Protein AF-0000000083111547 (afdb_homodimer)

Nearest PDB structures (foldseek):
  6fkg-assembly1_B  TM=6.395E-01  e=9.023E-06  Mycobacterium tuberculosis H37Rv
  8oqr-assembly1_C  TM=3.407E-01  e=3.745E+00  Mycobacterium tuberculosis H37Rv
  8wil-assembly1_A  TM=2.448E-01  e=1.327E+00  Jingmen tick virus
  8rdj-assembly1_L  TM=2.165E-01  e=6.486E+00  Sinapis alba
  6fkg-assembly1_B  TM=6.401E-01  e=9.588E-06  Mycobacterium tuberculosis H37Rv

InterPro domains:
  IPR014914 RES domain [PF08808] (10-185)

Radius of gyration: 23.71 Å; Cα contacts (8 Å, |Δi|>4): 857; chains: 2; bounding box: 52×74×56 Å

Foldseek 3Di:
DLPDPLAPQKWKAKAFPVCGFDDDDLVPDPQQDQQGAPVNPWGKGKIFNDLLLNLCVVCVVQFDDPVVLVVQCVVPNVVCSVVPDTDFCELVNLQGIWMFIKGKDFQATAQECVDPVSQVVLCVVCVVVQVVVPHDGDDLVNSADSPRSVNNPSSNVCVVVQHQWYWHAHPPPGGIMIMGIPPGIGMDTPDDIGRCAPVGDPSNCVNCVVSVHDHDHHDDPPD/DLPDPLAPQKWKFKAFPVCGFDDDDLVPDPQQDQQGAPVNPWGKGKTFNDLLLNLCVVCVVQFDDPVVLVVQCVVPNVVCSVVPDTDFCELVNLQGIWMFIKGKDFQATAQECVDPVSQVVLCVVCVVVQVVVPHDGDDLVVSADSPRSVNNPSSNVCVVVQHQWYWHAHPPPGGIMIMGIPPGIGMDTPDDIGRCAPVGDPSNCVNCVVSVHDHDHHDDPPD

pLDDT: mean 90.22, std 12.69, range [27.72, 98.75]

Sequence (446 aa):
MIAAPEQGRTLWRVGYYADPLGFTPLELYQFSHRFDDVYRRFRTLYCADLAETCLREVLADFRPNLGALRRHVERYGPEAAQDFTEKPVTAQWRIQHALVPTVLKLDGPLIDLTDVPTRQEIEDRHVELLLEHDLQHLDLREITTSRRAITQTIAADLFDRGAGAVRFPSRLDGNACVALFEGRGTASLAGDPIALTDPPPEPLLNVTTPWGLVLEPAPVKLLMIAAPEQGRTLWRVGYYADPLGFTPLELYQFSHRFDDVYRRFRTLYCADLAETCLREVLADFRPNLGALRRHVERYGPEAAQDFTEKPVTAQWRIQHALVPTVLKLDGPLIDLTDVPTRQEIEDRHVELLLEHDLQHLDLREITTSRRAITQTIAADLFDRGAGAVRFPSRLDGNACVALFEGRGTASLAGDPIALTDPPPEPLLNVTTPWGLVLEPAPVKLL

Secondary structure (DSSP, 8-state):
------TT--EEEEEETTSTTSPPPGGG----STTS-TT-S--EEEEESSHHHHHHHHHGGGS--HHHHHHHHHHH-GGGGGG--PPPB-HHHHHHEEEEEEEEEESS-EEETT-HHHHHHHHHHTHHHHHHTT-S---HHHHTSS-HHHHHHHHHHHHHTT--EEEEE-TTT--EEEEEETTSEEEEESS--EE-SBSPPHHHHHHHHHHT--B---B----/------TT--EEEEEETTSTTSPPPGGG----STTS-TT-S--EEEEESSHHHHHHHHHGGGS--HHHHHHHHHHH-GGGGGG--PPPB-HHHHHHEEEEEEEEEESS-EEETT-HHHHHHHHHHTHHHHHHTT-S---HHHHTSS-HHHHHHHHHHHHHTT--EEEEE-TTT--EEEEEETTSEEEEESS--EE-SBSPPHHHHHHHHHHT--B---B----

Solvent-accessible surface area (backbone atoms only — not comparable to full-atom values): 24094 Å² total; per-residue (Å²): 128,80,58,72,66,67,64,72,50,65,27,16,28,73,17,43,56,94,49,48,77,56,68,76,55,70,94,76,53,78,67,79,51,56,64,15,26,70,81,66,82,42,56,57,46,69,35,10,64,37,61,43,57,30,51,41,68,73,47,52,84,52,46,61,54,45,65,60,45,46,53,46,19,73,72,66,32,74,75,34,50,78,68,59,74,60,72,51,51,42,31,65,57,30,65,47,29,24,42,29,38,25,29,51,50,63,58,44,52,55,45,47,56,50,38,54,56,57,30,43,53,51,36,69,76,38,49,67,62,34,50,77,68,75,39,64,67,71,36,48,45,61,71,50,46,88,56,42,72,58,42,7,47,49,33,41,53,42,47,74,72,42,36,8,28,40,33,42,57,36,41,66,51,58,49,52,31,35,38,36,35,58,90,16,48,48,70,41,76,68,53,73,69,38,65,48,25,52,77,62,40,67,51,58,49,67,47,29,55,63,61,67,52,47,70,44,83,29,73,63,74,79,123,127,81,59,72,65,66,66,72,49,67,28,16,29,74,18,43,58,93,46,47,78,55,70,74,55,70,94,76,52,79,68,79,52,57,63,15,25,72,80,66,82,42,56,58,46,68,35,10,62,38,60,43,58,31,51,40,68,73,47,53,84,52,49,62,53,47,63,60,44,47,54,45,19,71,73,64,33,75,74,34,49,79,68,58,74,62,71,52,51,42,30,65,56,29,65,45,28,24,43,30,38,24,28,51,48,62,57,45,51,58,46,47,57,51,38,53,57,56,31,42,55,51,35,70,76,36,49,68,64,34,49,75,67,75,38,64,67,70,37,48,44,61,71,52,46,88,56,40,70,59,41,6,47,50,33,41,52,43,46,75,73,41,36,8,28,41,32,41,55,37,43,66,51,56,49,52,29,35,38,35,36,58,88,16,49,46,69,42,76,67,53,73,69,38,66,48,25,51,78,62,40,66,50,58,48,68,47,29,56,62,61,66,52,46,71,44,83,28,73,64,75,81,122

Structure (mmCIF, N/CA/C/O backbone):
data_AF-0000000083111547-model_v1
#
loop_
_entity.id
_entity.type
_entity.pdbx_description
1 polymer 'Uncharacterized protein'
#
loop_
_atom_site.group_PDB
_atom_site.id
_atom_site.type_symbol
_atom_site.label_atom_id
_atom_site.label_alt_id
_atom_site.label_comp_id
_atom_site.label_asym_id
_atom_site.label_entity_id
_atom_site.label_seq_id
_atom_site.pdbx_PDB_ins_code
_atom_site.Cartn_x
_atom_site.Cartn_y
_atom_site.Cartn_z
_atom_site.occupancy
_atom_site.B_iso_or_equiv
_atom_site.auth_seq_id
_atom_site.auth_comp_id
_atom_site.auth_asym_id
_atom_site.auth_atom_id
_atom_site.pdbx_PDB_model_num
ATOM 1 N N . MET A 1 1 ? -13.93 -14.297 7.141 1 27.8 1 MET A N 1
ATOM 2 C CA . MET A 1 1 ? -13.602 -14.062 8.547 1 27.8 1 MET A CA 1
ATOM 3 C C . MET A 1 1 ? -13.695 -12.578 8.883 1 27.8 1 MET A C 1
ATOM 5 O O . MET A 1 1 ? -13.062 -11.742 8.227 1 27.8 1 MET A O 1
ATOM 9 N N . ILE A 1 2 ? -14.93 -12.203 9.398 1 34.12 2 ILE A N 1
ATOM 10 C CA . ILE A 1 2 ? -15.133 -10.883 9.984 1 34.12 2 ILE A CA 1
ATOM 11 C C . ILE A 1 2 ? -13.969 -10.547 10.906 1 34.12 2 ILE A C 1
ATOM 13 O O . ILE A 1 2 ? -13.672 -11.289 11.852 1 34.12 2 ILE A O 1
ATOM 17 N N . ALA A 1 3 ? -12.961 -9.93 10.391 1 41.31 3 ALA A N 1
ATOM 18 C CA . ALA A 1 3 ? -11.898 -9.531 11.312 1 41.31 3 ALA A CA 1
ATOM 19 C C . ALA A 1 3 ? -12.477 -9.047 12.641 1 41.31 3 ALA A C 1
ATOM 21 O O . ALA A 1 3 ? -13.578 -8.492 12.688 1 41.31 3 ALA A O 1
ATOM 22 N N . ALA A 1 4 ? -12.047 -9.688 13.695 1 44.31 4 ALA A N 1
ATOM 23 C CA . ALA A 1 4 ? -12.367 -9.328 15.078 1 44.31 4 ALA A CA 1
ATOM 24 C C . ALA A 1 4 ? -12.477 -7.812 15.242 1 44.31 4 ALA A C 1
ATOM 26 O O . ALA A 1 4 ? -11.781 -7.059 14.555 1 44.31 4 ALA A O 1
ATOM 27 N N . PRO A 1 5 ? -13.547 -7.34 15.719 1 45.06 5 PRO A N 1
ATOM 28 C CA . PRO A 1 5 ? -13.812 -5.93 16 1 45.06 5 PRO A CA 1
ATOM 29 C C . PRO A 1 5 ? -12.57 -5.18 16.484 1 45.06 5 PRO A C 1
ATOM 31 O O . PRO A 1 5 ? -11.766 -5.723 17.234 1 45.06 5 PRO A O 1
ATOM 34 N N . GLU A 1 6 ? -11.82 -4.473 15.602 1 52.94 6 GLU A N 1
ATOM 35 C CA . GLU A 1 6 ? -10.914 -3.484 16.172 1 52.94 6 GLU A CA 1
ATOM 36 C C . GLU A 1 6 ? -11.453 -2.934 17.484 1 52.94 6 GLU A C 1
ATOM 38 O O . GLU A 1 6 ? -11.016 -1.874 17.953 1 52.94 6 GLU A O 1
ATOM 43 N N . GLN A 1 7 ? -12.398 -3.721 18.031 1 57.72 7 GLN A N 1
ATOM 44 C CA . GLN A 1 7 ? -12.969 -3.301 19.312 1 57.72 7 GLN A CA 1
ATOM 45 C C . GLN A 1 7 ? -11.898 -3.213 20.391 1 57.72 7 GLN A C 1
ATOM 47 O O . GLN A 1 7 ? -11.172 -4.18 20.625 1 57.72 7 GLN A O 1
ATOM 52 N N . GLY A 1 8 ? -11.57 -2.043 20.609 1 67.38 8 GLY A N 1
ATOM 53 C CA . GLY A 1 8 ? -10.797 -1.752 21.797 1 67.38 8 GLY A CA 1
ATOM 54 C C . GLY A 1 8 ? -9.375 -1.302 21.5 1 67.38 8 GLY A C 1
ATOM 55 O O . GLY A 1 8 ? -8.656 -0.854 22.391 1 67.38 8 GLY A O 1
ATOM 56 N N . ARG A 1 9 ? -9.008 -1.396 20.125 1 87.25 9 ARG A N 1
ATOM 57 C CA . ARG A 1 9 ? -7.652 -0.95 19.844 1 87.25 9 ARG A CA 1
ATOM 58 C C . ARG A 1 9 ? -7.586 0.569 19.734 1 87.25 9 ARG A C 1
ATOM 60 O O . ARG A 1 9 ? -8.5 1.197 19.188 1 87.25 9 ARG A O 1
ATOM 67 N N . THR A 1 10 ? -6.586 1.133 20.297 1 95.06 10 THR A N 1
ATOM 68 C CA . THR A 1 10 ? -6.406 2.578 20.234 1 95.06 10 THR A CA 1
ATOM 69 C C . THR A 1 10 ? -5.938 3.016 18.859 1 95.06 10 THR A C 1
ATOM 71 O O . THR A 1 10 ? -5.023 2.416 18.281 1 95.06 10 THR A O 1
ATOM 74 N N . LEU A 1 11 ? -6.652 3.943 18.312 1 97.94 11 LEU A N 1
ATOM 75 C CA . LEU A 1 11 ? -6.312 4.613 17.062 1 97.94 11 LEU A CA 1
ATOM 76 C C . LEU A 1 11 ? -5.941 6.07 17.312 1 97.94 11 LEU A C 1
ATOM 78 O O . LEU A 1 11 ? -6 6.547 18.453 1 97.94 11 LEU A O 1
ATOM 82 N N . TRP A 1 12 ? -5.531 6.77 16.25 1 98.44 12 TRP A N 1
ATOM 83 C CA . TRP A 1 12 ? -5.125 8.164 16.359 1 98.44 12 TRP A CA 1
ATOM 84 C C . TRP A 1 12 ? -5.875 9.031 15.344 1 98.44 12 TRP A C 1
ATOM 86 O O . TRP A 1 12 ? -6.117 8.602 14.211 1 98.44 12 TRP A O 1
ATOM 96 N N . ARG A 1 13 ? -6.191 10.195 15.742 1 98 13 ARG A N 1
ATOM 97 C CA . ARG A 1 13 ? -6.852 11.172 14.883 1 98 13 ARG A CA 1
ATOM 98 C C . ARG A 1 13 ? -6.289 12.57 15.117 1 98 13 ARG A C 1
ATOM 100 O O . ARG A 1 13 ? -5.984 12.945 16.25 1 98 13 ARG A O 1
ATOM 107 N N . VAL A 1 14 ? -6.094 13.273 14.039 1 97.38 14 VAL A N 1
ATOM 108 C CA . VAL A 1 14 ? -5.898 14.719 14.125 1 97.38 14 VAL A CA 1
ATOM 109 C C . VAL A 1 14 ? -7.223 15.438 13.883 1 97.38 14 VAL A C 1
ATOM 111 O O . VAL A 1 14 ? -7.848 15.258 12.828 1 97.38 14 VAL A O 1
ATOM 114 N N . GLY A 1 15 ? -7.688 16.109 14.828 1 95.06 15 GLY A N 1
ATOM 115 C CA . GLY A 1 15 ? -8.922 16.859 14.719 1 95.06 15 GLY A CA 1
ATOM 116 C C . GLY A 1 15 ? -8.812 18.266 15.273 1 95.06 15 GLY A C 1
ATOM 117 O O . GLY A 1 15 ? -7.793 18.625 15.852 1 95.06 15 GLY A O 1
ATOM 118 N N . TYR A 1 16 ? -9.867 19.031 15 1 92.5 16 TYR A N 1
ATOM 119 C CA . TYR A 1 16 ? -9.914 20.359 15.594 1 92.5 16 TYR A CA 1
ATOM 120 C C . TYR A 1 16 ? -9.906 20.281 17.109 1 92.5 16 TYR A C 1
ATOM 122 O O . TYR A 1 16 ? -10.625 19.469 17.703 1 92.5 16 TYR A O 1
ATOM 130 N N . TYR A 1 17 ? -9.164 21.172 17.672 1 87 17 TYR A N 1
ATOM 131 C CA . TYR A 1 17 ? -8.953 21.141 19.125 1 87 17 TYR A CA 1
ATOM 132 C C . TYR A 1 17 ? -10.281 21.234 19.859 1 87 17 TYR A C 1
ATOM 134 O O . TYR A 1 17 ? -10.492 20.531 20.859 1 87 17 TYR A O 1
ATOM 142 N N . ALA A 1 18 ? -11.25 21.984 19.438 1 87.31 18 ALA A N 1
ATOM 143 C CA . ALA A 1 18 ? -12.516 22.234 20.109 1 87.31 18 ALA A CA 1
ATOM 144 C C . ALA A 1 18 ? -13.414 21 20.062 1 87.31 18 ALA A C 1
ATOM 146 O O . ALA A 1 18 ? -14.219 20.781 20.969 1 87.31 18 ALA A O 1
ATOM 147 N N . ASP A 1 19 ? -13.281 20.156 19.047 1 91.81 19 ASP A N 1
ATOM 148 C CA . ASP A 1 19 ? -14.055 18.938 18.859 1 91.81 19 ASP A CA 1
ATOM 149 C C . ASP A 1 19 ? -13.297 17.938 18 1 91.81 19 ASP A C 1
ATOM 151 O O . ASP A 1 19 ? -13.695 17.656 16.859 1 91.81 19 ASP A O 1
ATOM 155 N N . PRO A 1 20 ? -12.266 17.344 18.609 1 92.38 20 PRO A N 1
ATOM 156 C CA . PRO A 1 20 ? -11.336 16.578 17.781 1 92.38 20 PRO A CA 1
ATOM 157 C C . PRO A 1 20 ? -11.969 15.297 17.219 1 92.38 20 PRO A C 1
ATOM 159 O O . PRO A 1 20 ? -11.477 14.742 16.234 1 92.38 20 PRO A O 1
ATOM 162 N N . LEU A 1 21 ? -13.047 14.805 17.781 1 95.25 21 LEU A N 1
ATOM 163 C CA . LEU A 1 21 ? -13.656 13.555 17.328 1 95.25 21 LEU A CA 1
ATOM 164 C C . LEU A 1 21 ? -14.969 13.828 16.609 1 95.25 21 LEU A C 1
ATOM 166 O O . LEU A 1 21 ? -15.68 12.891 16.234 1 95.25 21 LEU A O 1
ATOM 170 N N . GLY A 1 22 ? -15.25 15.109 16.453 1 93.81 22 GLY A N 1
ATOM 171 C CA . GLY A 1 22 ? -16.438 15.469 15.695 1 93.81 22 GLY A CA 1
ATOM 172 C C . GLY A 1 22 ? -16.266 15.336 14.195 1 93.81 22 GLY A C 1
ATOM 173 O O . GLY A 1 22 ? -15.164 15.555 13.672 1 93.81 22 GLY A O 1
ATOM 174 N N . PHE A 1 23 ? -17.375 14.969 13.578 1 94.31 23 PHE A N 1
ATOM 175 C CA . PHE A 1 23 ? -17.359 15.039 12.117 1 94.31 23 PHE A CA 1
ATOM 176 C C . PHE A 1 23 ? -17.312 16.484 11.656 1 94.31 23 PHE A C 1
ATOM 178 O O . PHE A 1 23 ? -17.875 17.375 12.305 1 94.31 23 PHE A O 1
ATOM 185 N N . THR A 1 24 ? -16.609 16.703 10.547 1 90.81 24 THR A N 1
ATOM 186 C CA . THR A 1 24 ? -16.703 18.031 9.93 1 90.81 24 THR A CA 1
ATOM 187 C C . THR A 1 24 ? -18.172 18.391 9.672 1 90.81 24 THR A C 1
ATOM 189 O O . THR A 1 24 ? -18.953 17.562 9.188 1 90.81 24 THR A O 1
ATOM 192 N N . PRO A 1 25 ? -18.547 19.641 10.031 1 89.88 25 PRO A N 1
ATOM 193 C CA . PRO A 1 25 ? -19.938 20.047 9.766 1 89.88 25 PRO A CA 1
ATOM 194 C C . PRO A 1 25 ? -20.344 19.844 8.305 1 89.88 25 PRO A C 1
ATOM 196 O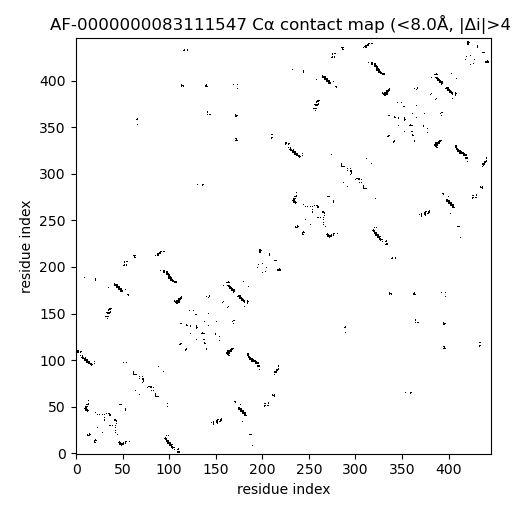 O . PRO A 1 25 ? -19.531 20.078 7.402 1 89.88 25 PRO A O 1
ATOM 199 N N . LEU A 1 26 ? -21.547 19.438 8.141 1 91.19 26 LEU A N 1
ATOM 200 C CA . LEU A 1 26 ? -22.047 19.062 6.824 1 91.19 26 LEU A CA 1
ATOM 201 C C . LEU A 1 26 ? -21.906 20.219 5.844 1 91.19 26 LEU A C 1
ATOM 203 O O . LEU A 1 26 ? -21.578 20.016 4.672 1 91.19 26 LEU A O 1
ATOM 207 N N . GLU A 1 27 ? -22.125 21.469 6.285 1 89.19 27 GLU A N 1
ATOM 208 C CA . GLU A 1 27 ? -22.094 22.656 5.434 1 89.19 27 GLU A CA 1
ATOM 209 C C . GLU A 1 27 ? -20.703 22.891 4.871 1 89.19 27 GLU A C 1
ATOM 211 O O . GLU A 1 27 ? -20.547 23.531 3.822 1 89.19 27 GLU A O 1
ATOM 216 N N . LEU A 1 28 ? -19.703 22.312 5.555 1 89.31 28 LEU A N 1
ATOM 217 C CA . LEU A 1 28 ? -18.328 22.516 5.164 1 89.31 28 LEU A CA 1
ATOM 218 C C . LEU A 1 28 ? -17.734 21.266 4.539 1 89.31 28 LEU A C 1
ATOM 220 O O . LEU A 1 28 ? -16.609 21.266 4.035 1 89.31 28 LEU A O 1
ATOM 224 N N . TYR A 1 29 ? -18.547 20.234 4.559 1 90 29 TYR A N 1
ATOM 225 C CA . TYR A 1 29 ? -18.047 18.938 4.117 1 90 29 TYR A CA 1
ATOM 226 C C . TYR A 1 29 ? -18.078 18.828 2.596 1 90 29 TYR A C 1
ATOM 228 O O . TYR A 1 29 ? -19.141 19 1.986 1 90 29 TYR A O 1
ATOM 236 N N . GLN A 1 30 ? -16.984 18.531 1.911 1 90.06 30 GLN A N 1
ATOM 237 C CA . GLN A 1 30 ? -16.859 18.578 0.458 1 90.06 30 GLN A CA 1
ATOM 238 C C . GLN A 1 30 ? -17.062 17.203 -0.168 1 90.06 30 GLN A C 1
ATOM 240 O O . GLN A 1 30 ? -17.219 17.094 -1.385 1 90.06 30 GLN A O 1
ATOM 245 N N . PHE A 1 31 ? -17.094 16.172 0.624 1 93.44 31 PHE A N 1
ATOM 246 C CA . PHE A 1 31 ? -17.234 14.797 0.161 1 93.44 31 PHE A CA 1
ATOM 247 C C . PHE A 1 31 ? -16.141 14.453 -0.849 1 93.44 31 PHE A C 1
ATOM 249 O O . PHE A 1 31 ? -16.438 13.906 -1.914 1 93.44 31 PHE A O 1
ATOM 256 N N . SER A 1 32 ? -14.922 14.758 -0.521 1 92 32 SER A N 1
ATOM 257 C CA . SER A 1 32 ? -13.805 14.578 -1.446 1 92 32 SER A CA 1
ATOM 258 C C . SER A 1 32 ? -12.836 13.516 -0.944 1 92 32 SER A C 1
ATOM 260 O O . SER A 1 32 ? -11.836 13.219 -1.601 1 92 32 SER A O 1
ATOM 262 N N . HIS A 1 33 ? -13.195 12.914 0.191 1 93.62 33 HIS A N 1
ATOM 263 C CA . HIS A 1 33 ? -12.281 11.938 0.761 1 93.62 33 HIS A CA 1
ATOM 264 C C . HIS A 1 33 ? -12.5 10.555 0.151 1 93.62 33 HIS A C 1
ATOM 266 O O . HIS A 1 33 ? -13.547 10.297 -0.449 1 93.62 33 HIS A O 1
ATOM 272 N N . ARG A 1 34 ? -11.562 9.742 0.246 1 95.44 34 ARG A N 1
ATOM 273 C CA . ARG A 1 34 ? -11.445 8.453 -0.428 1 95.44 34 ARG A CA 1
ATOM 274 C C . ARG A 1 34 ? -12.68 7.594 -0.199 1 95.44 34 ARG A C 1
ATOM 276 O O . ARG A 1 34 ? -13.203 6.984 -1.136 1 95.44 34 ARG A O 1
ATOM 283 N N . PHE A 1 35 ? -13.172 7.516 1.038 1 97.81 35 PHE A N 1
ATOM 284 C CA . PHE A 1 35 ? -14.273 6.613 1.339 1 97.81 35 PHE A CA 1
ATOM 285 C C . PHE A 1 35 ? -15.516 7.395 1.759 1 97.81 35 PHE A C 1
ATOM 287 O O . PHE A 1 35 ? -16.297 6.93 2.594 1 97.81 35 PHE A O 1
ATOM 294 N N . ASP A 1 36 ? -15.539 8.688 1.235 1 97 36 ASP A N 1
ATOM 295 C CA . ASP A 1 36 ? -16.797 9.406 1.34 1 97 36 ASP A CA 1
ATOM 296 C C . ASP A 1 36 ? -17.891 8.734 0.501 1 97 36 ASP A C 1
ATOM 298 O O . ASP A 1 36 ? -17.594 7.828 -0.281 1 97 36 ASP A O 1
ATOM 302 N N . ASP A 1 37 ? -19.047 9.211 0.705 1 97.69 37 ASP A N 1
ATOM 303 C CA . ASP A 1 37 ? -20.203 8.648 -0.002 1 97.69 37 ASP A CA 1
ATOM 304 C C . ASP A 1 37 ? -20.406 9.328 -1.351 1 97.69 37 ASP A C 1
ATOM 306 O O . ASP A 1 37 ? -20.562 10.555 -1.414 1 97.69 37 ASP A O 1
ATOM 310 N N . VAL A 1 38 ? -20.516 8.531 -2.395 1 96.5 38 VAL A N 1
ATOM 311 C CA . VAL A 1 38 ? -20.719 9.07 -3.736 1 96.5 38 VAL A CA 1
ATOM 312 C C . VAL A 1 38 ? -22.078 9.758 -3.812 1 96.5 38 VAL A C 1
ATOM 314 O O . VAL A 1 38 ? -22.266 10.688 -4.602 1 96.5 38 VAL A O 1
ATOM 317 N N . TYR A 1 39 ? -22.953 9.406 -2.93 1 97.31 39 TYR A N 1
ATOM 318 C CA . TYR A 1 39 ? -24.297 9.969 -2.932 1 97.31 39 TYR A CA 1
ATOM 319 C C . TYR A 1 39 ? -24.453 11.039 -1.856 1 97.31 39 TYR A C 1
ATOM 321 O O . TYR A 1 39 ? -25.531 11.594 -1.672 1 97.31 39 TYR A O 1
ATOM 329 N N . ARG A 1 40 ? -23.453 11.227 -1.062 1 96.12 40 ARG A N 1
ATOM 330 C CA . ARG A 1 40 ? -23.344 12.297 -0.076 1 96.12 40 ARG A CA 1
ATOM 331 C C . ARG A 1 40 ? -24.328 12.094 1.065 1 96.12 40 ARG A C 1
ATOM 333 O O . ARG A 1 40 ? -24.922 13.055 1.56 1 96.12 40 ARG A O 1
ATOM 340 N N . ARG A 1 41 ? -24.625 10.898 1.456 1 97.12 41 ARG A N 1
ATOM 341 C CA . ARG A 1 41 ? -25.578 10.555 2.504 1 97.12 41 ARG A CA 1
ATOM 342 C C . ARG A 1 41 ? -24.906 10.531 3.873 1 97.12 41 ARG A C 1
ATOM 344 O O . ARG A 1 41 ? -25.562 10.734 4.895 1 97.12 41 ARG A O 1
ATOM 351 N N . PHE A 1 42 ? -23.594 10.203 3.945 1 97.88 42 PHE A N 1
ATOM 352 C CA . PHE A 1 42 ? -22.875 10.109 5.211 1 97.88 42 PHE A CA 1
ATOM 353 C C . PHE A 1 42 ? -21.469 10.664 5.078 1 97.88 42 PHE A C 1
ATOM 355 O O . PHE A 1 42 ? -20.859 10.594 4 1 97.88 42 PHE A O 1
ATOM 362 N N . ARG A 1 43 ? -21 11.227 6.129 1 97.19 43 ARG A N 1
ATOM 363 C CA . ARG A 1 43 ? -19.609 11.672 6.211 1 97.19 43 ARG A CA 1
ATOM 364 C C . ARG A 1 43 ? -18.703 10.555 6.711 1 97.19 43 ARG A C 1
ATOM 366 O O . ARG A 1 43 ? -19.172 9.469 7.047 1 97.19 43 ARG A O 1
ATOM 373 N N . THR A 1 44 ? -17.438 10.812 6.637 1 97.88 44 THR A N 1
ATOM 374 C CA . THR A 1 44 ? -16.453 9.836 7.102 1 97.88 44 THR A CA 1
ATOM 375 C C . THR A 1 44 ? -15.484 10.469 8.094 1 97.88 44 THR A C 1
ATOM 377 O O . THR A 1 44 ? -15.102 11.633 7.945 1 97.88 44 THR A O 1
ATOM 380 N N . LEU A 1 45 ? -15.164 9.742 9.148 1 97.25 45 LEU A N 1
ATOM 381 C CA . LEU A 1 45 ? -14.156 10.133 10.117 1 97.25 45 LEU A CA 1
ATOM 382 C C . LEU A 1 45 ? -12.93 9.234 10.023 1 97.25 45 LEU A C 1
ATOM 384 O O . LEU A 1 45 ? -13.031 8.016 10.188 1 97.25 45 LEU A O 1
ATOM 388 N N . TYR A 1 46 ? -11.781 9.844 9.789 1 97.5 46 TYR A N 1
ATOM 389 C CA . TYR A 1 46 ? -10.57 9.078 9.523 1 97.5 46 TYR A CA 1
ATOM 390 C C . TYR A 1 46 ? -9.695 8.992 10.773 1 97.5 46 TYR A C 1
ATOM 392 O O . TYR A 1 46 ? -9.516 9.977 11.484 1 97.5 46 TYR A O 1
ATOM 400 N N . CYS A 1 47 ? -9.156 7.801 10.992 1 97.81 47 CYS A N 1
ATOM 401 C CA . CYS A 1 47 ? -8.156 7.488 12.016 1 97.81 47 CYS A CA 1
ATOM 402 C C . CYS A 1 47 ? -7.039 6.633 11.438 1 97.81 47 CYS A C 1
ATOM 404 O O . CYS A 1 47 ? -7.113 6.199 10.289 1 97.81 47 CYS A O 1
ATOM 406 N N . ALA A 1 48 ? -6.012 6.461 12.242 1 98.19 48 ALA A N 1
ATOM 407 C CA . ALA A 1 48 ? -4.918 5.574 11.852 1 98.19 48 ALA A CA 1
ATOM 408 C C . ALA A 1 48 ? -4.375 4.812 13.062 1 98.19 48 ALA A C 1
ATOM 410 O O . ALA A 1 48 ? -4.582 5.223 14.203 1 98.19 48 ALA A O 1
ATOM 411 N N . ASP A 1 49 ? -3.707 3.725 12.766 1 97.06 49 ASP A N 1
ATOM 412 C CA . ASP A 1 49 ? -3.135 2.889 13.82 1 97.06 49 ASP A CA 1
ATOM 413 C C . ASP A 1 49 ? -1.987 3.605 14.523 1 97.06 49 ASP A C 1
ATOM 415 O O . ASP A 1 49 ? -1.754 3.389 15.719 1 97.06 49 ASP A O 1
ATOM 419 N N . LEU A 1 50 ? -1.227 4.395 13.758 1 97.75 50 LEU A N 1
ATOM 420 C CA . LEU A 1 50 ? -0.061 5.078 14.305 1 97.75 50 LEU A CA 1
ATOM 421 C C . LEU A 1 50 ? -0.252 6.59 14.266 1 97.75 50 LEU A C 1
ATOM 423 O O . LEU A 1 50 ? -0.797 7.129 13.297 1 97.75 50 LEU A O 1
ATOM 427 N N . ALA A 1 51 ? 0.256 7.219 15.281 1 98.38 51 ALA A N 1
ATOM 428 C CA . ALA A 1 51 ? 0.213 8.68 15.336 1 98.38 51 ALA A CA 1
ATOM 429 C C . ALA A 1 51 ? 0.916 9.289 14.125 1 98.38 51 ALA A C 1
ATOM 431 O O . ALA A 1 51 ? 0.409 10.234 13.523 1 98.38 51 ALA A O 1
ATOM 432 N N . GLU A 1 52 ? 2.033 8.711 13.789 1 98.31 52 GLU A N 1
ATOM 433 C CA . GLU A 1 52 ? 2.805 9.227 12.656 1 98.31 52 GLU A CA 1
ATOM 434 C C . GLU A 1 52 ? 2.043 9.062 11.344 1 98.31 52 GLU A C 1
ATOM 436 O O . GLU A 1 52 ? 2.068 9.953 10.492 1 98.31 52 GLU A O 1
ATOM 441 N N . THR A 1 53 ? 1.396 7.898 11.188 1 98 53 THR A N 1
ATOM 442 C CA . THR A 1 53 ? 0.611 7.672 9.977 1 98 53 THR A CA 1
ATOM 443 C C . THR A 1 53 ? -0.51 8.703 9.859 1 98 53 THR A C 1
ATOM 445 O O . THR A 1 53 ? -0.733 9.266 8.789 1 98 53 THR A O 1
ATOM 448 N N . CYS A 1 54 ? -1.179 8.93 10.945 1 97.94 54 CYS A N 1
ATOM 449 C CA . CYS A 1 54 ? -2.252 9.922 10.992 1 97.94 54 CYS A CA 1
ATOM 450 C C . CYS A 1 54 ? -1.747 11.297 10.57 1 97.94 54 CYS A C 1
ATOM 452 O O . CYS A 1 54 ? -2.324 11.922 9.688 1 97.94 54 CYS A O 1
ATOM 454 N N . LEU A 1 55 ? -0.673 11.734 11.164 1 98.31 55 LEU A N 1
ATOM 455 C CA . LEU A 1 55 ? -0.096 13.047 10.875 1 98.31 55 LEU A CA 1
ATOM 456 C C . LEU A 1 55 ? 0.402 13.109 9.438 1 98.31 55 LEU A C 1
ATOM 458 O O . LEU A 1 55 ? 0.264 14.141 8.773 1 98.31 55 LEU A O 1
ATOM 462 N N . ARG A 1 56 ? 0.972 11.984 8.914 1 97 56 ARG A N 1
ATOM 463 C CA . ARG A 1 56 ? 1.415 11.953 7.527 1 97 56 ARG A CA 1
ATOM 464 C C . ARG A 1 56 ? 0.244 12.172 6.574 1 97 56 ARG A C 1
ATOM 466 O O . ARG A 1 56 ? 0.345 12.961 5.629 1 97 56 ARG A O 1
ATOM 473 N N . GLU A 1 57 ? -0.831 11.539 6.836 1 95.75 57 GLU A N 1
ATOM 474 C CA . GLU A 1 57 ? -2.002 11.664 5.973 1 95.75 57 GLU A CA 1
ATOM 475 C C . GLU A 1 57 ? -2.52 13.102 5.949 1 95.75 57 GLU A C 1
ATOM 477 O O . GLU A 1 57 ? -2.877 13.617 4.891 1 95.75 57 GLU A O 1
ATOM 482 N N . VAL A 1 58 ? -2.494 13.75 7.055 1 95.75 58 VAL A N 1
ATOM 483 C CA . VAL A 1 58 ? -3.076 15.078 7.168 1 95.75 58 VAL A CA 1
ATOM 484 C C . VAL A 1 58 ? -2.121 16.109 6.578 1 95.75 58 VAL A C 1
ATOM 486 O O . VAL A 1 58 ? -2.555 17.094 5.977 1 95.75 58 VAL A O 1
ATOM 489 N N . LEU A 1 59 ? -0.817 15.867 6.672 1 95.12 59 LEU A N 1
ATOM 490 C CA . LEU A 1 59 ? 0.166 16.875 6.301 1 95.12 59 LEU A CA 1
ATOM 491 C C . LEU A 1 59 ? 0.731 16.609 4.91 1 95.12 59 LEU A C 1
ATOM 493 O O . LEU A 1 59 ? 1.573 17.359 4.418 1 95.12 59 LEU A O 1
ATOM 497 N N . ALA A 1 60 ? 0.262 15.555 4.266 1 92.25 60 ALA A N 1
ATOM 498 C CA . ALA A 1 60 ? 0.831 15.117 2.992 1 92.25 60 ALA A CA 1
ATOM 499 C C . ALA A 1 60 ? 0.824 16.25 1.969 1 92.25 60 ALA A C 1
ATOM 501 O O . ALA A 1 60 ? 1.785 16.422 1.216 1 92.25 60 ALA A O 1
ATOM 502 N N . ASP A 1 61 ? -0.205 17.047 1.927 1 87.38 61 ASP A N 1
ATOM 503 C CA . ASP A 1 61 ? -0.365 18.078 0.9 1 87.38 61 ASP A CA 1
ATOM 504 C C . ASP A 1 61 ? 0.519 19.281 1.191 1 87.38 61 ASP A C 1
ATOM 506 O O . ASP A 1 61 ? 0.68 20.156 0.34 1 87.38 61 ASP A O 1
ATOM 510 N N . PHE A 1 62 ? 1.157 19.328 2.344 1 88.69 62 PHE A N 1
ATOM 511 C CA . PHE A 1 62 ? 2.066 20.406 2.689 1 88.69 62 PHE A CA 1
ATOM 512 C C . PHE A 1 62 ? 3.459 20.156 2.127 1 88.69 62 PHE A C 1
ATOM 514 O O . PHE A 1 62 ? 4.312 21.047 2.133 1 88.69 62 PHE A O 1
ATOM 521 N N . ARG A 1 63 ? 3.67 18.922 1.67 1 89.31 63 ARG A N 1
ATOM 522 C CA . ARG A 1 63 ? 4.984 18.594 1.131 1 89.31 63 ARG A CA 1
ATOM 523 C C . ARG A 1 63 ? 5.332 19.484 -0.055 1 89.31 63 ARG A C 1
ATOM 525 O O . ARG A 1 63 ? 4.449 19.922 -0.797 1 89.31 63 ARG A O 1
ATOM 532 N N . PRO A 1 64 ? 6.629 19.672 -0.203 1 82.56 64 PRO A N 1
ATOM 533 C CA . PRO A 1 64 ? 7.059 20.531 -1.302 1 82.56 64 PRO A CA 1
ATOM 534 C C . PRO A 1 64 ? 6.664 20 -2.674 1 82.56 64 PRO A C 1
ATOM 536 O O . PRO A 1 64 ? 6.727 18.781 -2.902 1 82.56 64 PRO A O 1
ATOM 539 N N . ASN A 1 65 ? 6.246 20.906 -3.498 1 81.69 65 ASN A N 1
ATOM 540 C CA . ASN A 1 65 ? 5.949 20.578 -4.891 1 81.69 65 ASN A CA 1
ATOM 541 C C . ASN A 1 65 ? 7.223 20.469 -5.723 1 81.69 65 ASN A C 1
ATOM 543 O O . ASN A 1 65 ? 7.914 21.469 -5.953 1 81.69 65 ASN A O 1
ATOM 547 N N . LEU A 1 66 ? 7.504 19.328 -6.207 1 80.94 66 LEU A N 1
ATOM 548 C CA . LEU A 1 66 ? 8.75 19.078 -6.926 1 80.94 66 LEU A CA 1
ATOM 549 C C . LEU A 1 66 ? 8.812 19.891 -8.211 1 80.94 66 LEU A C 1
ATOM 551 O O . LEU A 1 66 ? 9.875 20.391 -8.578 1 80.94 66 LEU A O 1
ATOM 555 N N . GLY A 1 67 ? 7.688 20 -8.844 1 78.31 67 GLY A N 1
ATOM 556 C CA . GLY A 1 67 ? 7.648 20.812 -10.055 1 78.31 67 GLY A CA 1
ATOM 557 C C . GLY A 1 67 ? 7.953 22.266 -9.797 1 78.31 67 GLY A C 1
ATOM 558 O O . GLY A 1 67 ? 8.727 22.891 -10.531 1 78.31 67 GLY A O 1
ATOM 559 N N . ALA A 1 68 ? 7.355 22.75 -8.773 1 78.38 68 ALA A N 1
ATOM 560 C CA . ALA A 1 68 ? 7.605 24.141 -8.406 1 78.38 68 ALA A CA 1
ATOM 561 C C . ALA A 1 68 ? 9.055 24.344 -7.988 1 78.38 68 ALA A C 1
ATOM 563 O O . ALA A 1 68 ? 9.68 25.344 -8.352 1 78.38 68 ALA A O 1
ATOM 564 N N . LEU A 1 69 ? 9.539 23.438 -7.316 1 77 69 LEU A N 1
ATOM 565 C CA . LEU A 1 69 ? 10.938 23.484 -6.902 1 77 69 LEU A CA 1
ATOM 566 C C . LEU A 1 69 ? 11.867 23.469 -8.109 1 77 69 LEU A C 1
ATOM 568 O O . LEU A 1 69 ? 12.812 24.266 -8.18 1 77 69 LEU A O 1
ATOM 572 N N . ARG A 1 70 ? 11.57 22.641 -9 1 77.56 70 ARG A N 1
ATOM 573 C CA . ARG A 1 70 ? 12.398 22.547 -10.195 1 77.56 70 ARG A CA 1
ATOM 574 C C . ARG A 1 70 ? 12.375 23.844 -10.984 1 77.56 70 ARG A C 1
ATOM 576 O O . ARG A 1 70 ? 13.422 24.344 -11.414 1 77.56 70 ARG A O 1
ATOM 583 N N . ARG A 1 71 ? 11.188 24.312 -11.18 1 78.94 71 ARG A N 1
ATOM 584 C CA . ARG A 1 71 ? 11.055 25.578 -11.906 1 78.94 71 ARG A CA 1
ATOM 585 C C . ARG A 1 71 ? 11.828 26.688 -11.203 1 78.94 71 ARG A C 1
ATOM 587 O O . ARG A 1 71 ? 12.453 27.531 -11.852 1 78.94 71 ARG A O 1
ATOM 594 N N . HIS A 1 72 ? 11.805 26.656 -9.977 1 77.62 72 HIS A N 1
ATOM 595 C CA . HIS A 1 72 ? 12.523 27.641 -9.172 1 77.62 72 HIS A CA 1
ATOM 596 C C . HIS A 1 72 ? 14.031 27.5 -9.352 1 77.62 72 HIS A C 1
ATOM 598 O O . HIS A 1 72 ? 14.719 28.5 -9.586 1 77.62 72 HIS A O 1
ATOM 604 N N . VAL A 1 73 ? 14.469 26.312 -9.344 1 77.06 73 VAL A N 1
ATOM 605 C CA . VAL A 1 73 ? 15.898 26.031 -9.484 1 77.06 73 VAL A CA 1
ATOM 606 C C . VAL A 1 73 ? 16.359 26.359 -10.898 1 77.06 73 VAL A C 1
ATOM 608 O O . VAL A 1 73 ? 17.453 26.875 -11.109 1 77.06 73 VAL A O 1
ATOM 611 N N . GLU A 1 74 ? 15.555 26.016 -11.836 1 79.62 74 GLU A N 1
ATOM 612 C CA . GLU A 1 74 ? 15.875 26.312 -13.227 1 79.62 74 GLU A CA 1
ATOM 613 C C . GLU A 1 74 ? 15.969 27.828 -13.453 1 79.62 74 GLU A C 1
ATOM 615 O O . GLU A 1 74 ? 16.812 28.297 -14.219 1 79.62 74 GLU A O 1
ATOM 620 N N . ARG A 1 75 ? 15.102 28.531 -12.781 1 79.62 75 ARG A N 1
ATOM 621 C CA . ARG A 1 75 ? 15.016 29.969 -12.977 1 79.62 75 ARG A CA 1
ATOM 622 C C . ARG A 1 75 ? 16.109 30.703 -12.203 1 79.62 75 ARG A C 1
ATOM 624 O O . ARG A 1 75 ? 16.703 31.656 -12.711 1 79.62 75 ARG A O 1
ATOM 631 N N . TYR A 1 76 ? 16.469 30.234 -11 1 79.62 76 TYR A N 1
ATOM 632 C CA . TYR A 1 76 ? 17.297 31.047 -10.117 1 79.62 76 TYR A CA 1
ATOM 633 C C . TYR A 1 76 ? 18.609 30.328 -9.82 1 79.62 76 TYR A C 1
ATOM 635 O O . TYR A 1 76 ? 19.5 30.891 -9.164 1 79.62 76 TYR A O 1
ATOM 643 N N . GLY A 1 77 ? 18.719 29.094 -10.352 1 74.06 77 GLY A N 1
ATOM 644 C CA . GLY A 1 77 ? 19.953 28.344 -10.164 1 74.06 77 GLY A CA 1
ATOM 645 C C . GLY A 1 77 ? 19.859 27.312 -9.047 1 74.06 77 GLY A C 1
ATOM 646 O O . GLY A 1 77 ? 18.922 27.359 -8.234 1 74.06 77 GLY A O 1
ATOM 647 N N . PRO A 1 78 ? 20.734 26.312 -9.008 1 73.31 78 PRO A N 1
ATOM 648 C CA . PRO A 1 78 ? 20.703 25.188 -8.062 1 73.31 78 PRO A CA 1
ATOM 649 C C . PRO A 1 78 ? 20.734 25.656 -6.605 1 73.31 78 PRO A C 1
ATOM 651 O O . PRO A 1 78 ? 20.109 25.016 -5.746 1 73.31 78 PRO A O 1
ATOM 654 N N . GLU A 1 79 ? 21.422 26.812 -6.422 1 71 79 GLU A N 1
ATOM 655 C CA . GLU A 1 79 ? 21.547 27.328 -5.059 1 71 79 GLU A CA 1
ATOM 656 C C . GLU A 1 79 ? 20.203 27.844 -4.535 1 71 79 GLU A C 1
ATOM 658 O O . GLU A 1 79 ? 19.984 27.906 -3.322 1 71 79 GLU A O 1
ATOM 663 N N . ALA A 1 80 ? 19.375 28.094 -5.512 1 68.19 80 ALA A N 1
ATOM 664 C CA . ALA A 1 80 ? 18.062 28.656 -5.16 1 68.19 80 ALA A CA 1
ATOM 665 C C . ALA A 1 80 ? 17.172 27.609 -4.52 1 68.19 80 ALA A C 1
ATOM 667 O O . ALA A 1 80 ? 16.156 27.938 -3.896 1 68.19 80 ALA A O 1
ATOM 668 N N . ALA A 1 81 ? 17.562 26.375 -4.66 1 67.31 81 ALA A N 1
ATOM 669 C CA . ALA A 1 81 ? 16.781 25.297 -4.055 1 67.31 81 ALA A CA 1
ATOM 670 C C . ALA A 1 81 ? 16.641 25.5 -2.549 1 67.31 81 ALA A C 1
ATOM 672 O O . ALA A 1 81 ? 15.586 25.203 -1.971 1 67.31 81 ALA A O 1
ATOM 673 N N . GLN A 1 82 ? 17.688 26.125 -2.033 1 64.62 82 GLN A N 1
ATOM 674 C CA . GLN A 1 82 ? 17.719 26.328 -0.588 1 64.62 82 GLN A CA 1
ATOM 675 C C . GLN A 1 82 ? 16.703 27.391 -0.16 1 64.62 82 GLN A C 1
ATOM 677 O O . GLN A 1 82 ? 16.25 27.391 0.984 1 64.62 82 GLN A O 1
ATOM 682 N N . ASP A 1 83 ? 16.422 28.266 -1.158 1 63.47 83 ASP A N 1
ATOM 683 C CA . ASP A 1 83 ? 15.547 29.391 -0.883 1 63.47 83 ASP A CA 1
ATOM 684 C C . ASP A 1 83 ? 14.102 29.047 -1.235 1 63.47 83 ASP A C 1
ATOM 686 O O . ASP A 1 83 ? 13.203 29.875 -1.051 1 63.47 83 ASP A O 1
ATOM 690 N N . PHE A 1 84 ? 13.992 27.875 -1.849 1 62.53 84 PHE A N 1
ATOM 691 C CA . PHE A 1 84 ? 12.641 27.484 -2.219 1 62.53 84 PHE A CA 1
ATOM 692 C C . PHE A 1 84 ? 11.82 27.125 -0.984 1 62.53 84 PHE A C 1
ATOM 694 O O . PHE A 1 84 ? 12.18 26.203 -0.242 1 62.53 84 PHE A O 1
ATOM 701 N N . THR A 1 85 ? 11.023 28.062 -0.391 1 59.97 85 THR A N 1
ATOM 702 C CA . THR A 1 85 ? 10.242 27.781 0.808 1 59.97 85 THR A CA 1
ATOM 703 C C . THR A 1 85 ? 8.805 27.438 0.445 1 59.97 85 THR A C 1
ATOM 705 O O . THR A 1 85 ? 8.148 28.172 -0.3 1 59.97 85 THR A O 1
ATOM 708 N N . GLU A 1 86 ? 8.43 26.141 0.694 1 67.81 86 GLU A N 1
ATOM 709 C CA . GLU A 1 86 ? 7.02 25.781 0.627 1 67.81 86 GLU A CA 1
ATOM 710 C C . GLU A 1 86 ? 6.25 26.328 1.819 1 67.81 86 GLU A C 1
ATOM 712 O O . GLU A 1 86 ? 6.848 26.875 2.756 1 67.81 86 GLU A O 1
ATOM 717 N N . LYS A 1 87 ? 4.898 26.344 1.71 1 77.44 87 LYS A N 1
ATOM 718 C CA . LYS A 1 87 ? 4.043 26.828 2.793 1 77.44 87 LYS A CA 1
ATOM 719 C C . LYS A 1 87 ? 4.262 26.016 4.066 1 77.44 87 LYS A C 1
ATOM 721 O O . LYS A 1 87 ? 4.207 24.781 4.035 1 77.44 87 LYS A O 1
ATOM 726 N N . PRO A 1 88 ? 4.703 26.688 5.102 1 86.88 88 PRO A N 1
ATOM 727 C CA . PRO A 1 88 ? 4.914 26.016 6.383 1 86.88 88 PRO A CA 1
ATOM 728 C C . PRO A 1 88 ? 3.621 25.469 6.98 1 86.88 88 PRO A C 1
ATOM 730 O O . PRO A 1 88 ? 2.529 25.812 6.512 1 86.88 88 PRO A O 1
ATOM 733 N N . VAL A 1 89 ? 3.82 24.562 7.922 1 95.31 89 VAL A N 1
ATOM 734 C CA . VAL A 1 89 ? 2.732 24.297 8.859 1 95.31 89 VAL A CA 1
ATOM 735 C C . VAL A 1 89 ? 2.545 25.5 9.773 1 95.31 89 VAL A C 1
ATOM 737 O O . VAL A 1 89 ? 3.369 25.766 10.656 1 95.31 89 VAL A O 1
ATOM 740 N N . THR A 1 90 ? 1.515 26.234 9.586 1 94.75 90 THR A N 1
ATOM 741 C CA . THR A 1 90 ? 1.342 27.531 10.219 1 94.75 90 THR A CA 1
ATOM 742 C C . THR A 1 90 ? 1.098 27.375 11.711 1 94.75 90 THR A C 1
ATOM 744 O O . THR A 1 90 ? 0.654 26.328 12.172 1 94.75 90 THR A O 1
ATOM 747 N N . ALA A 1 91 ? 1.394 28.469 12.398 1 95.62 91 ALA A N 1
ATOM 748 C CA . ALA A 1 91 ? 1.062 28.516 13.82 1 95.62 91 ALA A CA 1
ATOM 749 C C . ALA A 1 91 ? -0.434 28.312 14.039 1 95.62 91 ALA A C 1
ATOM 751 O O . ALA A 1 91 ? -0.839 27.609 14.969 1 95.62 91 ALA A O 1
ATOM 752 N N . GLN A 1 92 ? -1.22 28.906 13.227 1 93.25 92 GLN A N 1
ATOM 753 C CA . GLN A 1 92 ? -2.67 28.797 13.336 1 93.25 92 GLN A CA 1
ATOM 754 C C . GLN A 1 92 ? -3.125 27.344 13.219 1 93.25 92 GLN A C 1
ATOM 756 O O . GLN A 1 92 ? -3.941 26.875 14.016 1 93.25 92 GLN A O 1
ATOM 761 N N . TRP A 1 93 ? -2.621 26.641 12.219 1 94.88 93 TRP A N 1
ATOM 762 C CA . TRP A 1 93 ? -2.973 25.234 12.055 1 94.88 93 TRP A CA 1
ATOM 763 C C . TRP A 1 93 ? -2.592 24.438 13.289 1 94.88 93 TRP A C 1
ATOM 765 O O . TRP A 1 93 ? -3.381 23.609 13.773 1 94.88 93 TRP A O 1
ATOM 775 N N . ARG A 1 94 ? -1.393 24.625 13.773 1 97 94 ARG A N 1
ATOM 776 C CA . ARG A 1 94 ? -0.861 23.891 14.914 1 97 94 ARG A CA 1
ATOM 777 C C . ARG A 1 94 ? -1.68 24.156 16.172 1 97 94 ARG A C 1
ATOM 779 O O . ARG A 1 94 ? -1.891 23.266 16.984 1 97 94 ARG A O 1
ATOM 786 N N . ILE A 1 95 ? -2.178 25.375 16.312 1 95.44 95 ILE A N 1
ATOM 787 C CA . ILE A 1 95 ? -2.988 25.75 17.469 1 95.44 95 ILE A CA 1
ATOM 788 C C . ILE A 1 95 ? -4.391 25.156 17.328 1 95.44 95 ILE A C 1
ATOM 790 O O . ILE A 1 95 ? -4.977 24.703 18.312 1 95.44 95 ILE A O 1
ATOM 794 N N . GLN A 1 96 ? -4.895 25.109 16.125 1 94.75 96 GLN A N 1
ATOM 795 C CA . GLN A 1 96 ? -6.281 24.734 15.883 1 94.75 96 GLN A CA 1
ATOM 796 C C . GLN A 1 96 ? -6.457 23.219 15.898 1 94.75 96 GLN A C 1
ATOM 798 O O . GLN A 1 96 ? -7.582 22.719 15.984 1 94.75 96 GLN A O 1
ATOM 803 N N . HIS A 1 97 ? -5.391 22.469 15.781 1 96 97 HIS A N 1
ATOM 804 C CA . HIS A 1 97 ? -5.512 21.016 15.68 1 96 97 HIS A CA 1
ATOM 805 C C . HIS A 1 97 ? -4.832 20.328 16.859 1 96 97 HIS A C 1
ATOM 807 O O . HIS A 1 97 ? -3.93 20.891 17.469 1 96 97 HIS A O 1
ATOM 813 N N . ALA A 1 98 ? -5.25 19.125 17.109 1 97.44 98 ALA A N 1
ATOM 814 C CA . ALA A 1 98 ? -4.672 18.25 18.125 1 97.44 98 ALA A CA 1
ATOM 815 C C . ALA A 1 98 ? -4.602 16.812 17.641 1 97.44 98 ALA A C 1
ATOM 817 O O . ALA A 1 98 ? -5.383 16.406 16.781 1 97.44 98 ALA A O 1
ATOM 818 N N . LEU A 1 99 ? -3.6 16.125 18.078 1 98.38 99 LEU A N 1
ATOM 819 C CA . LEU A 1 99 ? -3.502 14.688 17.922 1 98.38 99 LEU A CA 1
ATOM 820 C C . LEU A 1 99 ? -4.172 13.961 19.094 1 98.38 99 LEU A C 1
ATOM 822 O O . LEU A 1 99 ? -3.834 14.211 20.25 1 98.38 99 LEU A O 1
ATOM 826 N N . VAL A 1 100 ? -5.145 13.039 18.828 1 97.81 100 VAL A N 1
ATOM 827 C CA . VAL A 1 100 ? -5.906 12.445 19.922 1 97.81 100 VAL A CA 1
ATOM 828 C C . VAL A 1 100 ? -5.926 10.93 19.766 1 97.81 100 VAL A C 1
ATOM 830 O O . VAL A 1 100 ? -6.113 10.406 18.656 1 97.81 100 VAL A O 1
ATOM 833 N N . PRO A 1 101 ? -5.613 10.219 20.828 1 98.06 101 PRO A N 1
ATOM 834 C CA . PRO A 1 101 ? -5.898 8.781 20.828 1 98.06 101 PRO A CA 1
ATOM 835 C C . PRO A 1 101 ? -7.391 8.477 20.938 1 98.06 101 PRO A C 1
ATOM 837 O O . PRO A 1 101 ? -8.117 9.164 21.656 1 98.06 101 PRO A O 1
ATOM 840 N N . THR A 1 102 ? -7.883 7.551 20.203 1 97.62 102 THR A N 1
ATOM 841 C CA . THR A 1 102 ? -9.32 7.305 20.156 1 97.62 102 THR A CA 1
ATOM 842 C C . THR A 1 102 ? -9.609 5.809 20.062 1 97.62 102 THR A C 1
ATOM 844 O O . THR A 1 102 ? -8.758 5.035 19.609 1 97.62 102 THR A O 1
ATOM 847 N N . VAL A 1 103 ? -10.727 5.406 20.531 1 97.25 103 VAL A N 1
ATOM 848 C CA . VAL A 1 103 ? -11.281 4.07 20.344 1 97.25 103 VAL A CA 1
ATOM 849 C C . VAL A 1 103 ? -12.625 4.164 19.625 1 97.25 103 VAL A C 1
ATOM 851 O O . VAL A 1 103 ? -13.414 5.066 19.891 1 97.25 103 VAL A O 1
ATOM 854 N N . LEU A 1 104 ? -12.789 3.285 18.688 1 96.94 104 LEU A N 1
ATOM 855 C CA . LEU A 1 104 ? -14.047 3.234 17.953 1 96.94 104 LEU A CA 1
ATOM 856 C C . LEU A 1 104 ? -14.945 2.123 18.484 1 96.94 104 LEU A C 1
ATOM 858 O O . LEU A 1 104 ? -14.469 1.031 18.797 1 96.94 104 LEU A O 1
ATOM 862 N N . LYS A 1 105 ? -16.125 2.457 18.703 1 96.5 105 LYS A N 1
ATOM 863 C CA . LYS A 1 105 ? -17.203 1.481 18.859 1 96.5 105 LYS A CA 1
ATOM 864 C C . LYS A 1 105 ? -18.078 1.411 17.609 1 96.5 105 LYS A C 1
ATOM 866 O O . LYS A 1 105 ? -18.781 2.371 17.281 1 96.5 105 LYS A O 1
ATOM 871 N N . LEU A 1 106 ? -18.078 0.286 16.969 1 97 106 LEU A N 1
ATOM 872 C CA . LEU A 1 106 ? -18.703 0.193 15.664 1 97 106 LEU A CA 1
ATOM 873 C C . LEU A 1 106 ? -20.078 -0.485 15.758 1 97 106 LEU A C 1
ATOM 875 O O . LEU A 1 106 ? -20.234 -1.447 16.516 1 97 106 LEU A O 1
ATOM 879 N N . ASP A 1 107 ? -21 0.047 15.07 1 96.38 107 ASP A N 1
ATOM 880 C CA . ASP A 1 107 ? -22.297 -0.577 14.844 1 96.38 107 ASP A CA 1
ATOM 881 C C . ASP A 1 107 ? -22.328 -1.33 13.516 1 96.38 107 ASP A C 1
ATOM 883 O O . ASP A 1 107 ? -23.062 -0.97 12.602 1 96.38 107 ASP A O 1
ATOM 887 N N . GLY A 1 108 ? -21.609 -2.354 13.289 1 97.19 108 GLY A N 1
ATOM 888 C CA . GLY A 1 108 ? -21.391 -3.16 12.102 1 97.19 108 GLY A CA 1
ATOM 889 C C . GLY A 1 108 ? -19.953 -3.611 11.938 1 97.19 108 GLY A C 1
ATOM 890 O O . GLY A 1 108 ? -19.094 -3.266 12.758 1 97.19 108 GLY A O 1
ATOM 891 N N . PRO A 1 109 ? -19.703 -4.316 10.938 1 97.31 109 PRO A N 1
ATOM 892 C CA . PRO A 1 109 ? -18.359 -4.879 10.781 1 97.31 109 PRO A CA 1
ATOM 893 C C . PRO A 1 109 ? -17.359 -3.854 10.273 1 97.31 109 PRO A C 1
ATOM 895 O O . PRO A 1 109 ? -17.719 -2.902 9.578 1 97.31 109 PRO A O 1
ATOM 898 N N . LEU A 1 110 ? -16.109 -4.004 10.688 1 97.56 110 LEU A N 1
ATOM 899 C CA . LEU A 1 110 ? -14.961 -3.352 10.055 1 97.56 110 LEU A CA 1
ATOM 900 C C . LEU A 1 110 ? -14.516 -4.117 8.812 1 97.56 110 LEU A C 1
ATOM 902 O O . LEU A 1 110 ? -14.102 -5.273 8.906 1 97.56 110 LEU A O 1
ATOM 906 N N . ILE A 1 111 ? -14.641 -3.523 7.664 1 98.06 111 ILE A N 1
ATOM 907 C CA . ILE A 1 111 ? -14.234 -4.168 6.422 1 98.06 111 ILE A CA 1
ATOM 908 C C . ILE A 1 111 ? -12.75 -3.895 6.164 1 98.06 111 ILE A C 1
ATOM 910 O O . ILE A 1 111 ? -12.352 -2.744 5.969 1 98.06 111 ILE A O 1
ATOM 914 N N . ASP A 1 112 ? -11.977 -4.922 6.184 1 97.06 112 ASP A N 1
ATOM 915 C CA . ASP A 1 112 ? -10.539 -4.793 5.988 1 97.06 112 ASP A CA 1
ATOM 916 C C . ASP A 1 112 ? -10.164 -4.988 4.523 1 97.06 112 ASP A C 1
ATOM 918 O O . ASP A 1 112 ? -10.156 -6.117 4.023 1 97.06 112 ASP A O 1
ATOM 922 N N . LEU A 1 113 ? -9.766 -3.955 3.842 1 96.38 113 LEU A N 1
ATOM 923 C CA . LEU A 1 113 ? -9.484 -4.016 2.412 1 96.38 113 LEU A CA 1
ATOM 924 C C . LEU A 1 113 ? -8.109 -4.617 2.156 1 96.38 113 LEU A C 1
ATOM 926 O O . LEU A 1 113 ? -7.75 -4.898 1.01 1 96.38 113 LEU A O 1
ATOM 930 N N . THR A 1 11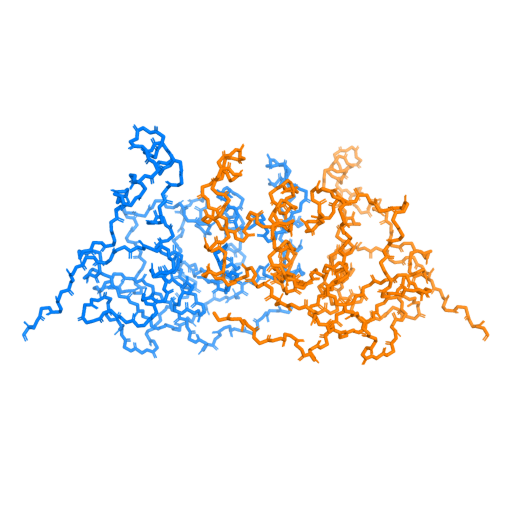4 ? -7.316 -4.859 3.182 1 93.88 114 THR A N 1
ATOM 931 C CA . THR A 1 114 ? -6.047 -5.551 2.982 1 93.88 114 THR A CA 1
ATOM 932 C C . THR A 1 114 ? -6.262 -7.059 2.912 1 93.88 114 THR A C 1
ATOM 934 O O . THR A 1 114 ? -5.359 -7.801 2.514 1 93.88 114 THR A O 1
ATOM 937 N N . ASP A 1 115 ? -7.469 -7.438 3.322 1 95.19 115 ASP A N 1
ATOM 938 C CA . ASP A 1 115 ? -7.836 -8.852 3.219 1 95.19 115 ASP A CA 1
ATOM 939 C C . ASP A 1 115 ? -8.234 -9.211 1.79 1 95.19 115 ASP A C 1
ATOM 941 O O . ASP A 1 115 ? -9.242 -8.719 1.279 1 95.19 115 ASP A O 1
ATOM 945 N N . VAL A 1 116 ? -7.492 -10.148 1.213 1 94.44 116 VAL A N 1
ATOM 946 C CA . VAL A 1 116 ? -7.637 -10.43 -0.212 1 94.44 116 VAL A CA 1
ATOM 947 C C . VAL A 1 116 ? -9.008 -11.039 -0.483 1 94.44 116 VAL A C 1
ATOM 949 O O . VAL A 1 116 ? -9.734 -10.594 -1.377 1 94.44 116 VAL A O 1
ATOM 952 N N . PRO A 1 117 ? -9.484 -12.016 0.29 1 94.75 117 PRO A N 1
ATOM 953 C CA . PRO A 1 117 ? -10.828 -12.539 0.039 1 94.75 117 PRO A CA 1
ATOM 954 C C . PRO A 1 117 ? -11.906 -11.461 0.105 1 94.75 117 PRO A C 1
ATOM 956 O O . PRO A 1 117 ? -12.812 -11.445 -0.724 1 94.75 117 PRO A O 1
ATOM 959 N N . THR A 1 118 ? -11.781 -10.555 1.072 1 96.31 118 THR A N 1
ATOM 960 C CA . THR A 1 118 ? -12.727 -9.445 1.21 1 96.31 118 THR A CA 1
ATOM 961 C C . THR A 1 118 ? -12.711 -8.562 -0.034 1 96.31 118 THR A C 1
ATOM 963 O O . THR A 1 118 ? -13.766 -8.242 -0.585 1 96.31 118 THR A O 1
ATOM 966 N N . ARG A 1 119 ? -11.594 -8.219 -0.535 1 95.88 119 ARG A N 1
ATOM 967 C CA . ARG A 1 119 ? -11.484 -7.352 -1.704 1 95.88 119 ARG A CA 1
ATOM 968 C C . ARG A 1 119 ? -11.984 -8.062 -2.957 1 95.88 119 ARG A C 1
ATOM 970 O O . ARG A 1 119 ? -12.57 -7.43 -3.842 1 95.88 119 ARG A O 1
ATOM 977 N N . GLN A 1 120 ? -11.734 -9.383 -2.957 1 93.88 120 GLN A N 1
ATOM 978 C CA . GLN A 1 120 ? -12.234 -10.148 -4.098 1 93.88 120 GLN A CA 1
ATOM 979 C C . GLN A 1 120 ? -13.758 -10.117 -4.156 1 93.88 120 GLN A C 1
ATOM 981 O O . GLN A 1 120 ? -14.344 -9.977 -5.234 1 93.88 120 GLN A O 1
ATOM 986 N N . GLU A 1 121 ? -14.398 -10.273 -3.033 1 95.44 121 GLU A N 1
ATOM 987 C CA . GLU A 1 121 ? -15.852 -10.18 -2.988 1 95.44 121 GLU A CA 1
ATOM 988 C C . GLU A 1 121 ? -16.328 -8.812 -3.469 1 95.44 121 GLU A C 1
ATOM 990 O O . GLU A 1 121 ? -17.312 -8.719 -4.207 1 95.44 121 GLU A O 1
ATOM 995 N N . ILE A 1 122 ? -15.672 -7.789 -3.041 1 96.88 122 ILE A N 1
ATOM 996 C CA . ILE A 1 122 ? -16.016 -6.43 -3.438 1 96.88 122 ILE A CA 1
ATOM 997 C C . ILE A 1 122 ? -15.797 -6.262 -4.941 1 96.88 122 ILE A C 1
ATOM 999 O O . ILE A 1 122 ? -16.641 -5.68 -5.633 1 96.88 122 ILE A O 1
ATOM 1003 N N . GLU A 1 123 ? -14.703 -6.75 -5.426 1 94.44 123 GLU A N 1
ATOM 1004 C CA . GLU A 1 123 ? -14.422 -6.734 -6.859 1 94.44 123 GLU A CA 1
ATOM 1005 C C . GLU A 1 123 ? -15.555 -7.391 -7.648 1 94.44 123 GLU A C 1
ATOM 1007 O O . GLU A 1 123 ? -16.047 -6.824 -8.625 1 94.44 123 GLU A O 1
ATOM 1012 N N . ASP A 1 124 ? -15.961 -8.539 -7.199 1 90.81 124 ASP A N 1
ATOM 1013 C CA . ASP A 1 124 ? -17 -9.305 -7.891 1 90.81 124 ASP A CA 1
ATOM 1014 C C . ASP A 1 124 ? -18.297 -8.516 -7.961 1 90.81 124 ASP A C 1
ATOM 1016 O O . ASP A 1 124 ? -19.047 -8.617 -8.945 1 90.81 124 ASP A O 1
ATOM 1020 N N . ARG A 1 125 ? -18.562 -7.703 -6.957 1 93.69 125 ARG A N 1
ATOM 1021 C CA . ARG A 1 125 ? -19.812 -6.938 -6.883 1 93.69 125 ARG A CA 1
ATOM 1022 C C . ARG A 1 125 ? -19.719 -5.684 -7.75 1 93.69 125 ARG A C 1
ATOM 1024 O O . ARG A 1 125 ? -20.75 -5.098 -8.102 1 93.69 125 ARG A O 1
ATOM 1031 N N . HIS A 1 126 ? -18.5 -5.289 -8.148 1 94.88 126 HIS A N 1
ATOM 1032 C CA . HIS A 1 126 ? -18.344 -3.992 -8.797 1 94.88 126 HIS A CA 1
ATOM 1033 C C . HIS A 1 126 ? -17.578 -4.121 -10.117 1 94.88 126 HIS A C 1
ATOM 1035 O O . HIS A 1 126 ? -16.766 -3.258 -10.453 1 94.88 126 HIS A O 1
ATOM 1041 N N . VAL A 1 127 ? -17.828 -5.16 -10.789 1 91.44 127 VAL A N 1
ATOM 1042 C CA . VAL A 1 127 ? -17.125 -5.445 -12.047 1 91.44 127 VAL A CA 1
ATOM 1043 C C . VAL A 1 127 ? -17.375 -4.312 -13.039 1 91.44 127 VAL A C 1
ATOM 1045 O O . VAL A 1 127 ? -16.438 -3.789 -13.641 1 91.44 127 VAL A O 1
ATOM 1048 N N . GLU A 1 128 ? -18.625 -3.867 -13.211 1 91.94 128 GLU A N 1
ATOM 1049 C CA . GLU A 1 128 ? -18.969 -2.822 -14.172 1 91.94 128 GLU A CA 1
ATOM 1050 C C . GLU A 1 128 ? -18.266 -1.51 -13.836 1 91.94 128 GLU A C 1
ATOM 1052 O O . GLU A 1 128 ? -17.75 -0.826 -14.727 1 91.94 128 GLU A O 1
ATOM 1057 N N . LEU A 1 129 ? -18.25 -1.191 -12.539 1 93.88 129 LEU A N 1
ATOM 1058 C CA . LEU A 1 129 ? -17.578 0.019 -12.078 1 93.88 129 LEU A CA 1
ATOM 1059 C C . LEU A 1 129 ? -16.094 -0.008 -12.445 1 93.88 129 LEU A C 1
ATOM 1061 O O . LEU A 1 129 ? -15.562 0.976 -12.961 1 93.88 129 LEU A O 1
ATOM 1065 N N . LEU A 1 130 ? -15.469 -1.157 -12.203 1 93.81 130 LEU A N 1
ATOM 1066 C CA . LEU A 1 130 ? -14.039 -1.297 -12.461 1 93.81 130 LEU A CA 1
ATOM 1067 C C . LEU A 1 130 ? -13.75 -1.19 -13.953 1 93.81 130 LEU A C 1
ATOM 1069 O O . LEU A 1 130 ? -12.844 -0.458 -14.367 1 93.81 130 LEU A O 1
ATOM 1073 N N . LEU A 1 131 ? -14.562 -1.807 -14.766 1 91.38 131 LEU A N 1
ATOM 1074 C CA . LEU A 1 131 ? -14.359 -1.803 -16.203 1 91.38 131 LEU A CA 1
ATOM 1075 C C . LEU A 1 131 ? -14.586 -0.409 -16.781 1 91.38 131 LEU A C 1
ATOM 1077 O O . LEU A 1 131 ? -13.867 0.019 -17.688 1 91.38 131 LEU A O 1
ATOM 1081 N N . GLU A 1 132 ? -15.547 0.3 -16.266 1 92.44 132 GLU A N 1
ATOM 1082 C CA . GLU A 1 132 ? -15.82 1.671 -16.688 1 92.44 132 GLU A CA 1
ATOM 1083 C C . GLU A 1 132 ? -14.609 2.568 -16.453 1 92.44 132 GLU A C 1
ATOM 1085 O O . GLU A 1 132 ? -14.43 3.578 -17.141 1 92.44 132 GLU A O 1
ATOM 1090 N N . HIS A 1 133 ? -13.805 2.172 -15.555 1 92.06 133 HIS A N 1
ATOM 1091 C CA . HIS A 1 133 ? -12.641 2.977 -15.219 1 92.06 133 HIS A CA 1
ATOM 1092 C C . HIS A 1 133 ? -11.352 2.297 -15.672 1 92.06 133 HIS A C 1
ATOM 1094 O O . HIS A 1 133 ? -10.266 2.605 -15.172 1 92.06 133 HIS A O 1
ATOM 1100 N N . ASP A 1 134 ? -11.453 1.29 -16.469 1 88.62 134 ASP A N 1
ATOM 1101 C CA . ASP A 1 134 ? -10.359 0.612 -17.141 1 88.62 134 ASP A CA 1
ATOM 1102 C C . ASP A 1 134 ? -9.477 -0.142 -16.156 1 88.62 134 ASP A C 1
ATOM 1104 O O . ASP A 1 134 ? -8.25 -0.121 -16.266 1 88.62 134 ASP A O 1
ATOM 1108 N N . LEU A 1 135 ? -10.172 -0.708 -15.172 1 89.25 135 LEU A N 1
ATOM 1109 C CA . LEU A 1 135 ? -9.461 -1.539 -14.211 1 89.25 135 LEU A CA 1
ATOM 1110 C C . LEU A 1 135 ? -9.828 -3.01 -14.383 1 89.25 135 LEU A C 1
ATOM 1112 O O . LEU A 1 135 ? -10.992 -3.338 -14.617 1 89.25 135 LEU A O 1
ATOM 1116 N N . GLN A 1 136 ? -8.789 -3.846 -14.234 1 88.5 136 GLN A N 1
ATOM 1117 C CA . GLN A 1 136 ? -9.023 -5.277 -14.367 1 88.5 136 GLN A CA 1
ATOM 1118 C C . GLN A 1 136 ? -9.219 -5.926 -12.992 1 88.5 136 GLN A C 1
ATOM 1120 O O . GLN A 1 136 ? -9.82 -6.996 -12.891 1 88.5 136 GLN A O 1
ATOM 1125 N N . HIS A 1 137 ? -8.641 -5.336 -11.969 1 92.25 137 HIS A N 1
ATOM 1126 C CA . HIS A 1 137 ? -8.734 -5.863 -10.609 1 92.25 137 HIS A CA 1
ATOM 1127 C C . HIS A 1 137 ? -8.766 -4.738 -9.586 1 92.25 137 HIS A C 1
ATOM 1129 O O . HIS A 1 137 ? -8.328 -3.619 -9.867 1 92.25 137 HIS A O 1
ATOM 1135 N N . LEU A 1 138 ? -9.328 -4.984 -8.461 1 93.56 138 LEU A N 1
ATOM 1136 C CA . LEU A 1 138 ? -9.32 -4.074 -7.32 1 93.56 138 LEU A CA 1
ATOM 1137 C C . LEU A 1 138 ? -8.141 -4.375 -6.395 1 93.56 138 LEU A C 1
ATOM 1139 O O . LEU A 1 138 ? -8.336 -4.852 -5.277 1 93.56 138 LEU A O 1
ATOM 1143 N N . ASP A 1 139 ? -6.93 -4.066 -6.836 1 92.69 139 ASP A N 1
ATOM 1144 C CA . ASP A 1 139 ? -5.738 -4.238 -6.008 1 92.69 139 ASP A CA 1
ATOM 1145 C C . ASP A 1 139 ? -5.551 -3.051 -5.066 1 92.69 139 ASP A C 1
ATOM 1147 O O . ASP A 1 139 ? -6.211 -2.021 -5.215 1 92.69 139 ASP A O 1
ATOM 1151 N N . LEU A 1 140 ? -4.668 -3.174 -4.102 1 91.69 140 LEU A N 1
ATOM 1152 C CA . LEU A 1 140 ? -4.438 -2.135 -3.105 1 91.69 140 LEU A CA 1
ATOM 1153 C C . LEU A 1 140 ? -3.945 -0.849 -3.762 1 91.69 140 LEU A C 1
ATOM 1155 O O . LEU A 1 140 ? -4.258 0.25 -3.299 1 91.69 140 LEU A O 1
ATOM 1159 N N . ARG A 1 141 ? -3.248 -0.989 -4.812 1 84.69 141 ARG A N 1
ATOM 1160 C CA . ARG A 1 141 ? -2.785 0.202 -5.516 1 84.69 141 ARG A CA 1
ATOM 1161 C C . ARG A 1 141 ? -3.961 1.042 -6.004 1 84.69 141 ARG A C 1
ATOM 1163 O O . ARG A 1 141 ? -3.912 2.273 -5.961 1 84.69 141 ARG A O 1
ATOM 1170 N N . GLU A 1 142 ? -5.039 0.347 -6.457 1 84.75 142 GLU A N 1
ATOM 1171 C CA . GLU A 1 142 ? -6.207 1.052 -6.977 1 84.75 142 GLU A CA 1
ATOM 1172 C C . GLU A 1 142 ? -6.996 1.714 -5.852 1 84.75 142 GLU A C 1
ATOM 1174 O O . GLU A 1 142 ? -7.566 2.793 -6.039 1 84.75 142 GLU A O 1
ATOM 1179 N N . ILE A 1 143 ? -6.98 1.051 -4.695 1 88.31 143 ILE A N 1
ATOM 1180 C CA . ILE A 1 143 ? -7.676 1.549 -3.516 1 88.31 143 ILE A CA 1
ATOM 1181 C C . ILE A 1 143 ? -7.008 2.828 -3.021 1 88.31 143 ILE A C 1
ATOM 1183 O O . ILE A 1 143 ? -7.668 3.711 -2.471 1 88.31 143 ILE A O 1
ATOM 1187 N N . THR A 1 144 ? -5.695 2.955 -3.279 1 85.56 144 THR A N 1
ATOM 1188 C CA . THR A 1 144 ? -4.941 4.047 -2.676 1 85.56 144 THR A CA 1
ATOM 1189 C C . THR A 1 144 ? -4.652 5.141 -3.701 1 85.56 144 THR A C 1
ATOM 1191 O O . THR A 1 144 ? -3.893 6.07 -3.43 1 85.56 144 THR A O 1
ATOM 1194 N N . THR A 1 145 ? -5.305 5.004 -4.891 1 80 145 THR A N 1
ATOM 1195 C CA . THR A 1 145 ? -5.18 6.051 -5.898 1 80 145 THR A CA 1
ATOM 1196 C C . THR A 1 145 ? -6.125 7.207 -5.594 1 80 145 THR A C 1
ATOM 1198 O O . THR A 1 145 ? -6.891 7.152 -4.629 1 80 145 THR A O 1
ATOM 1201 N N . SER A 1 146 ? -6.008 8.188 -6.477 1 78.81 146 SER A N 1
ATOM 1202 C CA . SER A 1 146 ? -6.848 9.375 -6.309 1 78.81 146 SER A CA 1
ATOM 1203 C C . SER A 1 146 ? -8.164 9.234 -7.07 1 78.81 146 SER A C 1
ATOM 1205 O O . SER A 1 146 ? -8.922 10.195 -7.18 1 78.81 146 SER A O 1
ATOM 1207 N N . ARG A 1 147 ? -8.453 8.055 -7.508 1 84.69 147 ARG A N 1
ATOM 1208 C CA . ARG A 1 147 ? -9.711 7.832 -8.219 1 84.69 147 ARG A CA 1
ATOM 1209 C C . ARG A 1 147 ? -10.875 7.676 -7.246 1 84.69 147 ARG A C 1
ATOM 1211 O O . ARG A 1 147 ? -11.32 6.559 -6.98 1 84.69 147 ARG A O 1
ATOM 1218 N N . ARG A 1 148 ? -11.5 8.742 -6.934 1 93 148 ARG A N 1
ATOM 1219 C CA . ARG A 1 148 ? -12.484 8.805 -5.863 1 93 148 ARG A CA 1
ATOM 1220 C C . ARG A 1 148 ? -13.781 8.117 -6.273 1 93 148 ARG A C 1
ATOM 1222 O O . ARG A 1 148 ? -14.492 7.559 -5.43 1 93 148 ARG A O 1
ATOM 1229 N N . ALA A 1 149 ? -14.062 8.141 -7.551 1 93.75 149 ALA A N 1
ATOM 1230 C CA . ALA A 1 149 ? -15.312 7.551 -8.008 1 93.75 149 ALA A CA 1
ATOM 1231 C C . ALA A 1 149 ? -15.398 6.078 -7.609 1 93.75 149 ALA A C 1
ATOM 1233 O O . ALA A 1 149 ? -16.469 5.598 -7.207 1 93.75 149 ALA A O 1
ATOM 1234 N N . ILE A 1 150 ? -14.305 5.375 -7.688 1 95.06 150 ILE A N 1
ATOM 1235 C CA . ILE A 1 150 ? -14.273 3.943 -7.402 1 95.06 150 ILE A CA 1
ATOM 1236 C C . ILE A 1 150 ? -14.438 3.715 -5.902 1 95.06 150 ILE A C 1
ATOM 1238 O O . ILE A 1 150 ? -15.367 3.025 -5.473 1 95.06 150 ILE A O 1
ATOM 1242 N N . THR A 1 151 ? -13.625 4.363 -5.074 1 97.19 151 THR A N 1
ATOM 1243 C CA . THR A 1 151 ? -13.625 4.094 -3.639 1 97.19 151 THR A CA 1
ATOM 1244 C C . THR A 1 151 ? -14.891 4.652 -2.988 1 97.19 151 THR A C 1
ATOM 1246 O O . THR A 1 151 ? -15.422 4.059 -2.047 1 97.19 151 THR A O 1
ATOM 1249 N N . GLN A 1 152 ? -15.414 5.758 -3.508 1 97.88 152 GLN A N 1
ATOM 1250 C CA . GLN A 1 152 ? -16.625 6.34 -2.924 1 97.88 152 GLN A CA 1
ATOM 1251 C C . GLN A 1 152 ? -17.859 5.512 -3.271 1 97.88 152 GLN A C 1
ATOM 1253 O O . GLN A 1 152 ? -18.781 5.402 -2.467 1 97.88 152 GLN A O 1
ATOM 1258 N N . THR A 1 153 ? -17.891 4.91 -4.5 1 97.88 153 THR A N 1
ATOM 1259 C CA . THR A 1 153 ? -18.984 4.004 -4.855 1 97.88 153 THR A CA 1
ATOM 1260 C C . THR A 1 153 ? -18.938 2.742 -4 1 97.88 153 THR A C 1
ATOM 1262 O O . THR A 1 153 ? -19.969 2.273 -3.516 1 97.88 153 THR A O 1
ATOM 1265 N N . ILE A 1 154 ? -17.766 2.238 -3.773 1 97.88 154 ILE A N 1
ATOM 1266 C CA . ILE A 1 154 ? -17.594 1.058 -2.938 1 97.88 154 ILE A CA 1
ATOM 1267 C C . ILE A 1 154 ? -17.984 1.378 -1.498 1 97.88 154 ILE A C 1
ATOM 1269 O O . ILE A 1 154 ? -18.641 0.573 -0.837 1 97.88 154 ILE A O 1
ATOM 1273 N N . ALA A 1 155 ? -17.641 2.572 -1.01 1 98.38 155 ALA A N 1
ATOM 1274 C CA . ALA A 1 155 ? -18.016 2.996 0.337 1 98.38 155 ALA A CA 1
ATOM 1275 C C . ALA A 1 155 ? -19.531 3.01 0.502 1 98.38 155 ALA A C 1
ATOM 1277 O O . ALA A 1 155 ? -20.062 2.553 1.521 1 98.38 155 ALA A O 1
ATOM 1278 N N . ALA A 1 156 ? -20.234 3.512 -0.503 1 98.62 156 ALA A N 1
ATOM 1279 C CA . ALA A 1 156 ? -21.688 3.539 -0.468 1 98.62 156 ALA A CA 1
ATOM 1280 C C . ALA A 1 156 ? -22.266 2.129 -0.342 1 98.62 156 ALA A C 1
ATOM 1282 O O . ALA A 1 156 ? -23.156 1.887 0.465 1 98.62 156 ALA A O 1
ATOM 1283 N N . ASP A 1 157 ? -21.734 1.245 -1.141 1 98.62 157 ASP A N 1
ATOM 1284 C CA . ASP A 1 157 ? -22.188 -0.144 -1.11 1 98.62 157 ASP A CA 1
ATOM 1285 C C . ASP A 1 157 ? -21.922 -0.778 0.252 1 98.62 157 ASP A C 1
ATOM 1287 O O . ASP A 1 157 ? -22.781 -1.472 0.8 1 98.62 157 ASP A O 1
ATOM 1291 N N . LEU A 1 158 ? -20.672 -0.589 0.827 1 98.56 158 LEU A N 1
ATOM 1292 C CA . LEU A 1 158 ? -20.312 -1.129 2.137 1 98.56 158 LEU A CA 1
ATOM 1293 C C . LEU A 1 158 ? -21.25 -0.594 3.215 1 98.56 158 LEU A C 1
ATOM 1295 O O . LEU A 1 158 ? -21.719 -1.35 4.07 1 98.56 158 LEU A O 1
ATOM 1299 N N . PHE A 1 159 ? -21.531 0.7 3.143 1 98.75 159 PHE A N 1
ATOM 1300 C CA . PHE A 1 159 ? -22.453 1.331 4.074 1 98.75 159 PHE A CA 1
ATOM 1301 C C . PHE A 1 159 ? -23.828 0.682 3.996 1 98.75 159 PHE A C 1
ATOM 1303 O O . PHE A 1 159 ? -24.406 0.302 5.02 1 98.75 159 PHE A O 1
ATOM 1310 N N . ASP A 1 160 ? -24.344 0.492 2.795 1 98.69 160 ASP A N 1
ATOM 1311 C CA . ASP A 1 160 ? -25.656 -0.087 2.566 1 98.69 160 ASP A CA 1
ATOM 1312 C C . ASP A 1 160 ? -25.734 -1.518 3.098 1 98.69 160 ASP A C 1
ATOM 1314 O O . ASP A 1 160 ? -26.797 -1.971 3.535 1 98.69 160 ASP A O 1
ATOM 1318 N N . ARG A 1 161 ? -24.656 -2.145 3.125 1 98.25 161 ARG A N 1
ATOM 1319 C CA . ARG A 1 161 ? -24.609 -3.539 3.553 1 98.25 161 ARG A CA 1
ATOM 1320 C C . ARG A 1 161 ? -24.344 -3.645 5.051 1 98.25 161 ARG A C 1
ATOM 1322 O O . ARG A 1 161 ? -24.188 -4.746 5.582 1 98.25 161 ARG A O 1
ATOM 1329 N N . GLY A 1 162 ? -24.141 -2.479 5.719 1 98.12 162 GLY A N 1
ATOM 1330 C CA . GLY A 1 162 ? -24.156 -2.473 7.172 1 98.12 162 GLY A CA 1
ATOM 1331 C C . GLY A 1 162 ? -22.781 -2.301 7.781 1 98.12 162 GLY A C 1
ATOM 1332 O O . GLY A 1 162 ? -22.609 -2.441 8.992 1 98.12 162 GLY A O 1
ATOM 1333 N N . ALA A 1 163 ? -21.781 -1.981 6.996 1 98.38 163 ALA A N 1
ATOM 1334 C CA . ALA A 1 163 ? -20.422 -1.821 7.531 1 98.38 163 ALA A CA 1
ATOM 1335 C C . ALA A 1 163 ? -20.344 -0.613 8.461 1 98.38 163 ALA A C 1
ATOM 1337 O O . ALA A 1 163 ? -20.984 0.412 8.211 1 98.38 163 ALA A O 1
ATOM 1338 N N . GLY A 1 164 ? -19.547 -0.719 9.445 1 97.94 164 GLY A N 1
ATOM 1339 C CA . GLY A 1 164 ? -19.281 0.394 10.344 1 97.94 164 GLY A CA 1
ATOM 1340 C C . GLY A 1 164 ? -18.125 1.261 9.891 1 97.94 164 GLY A C 1
ATOM 1341 O O . GLY A 1 164 ? -18.125 2.473 10.117 1 97.94 164 GLY A O 1
ATOM 1342 N N . ALA A 1 165 ? -17.125 0.592 9.367 1 98.31 165 ALA A N 1
ATOM 1343 C CA . ALA A 1 165 ? -15.898 1.265 8.969 1 98.31 165 ALA A CA 1
ATOM 1344 C C . ALA A 1 165 ? -15.133 0.443 7.938 1 98.31 165 ALA A C 1
ATOM 1346 O O . ALA A 1 165 ? -15.453 -0.725 7.703 1 98.31 165 ALA A O 1
ATOM 1347 N N . VAL A 1 166 ? -14.234 1.081 7.309 1 98.12 166 VAL A N 1
ATOM 1348 C CA . VAL A 1 166 ? -13.352 0.413 6.355 1 98.12 166 VAL A CA 1
ATOM 1349 C C . VAL A 1 166 ? -11.898 0.648 6.746 1 98.12 166 VAL A C 1
ATOM 1351 O O . VAL A 1 166 ? -11.531 1.748 7.168 1 98.12 166 VAL A O 1
ATOM 1354 N N . ARG A 1 167 ? -11.102 -0.365 6.758 1 97.19 167 ARG A N 1
ATOM 1355 C CA . ARG A 1 167 ? -9.664 -0.331 7.008 1 97.19 167 ARG A CA 1
ATOM 1356 C C . ARG A 1 167 ? -8.875 -0.458 5.711 1 97.19 167 ARG A C 1
ATOM 1358 O O . ARG A 1 167 ? -9.18 -1.312 4.875 1 97.19 167 ARG A O 1
ATOM 1365 N N . PHE A 1 168 ? -7.859 0.368 5.477 1 96.44 168 PHE A N 1
ATOM 1366 C CA . PHE A 1 168 ? -7.066 0.413 4.254 1 96.44 168 PHE A CA 1
ATOM 1367 C C . PHE A 1 168 ? -5.652 0.895 4.547 1 96.44 168 PHE A C 1
ATOM 1369 O O . PHE A 1 168 ? -5.406 1.536 5.57 1 96.44 168 PHE A O 1
ATOM 1376 N N . PRO A 1 169 ? -4.699 0.559 3.701 1 95.38 169 PRO A N 1
ATOM 1377 C CA . PRO A 1 169 ? -3.326 1 3.949 1 95.38 169 PRO A CA 1
ATOM 1378 C C . PRO A 1 169 ? -3.072 2.432 3.48 1 95.38 169 PRO A C 1
ATOM 1380 O O . PRO A 1 169 ? -3.592 2.846 2.441 1 95.38 169 PRO A O 1
ATOM 1383 N N . SER A 1 170 ? -2.271 3.154 4.285 1 94.88 170 SER A N 1
ATOM 1384 C CA . SER A 1 170 ? -1.815 4.48 3.887 1 94.88 170 SER A CA 1
ATOM 1385 C C . SER A 1 170 ? -0.917 4.41 2.656 1 94.88 170 SER A C 1
ATOM 1387 O O . SER A 1 170 ? -0.007 3.582 2.594 1 94.88 170 SER A O 1
ATOM 1389 N N . ARG A 1 171 ? -1.174 5.273 1.697 1 91.31 171 ARG A N 1
ATOM 1390 C CA . ARG A 1 171 ? -0.322 5.348 0.514 1 91.31 171 ARG A CA 1
ATOM 1391 C C . ARG A 1 171 ? 1.047 5.926 0.86 1 91.31 171 ARG A C 1
ATOM 1393 O O . ARG A 1 171 ? 1.943 5.957 0.015 1 91.31 171 ARG A O 1
ATOM 1400 N N . LEU A 1 172 ? 1.22 6.41 2.041 1 93.12 172 LEU A N 1
ATOM 1401 C CA . LEU A 1 172 ? 2.426 7.133 2.43 1 93.12 172 LEU A CA 1
ATOM 1402 C C . LEU A 1 172 ? 3.402 6.211 3.15 1 93.12 172 LEU A C 1
ATOM 1404 O O . LEU A 1 172 ? 4.613 6.273 2.916 1 93.12 172 LEU A O 1
ATOM 1408 N N . ASP A 1 173 ? 2.877 5.289 3.998 1 94.25 173 ASP A N 1
ATOM 1409 C CA . ASP A 1 173 ? 3.818 4.457 4.742 1 94.25 173 ASP A CA 1
ATOM 1410 C C . ASP A 1 173 ? 3.303 3.023 4.867 1 94.25 173 ASP A C 1
ATOM 1412 O O . ASP A 1 173 ? 3.957 2.176 5.48 1 94.25 173 ASP A O 1
ATOM 1416 N N . GLY A 1 174 ? 2.09 2.781 4.324 1 93.5 174 GLY A N 1
ATOM 1417 C CA . GLY A 1 174 ? 1.573 1.424 4.258 1 93.5 174 GLY A CA 1
ATOM 1418 C C . GLY A 1 174 ? 0.87 0.989 5.527 1 93.5 174 GLY A C 1
ATOM 1419 O O . GLY A 1 174 ? 0.254 -0.078 5.57 1 93.5 174 GLY A O 1
ATOM 1420 N N . ASN A 1 175 ? 0.952 1.791 6.539 1 95.62 175 ASN A N 1
ATOM 1421 C CA . ASN A 1 175 ? 0.283 1.447 7.793 1 95.62 175 ASN A CA 1
ATOM 1422 C C . ASN A 1 175 ? -1.226 1.65 7.695 1 95.62 175 ASN A C 1
ATOM 1424 O O . ASN A 1 175 ? -1.711 2.303 6.77 1 95.62 175 ASN A O 1
ATOM 1428 N N . ALA A 1 176 ? -1.919 1.157 8.664 1 96.12 176 ALA A N 1
ATOM 1429 C CA . ALA A 1 176 ? -3.371 1.047 8.562 1 96.12 176 ALA A CA 1
ATOM 1430 C C . ALA A 1 176 ? -4.047 2.375 8.891 1 96.12 176 ALA A C 1
ATOM 1432 O O . ALA A 1 176 ? -3.689 3.035 9.875 1 96.12 176 ALA A O 1
ATOM 1433 N N . CYS A 1 177 ? -5.027 2.697 8.078 1 97.12 177 CYS A N 1
ATOM 1434 C CA . CYS A 1 177 ? -6.012 3.75 8.305 1 97.12 177 CYS A CA 1
ATOM 1435 C C . CYS A 1 177 ? -7.414 3.164 8.453 1 97.12 177 CYS A C 1
ATOM 1437 O O . CYS A 1 177 ? -7.684 2.062 7.969 1 97.12 177 CYS A O 1
ATOM 1439 N N . VAL A 1 178 ? -8.234 3.871 9.125 1 97.94 178 VAL A N 1
ATOM 1440 C CA . VAL A 1 178 ? -9.625 3.473 9.305 1 97.94 178 VAL A CA 1
ATOM 1441 C C . VAL A 1 178 ? -10.539 4.66 9.016 1 97.94 178 VAL A C 1
ATOM 1443 O O . VAL A 1 178 ? -10.281 5.777 9.469 1 97.94 178 VAL A O 1
ATOM 1446 N N . ALA A 1 179 ? -11.547 4.449 8.25 1 97.94 179 ALA A N 1
ATOM 1447 C CA . ALA A 1 179 ? -12.594 5.43 7.984 1 97.94 179 ALA A CA 1
ATOM 1448 C C . ALA A 1 179 ? -13.922 4.992 8.586 1 97.94 179 ALA A C 1
ATOM 1450 O O . ALA A 1 179 ? -14.531 4.02 8.133 1 97.94 179 ALA A O 1
ATOM 1451 N N . LEU A 1 180 ? -14.344 5.629 9.594 1 98.12 180 LEU A N 1
ATOM 1452 C CA . LEU A 1 180 ? -15.617 5.375 10.25 1 98.12 180 LEU A CA 1
ATOM 1453 C C . LEU A 1 180 ? -16.766 6.043 9.492 1 98.12 180 LEU A C 1
ATOM 1455 O O . LEU A 1 180 ? -16.688 7.23 9.164 1 98.12 180 LEU A O 1
ATOM 1459 N N . PHE A 1 181 ? -17.797 5.254 9.203 1 98.62 181 PHE A N 1
ATOM 1460 C CA . PHE A 1 181 ? -18.969 5.805 8.539 1 98.62 181 PHE A CA 1
ATOM 1461 C C . PHE A 1 181 ? -19.891 6.473 9.539 1 98.62 181 PHE A C 1
ATOM 1463 O O . PHE A 1 181 ? -20.234 5.883 10.57 1 98.62 181 PHE A O 1
ATOM 1470 N N . GLU A 1 182 ? -20.266 7.711 9.211 1 98.31 182 GLU A N 1
ATOM 1471 C CA . GLU A 1 182 ? -21.203 8.453 10.055 1 98.31 182 GLU A CA 1
ATOM 1472 C C . GLU A 1 182 ? -22.469 7.648 10.336 1 98.31 182 GLU A C 1
ATOM 1474 O O . GLU A 1 182 ? -23.062 7.082 9.414 1 98.31 182 GLU A O 1
ATOM 1479 N N . GLY A 1 183 ? -22.844 7.57 11.68 1 97.69 183 GLY A N 1
ATOM 1480 C CA . GLY A 1 183 ? -24.047 6.867 12.07 1 97.69 183 GLY A CA 1
ATOM 1481 C C . GLY A 1 183 ? -23.844 5.379 12.266 1 97.69 183 GLY A C 1
ATOM 1482 O O . GLY A 1 183 ? -24.766 4.66 12.656 1 97.69 183 GLY A O 1
ATOM 1483 N N . ARG A 1 184 ? -22.641 4.891 12.047 1 97.75 184 ARG A N 1
ATOM 1484 C CA . ARG A 1 184 ? -22.375 3.463 12.148 1 97.75 184 ARG A CA 1
ATOM 1485 C C . ARG A 1 184 ? -21.391 3.174 13.281 1 97.75 184 ARG A C 1
ATOM 1487 O O . ARG A 1 184 ? -20.766 2.111 13.312 1 97.75 184 ARG A O 1
ATOM 1494 N N . GLY A 1 185 ? -21.234 4.102 14.133 1 96.25 185 GLY A N 1
ATOM 1495 C CA . GLY A 1 185 ? -20.359 3.953 15.289 1 96.25 185 GLY A CA 1
ATOM 1496 C C . GLY A 1 185 ? -20.031 5.27 15.961 1 96.25 185 GLY A C 1
ATOM 1497 O O . GLY A 1 185 ? -20.562 6.316 15.594 1 96.25 185 GLY A O 1
ATOM 1498 N N . THR A 1 186 ? -19.219 5.129 17 1 96.19 186 THR A N 1
ATOM 1499 C CA . THR A 1 186 ? -18.797 6.309 17.75 1 96.19 186 THR A CA 1
ATOM 1500 C C . THR A 1 186 ? -17.312 6.27 18.047 1 96.19 186 THR A C 1
ATOM 1502 O O . THR A 1 186 ? -16.703 5.191 18.094 1 96.19 186 THR A O 1
ATOM 1505 N N . ALA A 1 187 ? -16.781 7.402 18.094 1 96.5 187 ALA A N 1
ATOM 1506 C CA . ALA A 1 187 ? -15.398 7.586 18.531 1 96.5 187 ALA A CA 1
ATOM 1507 C C . ALA A 1 187 ? -15.344 8.219 19.922 1 96.5 187 ALA A C 1
ATOM 1509 O O . ALA A 1 187 ? -16.094 9.141 20.219 1 96.5 187 ALA A O 1
ATOM 1510 N N . SER A 1 188 ? -14.5 7.664 20.719 1 96.38 188 SER A N 1
ATOM 1511 C CA . SER A 1 188 ? -14.305 8.227 22.047 1 96.38 188 SER A CA 1
ATOM 1512 C C . SER A 1 188 ? -12.82 8.383 22.359 1 96.38 188 SER A C 1
ATOM 1514 O O . SER A 1 188 ? -11.977 7.676 21.797 1 96.38 188 SER A O 1
ATOM 1516 N N . LEU A 1 189 ? -12.547 9.297 23.266 1 95.88 189 LEU A N 1
ATOM 1517 C CA . LEU A 1 189 ? -11.164 9.531 23.672 1 95.88 189 LEU A CA 1
ATOM 1518 C C . LEU A 1 189 ? -10.617 8.344 24.453 1 95.88 189 LEU A C 1
ATOM 1520 O O . LEU A 1 189 ? -11.289 7.812 25.328 1 95.88 189 LEU A O 1
ATOM 1524 N N . ALA A 1 190 ? -9.469 7.93 24 1 96.25 190 ALA A N 1
ATOM 1525 C CA . ALA A 1 190 ? -8.781 6.852 24.719 1 96.25 190 ALA A CA 1
ATOM 1526 C C . ALA A 1 190 ? -7.66 7.398 25.594 1 96.25 190 ALA A C 1
ATOM 1528 O O . ALA A 1 190 ? -6.926 6.633 26.219 1 96.25 190 ALA A O 1
ATOM 1529 N N . GLY A 1 191 ? -7.426 8.656 25.656 1 95.31 191 GLY A N 1
ATOM 1530 C CA . GLY A 1 191 ? -6.414 9.406 26.391 1 95.31 191 GLY A CA 1
ATOM 1531 C C . GLY A 1 191 ? -6.496 10.898 26.156 1 95.31 191 GLY A C 1
ATOM 1532 O O . GLY A 1 191 ? -7.387 11.375 25.438 1 95.31 191 GLY A O 1
ATOM 1533 N N . ASP A 1 192 ? -5.609 11.586 26.75 1 95.31 192 ASP A N 1
ATOM 1534 C CA . ASP A 1 192 ? -5.613 13.039 26.625 1 95.31 192 ASP A CA 1
ATOM 1535 C C . ASP A 1 192 ? -5.16 13.469 25.234 1 95.31 192 ASP A C 1
ATOM 1537 O O . ASP A 1 192 ? -4.25 12.867 24.656 1 95.31 192 ASP A O 1
ATOM 1541 N N . PRO A 1 193 ? -5.816 14.5 24.766 1 96.56 193 PRO A N 1
ATOM 1542 C CA . PRO A 1 193 ? -5.312 15.078 23.516 1 96.56 193 PRO A CA 1
ATOM 1543 C C . PRO A 1 193 ? -3.869 15.562 23.625 1 96.56 193 PRO A C 1
ATOM 1545 O O . PRO A 1 193 ? -3.447 16.016 24.703 1 96.56 193 PRO A O 1
ATOM 1548 N N . ILE A 1 194 ? -3.145 15.445 22.547 1 97.44 194 ILE A N 1
ATOM 1549 C CA . ILE A 1 194 ? -1.772 15.93 22.453 1 97.44 194 ILE A CA 1
ATOM 1550 C C . ILE A 1 194 ? -1.736 17.203 21.625 1 97.44 194 ILE A C 1
ATOM 1552 O O . ILE A 1 194 ? -2.078 17.188 20.438 1 97.44 194 ILE A O 1
ATOM 1556 N N . ALA A 1 195 ? -1.308 18.266 22.266 1 97.06 195 ALA A N 1
ATOM 1557 C CA . ALA A 1 195 ? -1.175 19.531 21.562 1 97.06 195 ALA A CA 1
ATOM 1558 C C . ALA A 1 195 ? -0.076 19.469 20.5 1 97.06 195 ALA A C 1
ATOM 1560 O O . ALA A 1 195 ? 0.971 18.844 20.734 1 97.06 195 ALA A O 1
ATOM 1561 N N . LEU A 1 196 ? -0.318 20.156 19.375 1 97.69 196 LEU A N 1
ATOM 1562 C CA . LEU A 1 196 ? 0.661 20.172 18.297 1 97.69 196 LEU A CA 1
ATOM 1563 C C . LEU A 1 196 ? 1.479 21.453 18.312 1 97.69 196 LEU A C 1
ATOM 1565 O O . LEU A 1 196 ? 2.219 21.75 17.375 1 97.69 196 LEU A O 1
ATOM 1569 N N . THR A 1 197 ? 1.358 22.172 19.406 1 97.12 197 THR A N 1
ATOM 1570 C CA . THR A 1 197 ? 2.076 23.422 19.609 1 97.12 197 THR A CA 1
ATOM 1571 C C . THR A 1 197 ? 3.449 23.172 20.219 1 97.12 197 THR A C 1
ATOM 1573 O O . THR A 1 197 ? 3.896 22.0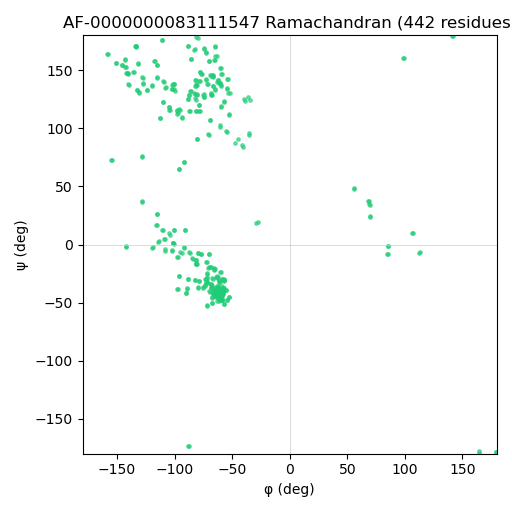16 20.297 1 97.12 197 THR A O 1
ATOM 1576 N N . ASP A 1 198 ? 4.207 24.312 20.609 1 97.25 198 ASP A N 1
ATOM 1577 C CA . ASP A 1 198 ? 5.566 24.203 21.125 1 97.25 198 ASP A CA 1
ATOM 1578 C C . ASP A 1 198 ? 5.555 23.766 22.594 1 97.25 198 ASP A C 1
ATOM 1580 O O . ASP A 1 198 ? 4.754 24.266 23.391 1 97.25 198 ASP A O 1
ATOM 1584 N N . PRO A 1 199 ? 6.523 22.891 22.938 1 96.81 199 PRO A N 1
ATOM 1585 C CA . PRO A 1 199 ? 7.387 22.109 22.031 1 96.81 199 PRO A CA 1
ATOM 1586 C C . PRO A 1 199 ? 6.617 21.062 21.234 1 96.81 199 PRO A C 1
ATOM 1588 O O . PRO A 1 199 ? 5.73 20.391 21.781 1 96.81 199 PRO A O 1
ATOM 1591 N N . PRO A 1 200 ? 6.914 20.969 20 1 97.5 200 PRO A N 1
ATOM 1592 C CA . PRO A 1 200 ? 6.188 19.984 19.188 1 97.5 200 PRO A CA 1
ATOM 1593 C C . PRO A 1 200 ? 6.355 18.562 19.688 1 97.5 200 PRO A C 1
ATOM 1595 O O . PRO A 1 200 ? 7.449 18.172 20.109 1 97.5 200 PRO A O 1
ATOM 1598 N N . PRO A 1 201 ? 5.312 17.797 19.734 1 97.94 201 PRO A N 1
ATOM 1599 C CA . PRO A 1 201 ? 5.438 16.406 20.141 1 97.94 201 PRO A CA 1
ATOM 1600 C C . PRO A 1 201 ? 6.266 15.57 19.156 1 97.94 201 PRO A C 1
ATOM 1602 O O . PRO A 1 201 ? 6.371 15.93 17.984 1 97.94 201 PRO A O 1
ATOM 1605 N N . GLU A 1 202 ? 6.781 14.477 19.594 1 98 202 GLU A N 1
ATOM 1606 C CA . GLU A 1 202 ? 7.707 13.633 18.844 1 98 202 GLU A CA 1
ATOM 1607 C C . GLU A 1 202 ? 7.082 13.164 17.531 1 98 202 GLU A C 1
ATOM 1609 O O . GLU A 1 202 ? 7.719 13.211 16.469 1 98 202 GLU A O 1
ATOM 1614 N N . PRO A 1 203 ? 5.812 12.734 17.5 1 98.31 203 PRO A N 1
ATOM 1615 C CA . PRO A 1 203 ? 5.242 12.273 16.234 1 98.31 203 PRO A CA 1
ATOM 1616 C C . PRO A 1 203 ? 5.203 13.367 15.172 1 98.31 203 PRO A C 1
ATOM 1618 O O . PRO A 1 203 ? 5.395 13.094 13.992 1 98.31 203 PRO A O 1
ATOM 1621 N N . LEU A 1 204 ? 4.91 14.578 15.625 1 98.44 204 LEU A N 1
ATOM 1622 C CA . LEU A 1 204 ? 4.898 15.688 14.672 1 98.44 204 LEU A CA 1
ATOM 1623 C C . LEU A 1 204 ? 6.289 15.914 14.086 1 98.44 204 LEU A C 1
ATOM 1625 O O . LEU A 1 204 ? 6.434 16.094 12.875 1 98.44 204 LEU A O 1
ATOM 1629 N N . LEU A 1 205 ? 7.32 15.859 14.898 1 98 205 LEU A N 1
ATOM 1630 C CA . LEU A 1 205 ? 8.695 16.031 14.438 1 98 205 LEU A CA 1
ATOM 1631 C C . LEU A 1 205 ? 9.102 14.875 13.516 1 98 205 LEU A C 1
ATOM 1633 O O . LEU A 1 205 ? 9.742 15.102 12.484 1 98 205 LEU A O 1
ATOM 1637 N N . ASN A 1 206 ? 8.711 13.688 13.906 1 97.56 206 ASN A N 1
ATOM 1638 C CA . ASN A 1 206 ? 9.039 12.516 13.109 1 97.56 206 ASN A CA 1
ATOM 1639 C C . ASN A 1 206 ? 8.477 12.617 11.695 1 97.56 206 ASN A C 1
ATOM 1641 O O . ASN A 1 206 ? 9.039 12.055 10.758 1 97.56 206 ASN A O 1
ATOM 1645 N N . VAL A 1 207 ? 7.383 13.312 11.539 1 97.5 207 VAL A N 1
ATOM 1646 C CA . VAL A 1 207 ? 6.715 13.406 10.25 1 97.5 207 VAL A CA 1
ATOM 1647 C C . VAL A 1 207 ? 7.254 14.609 9.477 1 97.5 207 VAL A C 1
ATOM 1649 O O . VAL A 1 207 ? 7.551 14.508 8.289 1 97.5 207 VAL A O 1
ATOM 1652 N N . THR A 1 208 ? 7.461 15.703 10.109 1 96.62 208 THR A N 1
ATOM 1653 C CA . THR A 1 208 ? 7.77 16.953 9.414 1 96.62 208 THR A CA 1
ATOM 1654 C C . THR A 1 208 ? 9.25 17.016 9.055 1 96.62 208 THR A C 1
ATOM 1656 O O . THR A 1 208 ? 9.609 17.547 8 1 96.62 208 THR A O 1
ATOM 1659 N N . THR A 1 209 ? 10.117 16.422 9.82 1 95.31 209 THR A N 1
ATOM 1660 C CA . THR A 1 209 ? 11.562 16.562 9.641 1 95.31 209 THR A CA 1
ATOM 1661 C C . THR A 1 209 ? 12.008 15.914 8.344 1 95.31 209 THR A C 1
ATOM 1663 O O . THR A 1 209 ? 12.633 16.547 7.496 1 95.31 209 THR A O 1
ATOM 1666 N N . PRO A 1 210 ? 11.625 14.703 8.117 1 93.38 210 PRO A N 1
ATOM 1667 C CA . PRO A 1 210 ? 12.086 14.086 6.871 1 93.38 210 PRO A CA 1
ATOM 1668 C C . PRO A 1 210 ? 11.562 14.797 5.629 1 93.38 210 PRO A C 1
ATOM 1670 O O . PRO A 1 210 ? 12.211 14.773 4.578 1 93.38 210 PRO A O 1
ATOM 1673 N N . TRP A 1 211 ? 10.383 15.43 5.691 1 92.06 211 TRP A N 1
ATOM 1674 C CA . TRP A 1 211 ? 9.773 16.109 4.551 1 92.06 211 TRP A CA 1
ATOM 1675 C C . TRP A 1 211 ? 10.273 17.531 4.426 1 92.06 211 TRP A C 1
ATOM 1677 O O . TRP A 1 211 ? 9.93 18.234 3.473 1 92.06 211 TRP A O 1
ATOM 1687 N N . GLY A 1 212 ? 11.031 17.953 5.422 1 89.25 212 GLY A N 1
ATOM 1688 C CA . GLY A 1 212 ? 11.531 19.312 5.41 1 89.25 212 GLY A CA 1
ATOM 1689 C C . GLY A 1 212 ? 10.445 20.359 5.637 1 89.25 212 GLY A C 1
ATOM 1690 O O . GLY A 1 212 ? 10.547 21.484 5.148 1 89.25 212 GLY A O 1
ATOM 1691 N N . LEU A 1 213 ? 9.375 19.969 6.281 1 92.31 213 LEU A N 1
ATOM 1692 C CA . LEU A 1 213 ? 8.305 20.922 6.582 1 92.31 213 LEU A CA 1
ATOM 1693 C C . LEU A 1 213 ? 8.711 21.844 7.73 1 92.31 213 LEU A C 1
ATOM 1695 O O . LEU A 1 213 ? 9.109 21.375 8.797 1 92.31 213 LEU A O 1
ATOM 1699 N N . VAL A 1 214 ? 8.578 23.078 7.508 1 92.75 214 VAL A N 1
ATOM 1700 C CA . VAL A 1 214 ? 8.891 24.062 8.539 1 92.75 214 VAL A CA 1
ATOM 1701 C C . VAL A 1 214 ? 7.68 24.266 9.445 1 92.75 214 VAL A C 1
ATOM 1703 O O . VAL A 1 214 ? 6.555 24.422 8.961 1 92.75 214 VAL A O 1
ATOM 1706 N N . LEU A 1 215 ? 7.93 24.234 10.75 1 95.94 215 LEU A N 1
ATOM 1707 C CA . LEU A 1 215 ? 6.895 24.531 11.734 1 95.94 215 LEU A CA 1
ATOM 1708 C C . LEU A 1 215 ? 6.996 25.984 12.203 1 95.94 215 LEU A C 1
ATOM 1710 O O . LEU A 1 215 ? 8 26.375 12.812 1 95.94 215 LEU A O 1
ATOM 1714 N N . GLU A 1 216 ? 5.961 26.703 11.891 1 95.56 216 GLU A N 1
ATOM 1715 C CA . GLU A 1 216 ? 5.941 28.031 12.484 1 95.56 216 GLU A CA 1
ATOM 1716 C C . GLU A 1 216 ? 5.883 27.969 14.008 1 95.56 216 GLU A C 1
ATOM 1718 O O . GLU A 1 216 ? 5.195 27.109 14.562 1 95.56 216 GLU A O 1
ATOM 1723 N N . PRO A 1 217 ? 6.594 28.875 14.664 1 96.06 217 PRO A N 1
ATOM 1724 C CA . PRO A 1 217 ? 6.504 28.891 16.125 1 96.06 217 PRO A CA 1
ATOM 1725 C C . PRO A 1 217 ? 5.074 29.078 16.625 1 96.06 217 PRO A C 1
ATOM 1727 O O . PRO A 1 217 ? 4.367 29.984 16.172 1 96.06 217 PRO A O 1
ATOM 1730 N N . ALA A 1 218 ? 4.582 28.172 17.422 1 95.56 218 ALA A N 1
ATOM 1731 C CA . ALA A 1 218 ? 3.258 28.219 18.031 1 95.56 218 ALA A CA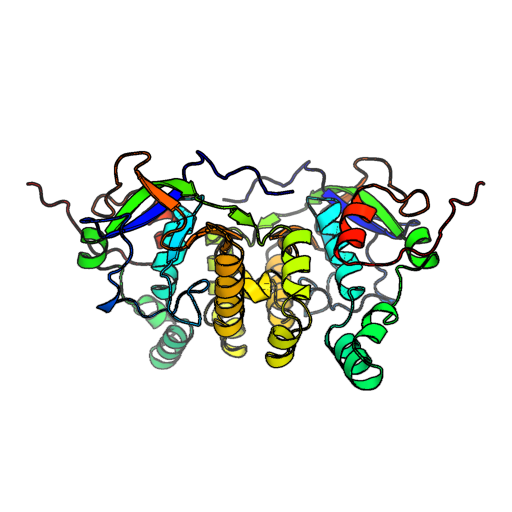 1
ATOM 1732 C C . ALA A 1 218 ? 3.35 28 19.547 1 95.56 218 ALA A C 1
ATOM 1734 O O . ALA A 1 218 ? 2.963 26.953 20.062 1 95.56 218 ALA A O 1
ATOM 1735 N N . PRO A 1 219 ? 3.795 29.047 20.328 1 90.62 219 PRO A N 1
ATOM 1736 C CA . PRO A 1 219 ? 3.93 28.906 21.781 1 90.62 219 PRO A CA 1
ATOM 1737 C C . PRO A 1 219 ? 2.584 28.766 22.484 1 90.62 219 PRO A C 1
ATOM 1739 O O . PRO A 1 219 ? 1.578 29.297 22.016 1 90.62 219 PRO A O 1
ATOM 1742 N N . VAL A 1 220 ? 2.469 27.609 23.406 1 79.31 220 VAL A N 1
ATOM 1743 C CA . VAL A 1 220 ? 1.259 27.422 24.203 1 79.31 220 VAL A CA 1
ATOM 1744 C C . VAL A 1 220 ? 0.951 28.703 24.969 1 79.31 220 VAL A C 1
ATOM 1746 O O . VAL A 1 220 ? 1.855 29.328 25.531 1 79.31 220 VAL A O 1
ATOM 1749 N N . LYS A 1 221 ? -0.146 29.375 24.609 1 61.47 221 LYS A N 1
ATOM 1750 C CA . LYS A 1 221 ? -0.475 30.547 25.422 1 61.47 221 LYS A CA 1
ATOM 1751 C C . LYS A 1 221 ? -0.588 30.156 26.906 1 61.47 221 LYS A C 1
ATOM 1753 O O . LYS A 1 221 ? -1.272 29.203 27.25 1 61.47 221 LYS A O 1
ATOM 1758 N N . LEU A 1 222 ? 0.434 30.359 27.672 1 46.91 222 LEU A N 1
ATOM 1759 C CA . LEU A 1 222 ? 0.255 30.312 29.125 1 46.91 222 LEU A CA 1
ATOM 1760 C C . LEU A 1 222 ? -1.039 31.016 29.531 1 46.91 222 LEU A C 1
ATOM 1762 O O . LEU A 1 222 ? -1.27 32.156 29.172 1 46.91 222 LEU A O 1
ATOM 1766 N N . LEU A 1 223 ? -2.135 30.203 29.469 1 39.09 223 LEU A N 1
ATOM 1767 C CA . LEU A 1 223 ? -3.15 30.891 30.25 1 39.09 223 LEU A CA 1
ATOM 1768 C C . LEU A 1 223 ? -2.658 31.141 31.672 1 39.09 223 LEU A C 1
ATOM 1770 O O . LEU A 1 223 ? -1.932 30.328 32.25 1 39.09 223 LEU A O 1
ATOM 1774 N N . MET B 1 1 ? 18.172 5.41 9.922 1 27.72 1 MET B N 1
ATOM 1775 C CA . MET B 1 1 ? 18.297 4.168 10.68 1 27.72 1 MET B CA 1
ATOM 1776 C C . MET B 1 1 ? 18.266 2.961 9.742 1 27.72 1 MET B C 1
ATOM 1778 O O . MET B 1 1 ? 17.328 2.801 8.961 1 27.72 1 MET B O 1
ATOM 1782 N N . ILE B 1 2 ? 19.547 2.521 9.391 1 33.56 2 ILE B N 1
ATOM 1783 C CA . ILE B 1 2 ? 19.719 1.26 8.68 1 33.56 2 ILE B CA 1
ATOM 1784 C C . ILE B 1 2 ? 18.891 0.167 9.359 1 33.56 2 ILE B C 1
ATOM 1786 O O . ILE B 1 2 ? 19.078 -0.106 10.547 1 33.56 2 ILE B O 1
ATOM 1790 N N . ALA B 1 3 ? 17.672 0.032 8.992 1 40.19 3 ALA B N 1
ATOM 1791 C CA . ALA B 1 3 ? 16.938 -1.08 9.586 1 40.19 3 ALA B CA 1
ATOM 1792 C C . ALA B 1 3 ? 17.812 -2.32 9.703 1 40.19 3 ALA B C 1
ATOM 1794 O O . ALA B 1 3 ? 18.703 -2.537 8.883 1 40.19 3 ALA B O 1
ATOM 1795 N N . ALA B 1 4 ? 17.875 -2.803 10.883 1 44.56 4 ALA B N 1
ATOM 1796 C CA . ALA B 1 4 ? 18.578 -4.02 11.258 1 44.56 4 ALA B CA 1
ATOM 1797 C C . ALA B 1 4 ? 18.469 -5.086 10.172 1 44.56 4 ALA B C 1
ATOM 1799 O O . ALA B 1 4 ? 17.453 -5.16 9.477 1 44.56 4 ALA B O 1
ATOM 1800 N N . PRO B 1 5 ? 19.578 -5.609 9.742 1 44.59 5 PRO B N 1
ATOM 1801 C CA . PRO B 1 5 ? 19.656 -6.691 8.758 1 44.59 5 PRO B CA 1
ATOM 1802 C C . PRO B 1 5 ? 18.516 -7.703 8.898 1 44.59 5 PRO B C 1
ATOM 1804 O O . PRO B 1 5 ? 18.141 -8.055 10.023 1 44.59 5 PRO B O 1
ATOM 1807 N N . GLU B 1 6 ? 17.391 -7.574 8.148 1 52.59 6 GLU B N 1
ATOM 1808 C CA . GLU B 1 6 ? 16.578 -8.781 8.055 1 52.59 6 GLU B CA 1
ATOM 1809 C C . GLU B 1 6 ? 17.422 -10.039 8.219 1 52.59 6 GLU B C 1
ATOM 1811 O O . GLU B 1 6 ? 17 -11.125 7.816 1 52.59 6 GLU B O 1
ATOM 1816 N N . GLN B 1 7 ? 18.594 -9.797 8.805 1 57.44 7 GLN B N 1
ATOM 1817 C CA . GLN B 1 7 ? 19.484 -10.93 9.023 1 57.44 7 GLN B CA 1
ATOM 1818 C C . GLN B 1 7 ? 18.828 -11.977 9.922 1 57.44 7 GLN B C 1
ATOM 1820 O O . GLN B 1 7 ? 18.375 -11.664 11.023 1 57.44 7 GLN B O 1
ATOM 1825 N N . GLY B 1 8 ? 18.391 -12.938 9.25 1 67.31 8 GLY B N 1
ATOM 1826 C CA . GLY B 1 8 ? 18.016 -14.156 9.945 1 67.31 8 GLY B CA 1
ATOM 1827 C C . GLY B 1 8 ? 16.531 -14.445 9.891 1 67.31 8 GLY B C 1
ATOM 1828 O O . GLY B 1 8 ? 16.094 -15.523 10.297 1 67.31 8 GLY B O 1
ATOM 1829 N N . ARG B 1 9 ? 15.75 -13.406 9.297 1 87.19 9 ARG B N 1
ATOM 1830 C CA . ARG B 1 9 ? 14.32 -13.688 9.234 1 87.19 9 ARG B CA 1
ATOM 1831 C C . ARG B 1 9 ? 13.992 -14.594 8.047 1 87.19 9 ARG B C 1
ATOM 1833 O O . ARG B 1 9 ? 14.578 -14.445 6.977 1 87.19 9 ARG B O 1
ATOM 1840 N N . THR B 1 10 ? 13.156 -15.531 8.281 1 94.94 10 THR B N 1
ATOM 1841 C CA . THR B 1 10 ? 12.75 -16.453 7.223 1 94.94 10 THR B CA 1
ATOM 1842 C C . THR B 1 10 ? 11.797 -15.758 6.25 1 94.94 10 THR B C 1
ATOM 1844 O O . THR B 1 10 ? 10.852 -15.094 6.668 1 94.94 10 THR B O 1
ATOM 1847 N N . LEU B 1 11 ? 12.141 -15.836 5.016 1 98 11 LEU B N 1
ATOM 1848 C CA . LEU B 1 11 ? 11.32 -15.375 3.9 1 98 11 LEU B CA 1
ATOM 1849 C C . LEU B 1 11 ? 10.82 -16.562 3.07 1 98 11 LEU B C 1
ATOM 1851 O O . LEU B 1 11 ? 11.172 -17.703 3.352 1 98 11 LEU B O 1
ATOM 1855 N N . TRP B 1 12 ? 9.992 -16.266 2.064 1 98.44 12 TRP B N 1
ATOM 1856 C CA . TRP B 1 12 ? 9.438 -17.312 1.208 1 98.44 12 TRP B CA 1
ATOM 1857 C C . TRP B 1 12 ? 9.68 -16.984 -0.264 1 98.44 12 TRP B C 1
ATOM 1859 O O . TRP B 1 12 ? 9.602 -15.828 -0.674 1 98.44 12 TRP B O 1
ATOM 1869 N N . ARG B 1 13 ? 9.922 -17.984 -1.003 1 98 13 ARG B N 1
ATOM 1870 C CA . ARG B 1 13 ? 10.109 -17.875 -2.445 1 98 13 ARG B CA 1
ATOM 1871 C C . ARG B 1 13 ? 9.438 -19.031 -3.178 1 98 13 ARG B C 1
ATOM 1873 O O . ARG B 1 13 ? 9.469 -20.172 -2.707 1 98 13 ARG B O 1
ATOM 1880 N N . VAL B 1 14 ? 8.789 -18.703 -4.258 1 97.44 14 VAL B N 1
ATOM 1881 C CA . VAL B 1 14 ? 8.406 -19.719 -5.23 1 97.44 14 VAL B CA 1
ATOM 1882 C C . VAL B 1 14 ? 9.453 -19.797 -6.34 1 97.44 14 VAL B C 1
ATOM 1884 O O . VAL B 1 14 ? 9.719 -18.797 -7.016 1 97.44 14 VAL B O 1
ATOM 1887 N N . GLY B 1 15 ? 10.086 -20.859 -6.449 1 95 15 GLY B N 1
ATOM 1888 C CA . GLY B 1 15 ? 11.086 -21.078 -7.48 1 95 15 GLY B CA 1
ATOM 1889 C C . GLY B 1 15 ? 10.953 -22.406 -8.18 1 95 15 GLY B C 1
ATOM 1890 O O . GLY B 1 15 ? 10.133 -23.234 -7.793 1 95 15 GLY B O 1
ATOM 1891 N N . TYR B 1 16 ? 11.727 -22.531 -9.25 1 92.5 16 TYR B N 1
ATOM 1892 C CA . TYR B 1 16 ? 11.758 -23.828 -9.922 1 92.5 16 TYR B CA 1
ATOM 1893 C C . TYR B 1 16 ? 12.258 -24.906 -8.984 1 92.5 16 TYR B C 1
ATOM 1895 O O . TYR B 1 16 ? 13.25 -24.719 -8.273 1 92.5 16 TYR B O 1
ATOM 1903 N N . TYR B 1 17 ? 11.609 -26.016 -9.094 1 87.12 17 TYR B N 1
ATOM 1904 C CA . TYR B 1 17 ? 11.883 -27.125 -8.172 1 87.12 17 TYR B CA 1
ATOM 1905 C C . TYR B 1 17 ? 13.352 -27.531 -8.242 1 87.12 17 TYR B C 1
ATOM 1907 O O . TYR B 1 17 ? 13.977 -27.781 -7.207 1 87.12 17 TYR B O 1
ATOM 1915 N N . ALA B 1 18 ? 14 -27.547 -9.367 1 87.5 18 ALA B N 1
ATOM 1916 C CA . ALA B 1 18 ? 15.367 -28.016 -9.57 1 87.5 18 ALA B CA 1
ATOM 1917 C C . ALA B 1 18 ? 16.375 -27.047 -8.961 1 87.5 18 ALA B C 1
ATOM 1919 O O . ALA B 1 18 ? 17.453 -27.469 -8.539 1 87.5 18 ALA B O 1
ATOM 1920 N N . ASP B 1 19 ? 16.047 -25.75 -8.898 1 91.69 19 ASP B N 1
ATOM 1921 C CA . ASP B 1 19 ? 16.906 -24.719 -8.344 1 91.69 19 ASP B CA 1
ATOM 1922 C C . ASP B 1 19 ? 16.062 -23.531 -7.828 1 91.69 19 ASP B C 1
ATOM 1924 O O . ASP B 1 19 ? 16.109 -22.453 -8.398 1 91.69 19 ASP B O 1
ATOM 1928 N N . PRO B 1 20 ? 15.398 -23.781 -6.703 1 92.38 20 PRO B N 1
ATOM 1929 C CA . PRO B 1 20 ? 14.391 -22.812 -6.289 1 92.38 20 PRO B CA 1
ATOM 1930 C C . PRO B 1 20 ? 14.992 -21.484 -5.855 1 92.38 20 PRO B C 1
ATOM 1932 O O . PRO B 1 20 ? 14.297 -20.469 -5.844 1 92.38 20 PRO B O 1
ATOM 1935 N N . LEU B 1 21 ? 16.25 -21.422 -5.516 1 95.25 21 LEU B N 1
ATOM 1936 C CA . LEU B 1 21 ? 16.859 -20.188 -5.039 1 95.25 21 LEU B CA 1
ATOM 1937 C C . LEU B 1 21 ? 17.812 -19.625 -6.082 1 95.25 21 LEU B C 1
ATOM 1939 O O . LEU B 1 21 ? 18.516 -18.625 -5.82 1 95.25 21 LEU B O 1
ATOM 1943 N N . GLY B 1 22 ? 17.828 -20.281 -7.234 1 93.75 22 GLY B N 1
ATOM 1944 C CA . GLY B 1 22 ? 18.641 -19.766 -8.328 1 93.75 22 GLY B CA 1
ATOM 1945 C C . GLY B 1 22 ? 18 -18.562 -9.023 1 93.75 22 GLY B C 1
ATOM 1946 O O . GLY B 1 22 ? 16.781 -18.484 -9.133 1 93.75 22 GLY B O 1
ATOM 1947 N N . PHE B 1 23 ? 18.922 -17.703 -9.469 1 94.31 23 PHE B N 1
ATOM 1948 C CA . PHE B 1 23 ? 18.422 -16.656 -10.359 1 94.31 23 PHE B CA 1
ATOM 1949 C C . PHE B 1 23 ? 18 -17.25 -11.695 1 94.31 23 PHE B C 1
ATOM 1951 O O . PHE B 1 23 ? 18.594 -18.219 -12.172 1 94.31 23 PHE B O 1
ATOM 1958 N N . THR B 1 24 ? 16.969 -16.656 -12.273 1 90.75 24 THR B N 1
ATOM 1959 C CA . THR B 1 24 ? 16.656 -17.016 -13.648 1 90.75 24 THR B CA 1
ATOM 1960 C C . THR B 1 24 ? 17.875 -16.844 -14.547 1 90.75 24 THR B C 1
ATOM 1962 O O . THR B 1 24 ? 18.578 -15.828 -14.453 1 90.75 24 THR B O 1
ATOM 1965 N N . PRO B 1 25 ? 18.156 -17.844 -15.391 1 89.69 25 PRO B N 1
ATOM 1966 C CA . PRO B 1 25 ? 19.297 -17.688 -16.281 1 89.69 25 PRO B CA 1
ATOM 1967 C C . PRO B 1 25 ? 19.234 -16.406 -17.109 1 89.69 25 PRO B C 1
ATOM 1969 O O . PRO B 1 25 ? 18.156 -16 -17.547 1 89.69 25 PRO B O 1
ATOM 1972 N N . LEU B 1 26 ? 20.359 -15.836 -17.297 1 91.06 26 LEU B N 1
ATOM 1973 C CA . LEU B 1 26 ? 20.453 -14.531 -17.938 1 91.06 26 LEU B CA 1
ATOM 1974 C C . LEU B 1 26 ? 19.844 -14.562 -19.328 1 91.06 26 LEU B C 1
ATOM 1976 O O . LEU B 1 26 ? 19.172 -13.609 -19.734 1 91.06 26 LEU B O 1
ATOM 1980 N N . GLU B 1 27 ? 19.984 -15.672 -20.078 1 88.94 27 GLU B N 1
ATOM 1981 C CA . GLU B 1 27 ? 19.5 -15.797 -21.438 1 88.94 27 GLU B CA 1
ATOM 1982 C C . GLU B 1 27 ? 17.984 -15.75 -21.5 1 88.94 27 GLU B C 1
ATOM 1984 O O . GLU B 1 27 ? 17.406 -15.398 -22.531 1 88.94 27 GLU B O 1
ATOM 1989 N N . LEU B 1 28 ? 17.359 -16.031 -20.359 1 89.19 28 LEU B N 1
ATOM 1990 C CA . LEU B 1 28 ? 15.906 -16.094 -20.281 1 89.19 28 LEU B CA 1
ATOM 1991 C C . LEU B 1 28 ? 15.352 -14.898 -19.516 1 89.19 28 LEU B C 1
ATOM 1993 O O . LEU B 1 28 ? 14.141 -14.711 -19.438 1 89.19 28 LEU B O 1
ATOM 1997 N N . TYR B 1 29 ? 16.281 -14.117 -18.984 1 89.88 29 TYR B N 1
ATOM 1998 C CA . TYR B 1 29 ? 15.859 -13.039 -18.109 1 89.88 29 TYR B CA 1
ATOM 1999 C C . TYR B 1 29 ? 15.422 -11.82 -18.906 1 89.88 29 TYR B C 1
ATOM 2001 O O . TYR B 1 29 ? 16.172 -11.305 -19.734 1 89.88 29 TYR B O 1
ATOM 2009 N N . GLN B 1 30 ? 14.211 -11.273 -18.703 1 89.88 30 GLN B N 1
ATOM 2010 C CA . GLN B 1 30 ? 13.609 -10.242 -19.547 1 89.88 30 GLN B CA 1
ATOM 2011 C C . GLN B 1 30 ? 13.812 -8.859 -18.938 1 89.88 30 GLN B C 1
ATOM 2013 O O . GLN B 1 30 ? 13.586 -7.844 -19.609 1 89.88 30 GLN B O 1
ATOM 2018 N N . PHE B 1 31 ? 14.266 -8.789 -17.719 1 93.31 31 PHE B N 1
ATOM 2019 C CA . PHE B 1 31 ? 14.469 -7.535 -17 1 93.31 31 PHE B CA 1
ATOM 2020 C C . PHE B 1 31 ? 13.18 -6.719 -16.969 1 93.31 31 PHE B C 1
ATOM 2022 O O . PHE B 1 31 ? 13.195 -5.523 -17.266 1 93.31 31 PHE B O 1
ATOM 2029 N N . SER B 1 32 ? 12.086 -7.348 -16.625 1 91.88 32 SER B N 1
ATOM 2030 C CA . SER B 1 32 ? 10.773 -6.703 -16.656 1 91.88 32 SER B CA 1
ATOM 2031 C C . SER B 1 32 ? 10.195 -6.551 -15.25 1 91.88 32 SER B C 1
ATOM 2033 O O . SER B 1 32 ? 9.094 -6.027 -15.078 1 91.88 32 SER B O 1
ATOM 2035 N N . HIS B 1 33 ? 11 -6.961 -14.266 1 93.62 33 HIS B N 1
ATOM 2036 C CA . HIS B 1 33 ? 10.484 -6.902 -12.906 1 93.62 33 HIS B CA 1
ATOM 2037 C C . HIS B 1 33 ? 10.711 -5.527 -12.289 1 93.62 33 HIS B C 1
ATOM 2039 O O . HIS B 1 33 ? 11.523 -4.746 -12.781 1 93.62 33 HIS B O 1
ATOM 2045 N N . ARG B 1 34 ? 9.992 -5.219 -11.312 1 95.5 34 ARG B N 1
ATOM 2046 C CA . ARG B 1 34 ? 9.859 -3.906 -10.695 1 95.5 34 ARG B CA 1
ATOM 2047 C C . ARG B 1 34 ? 11.219 -3.336 -10.32 1 95.5 34 ARG B C 1
ATOM 2049 O O . ARG B 1 34 ? 11.5 -2.164 -10.578 1 95.5 34 ARG B O 1
ATOM 2056 N N . PHE B 1 35 ? 12.086 -4.137 -9.711 1 97.81 35 PHE B N 1
ATOM 2057 C CA . PHE B 1 35 ? 13.352 -3.615 -9.227 1 97.81 35 PHE B CA 1
ATOM 2058 C C . PHE B 1 35 ? 14.523 -4.242 -9.969 1 97.81 35 PHE B C 1
ATOM 2060 O O . PHE B 1 35 ? 15.594 -4.445 -9.398 1 97.81 35 PHE B O 1
ATOM 2067 N N . ASP B 1 36 ? 14.172 -4.676 -11.25 1 96.94 36 ASP B N 1
ATOM 2068 C CA . ASP B 1 36 ? 15.273 -5.023 -12.141 1 96.94 36 ASP B CA 1
ATOM 2069 C C . ASP B 1 36 ? 16.125 -3.799 -12.477 1 96.94 36 ASP B C 1
ATOM 2071 O O . ASP B 1 36 ? 15.742 -2.672 -12.148 1 96.94 36 ASP B O 1
ATOM 2075 N N . ASP B 1 37 ? 17.203 -4.082 -13.086 1 97.62 37 ASP B N 1
ATOM 2076 C CA . ASP B 1 37 ? 18.141 -3.014 -13.438 1 97.62 37 ASP B CA 1
ATOM 2077 C C . ASP B 1 37 ? 17.781 -2.406 -14.789 1 97.62 37 ASP B C 1
ATOM 2079 O O . ASP B 1 37 ? 17.719 -3.115 -15.797 1 97.62 37 ASP B O 1
ATOM 2083 N N . VAL B 1 38 ? 17.672 -1.086 -14.828 1 96.44 38 VAL B N 1
ATOM 2084 C CA . VAL B 1 38 ? 17.344 -0.388 -16.062 1 96.44 38 VAL B CA 1
ATOM 2085 C C . VAL B 1 38 ? 18.484 -0.563 -17.062 1 96.44 38 VAL B C 1
ATOM 2087 O O . VAL B 1 38 ? 18.266 -0.536 -18.281 1 96.44 38 VAL B O 1
ATOM 2090 N N . TYR B 1 39 ? 19.641 -0.867 -16.578 1 97.31 39 TYR B N 1
ATOM 2091 C CA . TYR B 1 39 ? 20.812 -1.02 -17.438 1 97.31 39 TYR B CA 1
ATOM 2092 C C . TYR B 1 39 ? 21.125 -2.492 -17.672 1 97.31 39 TYR B C 1
ATOM 2094 O O . TYR B 1 39 ? 22.109 -2.822 -18.328 1 97.31 39 TYR B O 1
ATOM 2102 N N . ARG B 1 40 ? 20.422 -3.365 -17.031 1 96.06 40 ARG B N 1
ATOM 2103 C CA . ARG B 1 40 ? 20.484 -4.809 -17.234 1 96.06 40 ARG B CA 1
ATOM 2104 C C . ARG B 1 40 ? 21.812 -5.383 -16.75 1 96.06 40 ARG B C 1
ATOM 2106 O O . ARG B 1 40 ? 22.375 -6.281 -17.375 1 96.06 40 ARG B O 1
ATOM 2113 N N . ARG B 1 41 ? 22.391 -4.867 -15.711 1 97.12 41 ARG B N 1
ATOM 2114 C CA . ARG B 1 41 ? 23.672 -5.281 -15.156 1 97.12 41 ARG B CA 1
ATOM 2115 C C . ARG B 1 41 ? 23.5 -6.398 -14.133 1 97.12 41 ARG B C 1
ATOM 2117 O O . ARG B 1 41 ? 24.406 -7.191 -13.906 1 97.12 41 ARG B O 1
ATOM 2124 N N . PHE B 1 42 ? 22.328 -6.441 -13.422 1 97.88 42 PHE B N 1
ATOM 2125 C CA . PHE B 1 42 ? 22.094 -7.445 -12.391 1 97.88 42 PHE B CA 1
ATOM 2126 C C . PHE B 1 42 ? 20.641 -7.914 -12.43 1 97.88 42 PHE B C 1
ATOM 2128 O O . PHE B 1 42 ? 19.75 -7.152 -12.797 1 97.88 42 PHE B O 1
ATOM 2135 N N . ARG B 1 43 ? 20.469 -9.141 -12.094 1 97.12 43 ARG B N 1
ATOM 2136 C CA . ARG B 1 43 ? 19.125 -9.703 -11.938 1 97.12 43 ARG B CA 1
ATOM 2137 C C . ARG B 1 43 ? 18.609 -9.492 -10.516 1 97.12 43 ARG B C 1
ATOM 2139 O O . ARG B 1 43 ? 19.328 -8.984 -9.656 1 97.12 43 ARG B O 1
ATOM 2146 N N . THR B 1 44 ? 17.359 -9.797 -10.336 1 97.88 44 THR B N 1
ATOM 2147 C CA . THR B 1 44 ? 16.75 -9.68 -9.016 1 97.88 44 THR B CA 1
ATOM 2148 C C . THR B 1 44 ? 16.062 -10.984 -8.617 1 97.88 44 THR B C 1
ATOM 2150 O O . THR B 1 44 ? 15.484 -11.672 -9.453 1 97.88 44 THR B O 1
ATOM 2153 N N . LEU B 1 45 ? 16.219 -11.359 -7.367 1 97.25 45 LEU B N 1
ATOM 2154 C CA . LEU B 1 45 ? 15.531 -12.5 -6.773 1 97.25 45 LEU B CA 1
ATOM 2155 C C . LEU B 1 45 ? 14.5 -12.039 -5.754 1 97.25 45 LEU B C 1
ATOM 2157 O O . LEU B 1 45 ? 14.836 -11.359 -4.781 1 97.25 45 LEU B O 1
ATOM 2161 N N . TYR B 1 46 ? 13.25 -12.445 -5.984 1 97.5 46 TYR B N 1
ATOM 2162 C CA . TYR B 1 46 ? 12.156 -11.938 -5.168 1 97.5 46 TYR B CA 1
ATOM 2163 C C . TYR B 1 46 ? 11.758 -12.953 -4.102 1 97.5 46 TYR B C 1
ATOM 2165 O O . TYR B 1 46 ? 11.672 -14.148 -4.375 1 97.5 46 TYR B O 1
ATOM 2173 N N . CYS B 1 47 ? 11.516 -12.43 -2.895 1 97.88 47 CYS B N 1
ATOM 2174 C CA . CYS B 1 47 ? 10.969 -13.148 -1.75 1 97.88 47 CYS B CA 1
ATOM 2175 C C . CYS B 1 47 ? 9.859 -12.336 -1.08 1 97.88 47 CYS B C 1
ATOM 2177 O O . CYS B 1 47 ? 9.625 -11.188 -1.446 1 97.88 47 CYS B O 1
ATOM 2179 N N . ALA B 1 48 ? 9.188 -12.992 -0.161 1 98.19 48 ALA B N 1
ATOM 2180 C CA . ALA B 1 48 ? 8.18 -12.305 0.635 1 98.19 48 ALA B CA 1
ATOM 2181 C C . ALA B 1 48 ? 8.18 -12.805 2.076 1 98.19 48 ALA B C 1
ATOM 2183 O O . ALA B 1 48 ? 8.672 -13.898 2.359 1 98.19 48 ALA B O 1
ATOM 2184 N N . ASP B 1 49 ? 7.637 -11.984 2.945 1 97.06 49 ASP B N 1
ATOM 2185 C CA . ASP B 1 49 ? 7.57 -12.328 4.363 1 97.06 49 ASP B CA 1
ATOM 2186 C C . ASP B 1 49 ? 6.617 -13.492 4.602 1 97.06 49 ASP B C 1
ATOM 2188 O O . ASP B 1 49 ? 6.82 -14.289 5.516 1 97.06 49 ASP B O 1
ATOM 2192 N N . LEU B 1 50 ? 5.531 -13.539 3.816 1 97.75 50 LEU B N 1
ATOM 2193 C CA . LEU B 1 50 ? 4.512 -14.57 3.994 1 97.75 50 LEU B CA 1
ATOM 2194 C C . LEU B 1 50 ? 4.445 -15.484 2.773 1 97.75 50 LEU B C 1
ATOM 2196 O O . LEU B 1 50 ? 4.562 -15.016 1.638 1 97.75 50 LEU B O 1
ATOM 2200 N N . ALA B 1 51 ? 4.207 -16.734 3.051 1 98.38 51 ALA B N 1
ATOM 2201 C CA . ALA B 1 51 ? 4.039 -17.703 1.97 1 98.38 51 ALA B CA 1
ATOM 2202 C C . ALA B 1 51 ? 2.896 -17.297 1.041 1 98.38 51 ALA B C 1
ATOM 2204 O O . ALA B 1 51 ? 3.027 -17.359 -0.183 1 98.38 51 ALA B O 1
ATOM 2205 N N . GLU B 1 52 ? 1.835 -16.828 1.646 1 98.31 52 GLU B N 1
ATOM 2206 C CA . GLU B 1 52 ? 0.67 -16.438 0.86 1 98.31 52 GLU B CA 1
ATOM 2207 C C . GLU B 1 52 ? 0.983 -15.219 -0.019 1 98.31 52 GLU B C 1
ATOM 2209 O O . GLU B 1 52 ? 0.548 -15.156 -1.17 1 98.31 52 GLU B O 1
ATOM 2214 N N . THR B 1 53 ? 1.711 -14.25 0.555 1 98 53 THR B N 1
ATOM 2215 C CA . THR B 1 53 ? 2.088 -13.078 -0.227 1 98 53 THR B CA 1
ATOM 2216 C C . THR B 1 53 ? 2.938 -13.484 -1.43 1 98 53 THR B C 1
ATOM 2218 O O . THR B 1 53 ? 2.711 -13 -2.543 1 98 53 THR B O 1
ATOM 2221 N N . CYS B 1 54 ? 3.877 -14.344 -1.2 1 97.94 54 CYS B N 1
ATOM 2222 C CA . CYS B 1 54 ? 4.738 -14.852 -2.262 1 97.94 54 CYS B CA 1
ATOM 2223 C C . CYS B 1 54 ? 3.916 -15.492 -3.373 1 97.94 54 CYS B C 1
ATOM 2225 O O . CYS B 1 54 ? 4.066 -15.141 -4.543 1 97.94 54 CYS B O 1
ATOM 2227 N N . LEU B 1 55 ? 3.041 -16.391 -3.018 1 98.31 55 LEU B N 1
ATOM 2228 C CA . LEU B 1 55 ? 2.205 -17.094 -3.979 1 98.31 55 LEU B CA 1
ATOM 2229 C C . LEU B 1 55 ? 1.263 -16.141 -4.695 1 98.31 55 LEU B C 1
ATOM 2231 O O . LEU B 1 55 ? 1.018 -16.281 -5.898 1 98.31 55 LEU B O 1
ATOM 2235 N N . ARG B 1 56 ? 0.736 -15.117 -3.959 1 97.06 56 ARG B N 1
ATOM 2236 C CA . ARG B 1 56 ? -0.121 -14.117 -4.594 1 97.06 56 ARG B CA 1
ATOM 2237 C C . ARG B 1 56 ? 0.631 -13.367 -5.688 1 97.06 56 ARG B C 1
ATOM 2239 O O . ARG B 1 56 ? 0.112 -13.172 -6.789 1 97.06 56 ARG B O 1
ATOM 2246 N N . GLU B 1 57 ? 1.813 -12.984 -5.41 1 95.75 57 GLU B N 1
ATOM 2247 C CA . GLU B 1 57 ? 2.609 -12.242 -6.379 1 95.75 57 GLU B CA 1
ATOM 2248 C C . GLU B 1 57 ? 2.865 -13.062 -7.637 1 95.75 57 GLU B C 1
ATOM 2250 O O . GLU B 1 57 ? 2.775 -12.547 -8.75 1 95.75 57 GLU B O 1
ATOM 2255 N N . VAL B 1 58 ? 3.098 -14.312 -7.473 1 95.81 58 VAL B N 1
ATOM 2256 C CA . VAL B 1 58 ? 3.475 -15.164 -8.594 1 95.81 58 VAL B CA 1
ATOM 2257 C C . VAL B 1 58 ? 2.234 -15.539 -9.406 1 95.81 58 VAL B C 1
ATOM 2259 O O . VAL B 1 58 ? 2.293 -15.648 -10.633 1 95.81 58 VAL B O 1
ATOM 2262 N N . LEU B 1 59 ? 1.086 -15.648 -8.742 1 95.19 59 LEU B N 1
ATOM 2263 C CA . LEU B 1 59 ? -0.108 -16.172 -9.398 1 95.19 59 LEU B CA 1
ATOM 2264 C C . LEU B 1 59 ? -1.042 -15.039 -9.805 1 95.19 59 LEU B C 1
ATOM 2266 O O . LEU B 1 59 ? -2.105 -15.281 -10.383 1 95.19 59 LEU B O 1
ATOM 2270 N N . ALA B 1 60 ? -0.65 -13.805 -9.547 1 92.38 60 ALA B N 1
ATOM 2271 C CA . ALA B 1 60 ? -1.525 -12.656 -9.766 1 92.38 60 ALA B CA 1
ATOM 2272 C C . ALA B 1 60 ? -2.025 -12.617 -11.203 1 92.38 60 ALA B C 1
ATOM 2274 O O . ALA B 1 60 ? -3.193 -12.305 -11.453 1 92.38 60 ALA B O 1
ATOM 2275 N N . ASP B 1 61 ? -1.214 -12.93 -12.164 1 87.5 61 ASP B N 1
ATOM 2276 C CA . ASP B 1 61 ? -1.557 -12.789 -13.578 1 87.5 61 ASP B CA 1
ATOM 2277 C C . ASP B 1 61 ? -2.477 -13.922 -14.031 1 87.5 61 ASP B C 1
ATOM 2279 O O . ASP B 1 61 ? -3.037 -13.875 -15.125 1 87.5 61 ASP B O 1
ATOM 2283 N N . PHE B 1 62 ? -2.699 -14.914 -13.188 1 88.69 62 PHE B N 1
ATOM 2284 C CA . PHE B 1 62 ? -3.602 -16.016 -13.516 1 88.69 62 PHE B CA 1
ATOM 2285 C C . PHE B 1 62 ? -5.043 -15.648 -13.188 1 88.69 62 PHE B C 1
ATOM 2287 O O . PHE B 1 62 ? -5.973 -16.359 -13.562 1 88.69 62 PHE B O 1
ATOM 2294 N N . ARG B 1 63 ? -5.207 -14.547 -12.469 1 89.44 63 ARG B N 1
ATOM 2295 C CA . ARG B 1 63 ? -6.555 -14.133 -12.094 1 89.44 63 ARG B CA 1
ATOM 2296 C C . ARG B 1 63 ? -7.406 -13.875 -13.328 1 89.44 63 ARG B C 1
ATOM 2298 O O . ARG B 1 63 ? -6.895 -13.453 -14.375 1 89.44 63 ARG B O 1
ATOM 2305 N N . PRO B 1 64 ? -8.688 -14.07 -13.133 1 82.75 64 PRO B N 1
ATOM 2306 C CA . PRO B 1 64 ? -9.578 -13.867 -14.273 1 82.75 64 PRO B CA 1
ATOM 2307 C C . PRO B 1 64 ? -9.57 -12.43 -14.781 1 82.75 64 PRO B C 1
ATOM 2309 O O . PRO B 1 64 ? -9.508 -11.484 -13.984 1 82.75 64 PRO B O 1
ATOM 2312 N N . ASN B 1 65 ? -9.602 -12.336 -16.078 1 81.88 65 ASN B N 1
ATOM 2313 C CA . ASN B 1 65 ? -9.719 -11.039 -16.734 1 81.88 65 ASN B CA 1
ATOM 2314 C C . ASN B 1 65 ? -11.156 -10.531 -16.719 1 81.88 65 ASN B C 1
ATOM 2316 O O . ASN B 1 65 ? -12.023 -11.102 -17.391 1 81.88 65 ASN B O 1
ATOM 2320 N N . LEU B 1 66 ? -11.398 -9.477 -16.062 1 80.94 66 LEU B N 1
ATOM 2321 C CA . LEU B 1 66 ? -12.75 -8.969 -15.891 1 80.94 66 LEU B CA 1
ATOM 2322 C C . LEU B 1 66 ? -13.344 -8.539 -17.234 1 80.94 66 LEU B C 1
ATOM 2324 O O . LEU B 1 66 ? -14.531 -8.75 -17.484 1 80.94 66 LEU B O 1
ATOM 2328 N N . GLY B 1 67 ? -12.5 -7.949 -18.031 1 78.56 67 GLY B N 1
ATOM 2329 C CA . GLY B 1 67 ? -12.969 -7.562 -19.359 1 78.56 67 GLY B CA 1
ATOM 2330 C C . GLY B 1 67 ? -13.398 -8.742 -20.203 1 78.56 67 GLY B C 1
ATOM 2331 O O . GLY B 1 67 ? -14.445 -8.703 -20.859 1 78.56 67 GLY B O 1
ATOM 2332 N N . ALA B 1 68 ? -12.586 -9.727 -20.172 1 78.31 68 ALA B N 1
ATOM 2333 C CA . ALA B 1 68 ? -12.914 -10.938 -20.922 1 78.31 68 ALA B CA 1
ATOM 2334 C C . ALA B 1 68 ? -14.172 -11.594 -20.359 1 78.31 68 ALA B C 1
ATOM 2336 O O . ALA B 1 68 ? -15.023 -12.062 -21.125 1 78.31 68 ALA B O 1
ATOM 2337 N N . LEU B 1 69 ? -14.281 -11.578 -19.141 1 77.06 69 LEU B N 1
ATOM 2338 C CA . LEU B 1 69 ? -15.461 -12.133 -18.5 1 77.06 69 LEU B CA 1
ATOM 2339 C C . LEU B 1 69 ? -16.719 -11.352 -18.891 1 77.06 69 LEU B C 1
ATOM 2341 O O . LEU B 1 69 ? -17.734 -11.945 -19.234 1 77.06 69 LEU B O 1
ATOM 2345 N N . ARG B 1 70 ? -16.594 -10.102 -18.859 1 77.62 70 ARG B N 1
ATOM 2346 C CA . ARG B 1 70 ? -17.719 -9.266 -19.234 1 77.62 70 ARG B CA 1
ATOM 2347 C C . ARG B 1 70 ? -18.141 -9.508 -20.672 1 77.62 70 ARG B C 1
ATOM 2349 O O . ARG B 1 70 ? -19.328 -9.656 -20.969 1 77.62 70 ARG B O 1
ATOM 2356 N N . ARG B 1 71 ? -17.156 -9.492 -21.531 1 79.06 71 ARG B N 1
ATOM 2357 C CA . ARG B 1 71 ? -17.453 -9.75 -22.938 1 79.06 71 ARG B CA 1
ATOM 2358 C C . ARG B 1 71 ? -18.125 -11.109 -23.109 1 79.06 71 ARG B C 1
ATOM 2360 O O . ARG B 1 71 ? -19.031 -11.25 -23.938 1 79.06 71 ARG B O 1
ATOM 2367 N N . HIS B 1 72 ? -17.703 -11.992 -22.375 1 77.75 72 HIS B N 1
ATOM 2368 C CA . HIS B 1 72 ? -18.266 -13.336 -22.422 1 77.75 72 HIS B CA 1
ATOM 2369 C C . HIS B 1 72 ? -19.719 -13.336 -21.953 1 77.75 72 HIS B C 1
ATOM 2371 O O . HIS B 1 72 ? -20.594 -13.906 -22.609 1 77.75 72 HIS B O 1
ATOM 2377 N N . VAL B 1 73 ? -19.953 -12.641 -20.922 1 77.31 73 VAL B N 1
ATOM 2378 C CA . VAL B 1 73 ? -21.297 -12.57 -20.344 1 77.31 73 VAL B CA 1
ATOM 2379 C C . VAL B 1 73 ? -22.219 -11.773 -21.266 1 77.31 73 VAL B C 1
ATOM 2381 O O . VAL B 1 73 ? -23.391 -12.125 -21.422 1 77.31 73 VAL B O 1
ATOM 2384 N N . GLU B 1 74 ? -21.703 -10.75 -21.797 1 79.94 74 GLU B N 1
ATOM 2385 C CA . GLU B 1 74 ? -22.484 -9.953 -22.734 1 79.94 74 GLU B CA 1
ATOM 2386 C C . GLU B 1 74 ? -22.875 -10.766 -23.969 1 79.94 74 GLU B C 1
ATOM 2388 O O . GLU B 1 74 ? -23.984 -10.617 -24.5 1 79.94 74 GLU B O 1
ATOM 2393 N N . ARG B 1 75 ? -21.953 -11.586 -24.375 1 80 75 ARG B N 1
ATOM 2394 C CA . ARG B 1 75 ? -22.156 -12.359 -25.594 1 80 75 ARG B CA 1
ATOM 2395 C C . ARG B 1 75 ? -23.047 -13.562 -25.344 1 80 75 ARG B C 1
ATOM 2397 O O . ARG B 1 75 ? -23.906 -13.891 -26.172 1 80 75 ARG B O 1
ATOM 2404 N N . TYR B 1 76 ? -22.922 -14.227 -24.188 1 79.69 76 TYR B N 1
ATOM 2405 C CA . TYR B 1 76 ? -23.562 -15.531 -24.016 1 79.69 76 TYR B CA 1
ATOM 2406 C C . TYR B 1 76 ? -24.578 -15.492 -22.891 1 79.69 76 TYR B C 1
ATOM 2408 O O . TYR B 1 76 ? -25.281 -16.469 -22.641 1 79.69 76 TYR B O 1
ATOM 2416 N N . GLY B 1 77 ? -24.672 -14.312 -22.234 1 73.94 77 GLY B N 1
ATOM 2417 C CA . GLY B 1 77 ? -25.641 -14.156 -21.156 1 73.94 77 GLY B CA 1
ATOM 2418 C C . GLY B 1 77 ? -25.047 -14.328 -19.781 1 73.94 77 GLY B C 1
ATOM 2419 O O . GLY B 1 77 ? -23.938 -14.836 -19.641 1 73.94 77 GLY B O 1
ATOM 2420 N N . PRO B 1 78 ? -25.719 -13.828 -18.719 1 73.5 78 PRO B N 1
ATOM 2421 C CA . PRO B 1 78 ? -25.219 -13.82 -17.344 1 73.5 78 PRO B CA 1
ATOM 2422 C C . PRO B 1 78 ? -24.859 -15.219 -16.828 1 73.5 78 PRO B C 1
ATOM 2424 O O . PRO B 1 78 ? -23.922 -15.367 -16.047 1 73.5 78 PRO B O 1
ATOM 2427 N N . GLU B 1 79 ? -25.594 -16.203 -17.391 1 71.12 79 GLU B N 1
ATOM 2428 C CA . GLU B 1 79 ? -25.359 -17.578 -16.938 1 71.12 79 GLU B CA 1
ATOM 2429 C C . GLU B 1 79 ? -24.016 -18.094 -17.438 1 71.12 79 GLU B C 1
ATOM 2431 O O . GLU B 1 79 ? -23.438 -19.016 -16.859 1 71.12 79 GLU B O 1
ATOM 2436 N N . ALA B 1 80 ? -23.594 -17.406 -18.469 1 68.44 80 ALA B N 1
ATOM 2437 C CA . ALA B 1 80 ? -22.344 -17.828 -19.094 1 68.44 80 ALA B CA 1
ATOM 2438 C C . ALA B 1 80 ? -21.141 -17.5 -18.219 1 68.44 80 ALA B C 1
ATOM 2440 O O . ALA B 1 80 ? -20.047 -18.031 -18.422 1 68.44 80 ALA B O 1
ATOM 2441 N N . ALA B 1 81 ? -21.391 -16.641 -17.25 1 67.62 81 ALA B N 1
ATOM 2442 C CA . ALA B 1 81 ? -20.312 -16.281 -16.344 1 67.62 81 ALA B CA 1
ATOM 2443 C C . ALA B 1 81 ? -19.734 -17.531 -15.656 1 67.62 81 ALA B C 1
ATOM 2445 O O . ALA B 1 81 ? -18.531 -17.609 -15.414 1 67.62 81 ALA B O 1
ATOM 2446 N N . GLN B 1 82 ? -20.641 -18.469 -15.5 1 64.94 82 GLN B N 1
ATOM 2447 C CA . GLN B 1 82 ? -20.25 -19.688 -14.797 1 64.94 82 GLN B CA 1
ATOM 2448 C C . GLN B 1 82 ? -19.328 -20.547 -15.656 1 64.94 82 GLN B C 1
ATOM 2450 O O . GLN B 1 82 ? -18.547 -21.344 -15.133 1 64.94 82 GLN B O 1
ATOM 2455 N N . ASP B 1 83 ? -19.5 -20.312 -16.969 1 63.62 83 ASP B N 1
ATOM 2456 C CA . ASP B 1 83 ? -18.75 -21.125 -17.922 1 63.62 83 ASP B CA 1
ATOM 2457 C C . ASP B 1 83 ? -17.453 -20.422 -18.344 1 63.62 83 ASP B C 1
ATOM 2459 O O . ASP B 1 83 ? -16.672 -20.969 -19.125 1 63.62 83 ASP B O 1
ATOM 2463 N N . PHE B 1 84 ? -17.391 -19.203 -17.859 1 62.44 84 PHE B N 1
ATOM 2464 C CA . PHE B 1 84 ? -16.172 -18.469 -18.203 1 62.44 84 PHE B CA 1
ATOM 2465 C C . PHE B 1 84 ? -14.961 -19.047 -17.484 1 62.44 84 PHE B C 1
ATOM 2467 O O . PHE B 1 84 ? -14.922 -19.062 -16.25 1 62.44 84 PHE B O 1
ATOM 2474 N N . THR B 1 85 ? -14.188 -19.984 -18.125 1 60.03 85 THR B N 1
ATOM 2475 C CA . THR B 1 85 ? -13.031 -20.578 -17.469 1 60.03 85 THR B CA 1
ATOM 2476 C C . THR B 1 85 ? -11.742 -19.875 -17.875 1 60.03 85 THR B C 1
ATOM 2478 O O . THR B 1 85 ? -11.484 -19.688 -19.078 1 60.03 85 THR B O 1
ATOM 2481 N N . GLU B 1 86 ? -11.094 -19.172 -16.875 1 67.88 86 GLU B N 1
ATOM 2482 C CA . GLU B 1 86 ? -9.742 -18.672 -17.109 1 67.88 86 GLU B CA 1
ATOM 2483 C C . GLU B 1 86 ? -8.727 -19.812 -17.094 1 67.88 86 GLU B C 1
ATOM 2485 O O . GLU B 1 86 ? -9.055 -20.953 -16.766 1 67.88 86 GLU B O 1
ATOM 2490 N N . LYS B 1 87 ? -7.484 -19.516 -17.594 1 77.56 87 LYS B N 1
ATOM 2491 C CA . LYS B 1 87 ? -6.406 -20.5 -17.609 1 77.56 87 LYS B CA 1
ATOM 2492 C C . LYS B 1 87 ? -6.074 -20.969 -16.203 1 77.56 87 LYS B C 1
ATOM 2494 O O . LYS B 1 87 ? -5.859 -20.156 -15.297 1 77.56 87 LYS B O 1
ATOM 2499 N N . PRO B 1 88 ? -6.238 -22.266 -15.984 1 87 88 PRO B N 1
ATOM 2500 C CA . PRO B 1 88 ? -5.922 -22.828 -14.672 1 87 88 PRO B CA 1
ATOM 2501 C C . PRO B 1 88 ? -4.438 -22.719 -14.328 1 87 88 PRO B C 1
ATOM 2503 O O . PRO B 1 88 ? -3.619 -22.406 -15.195 1 87 88 PRO B O 1
ATOM 2506 N N . VAL B 1 89 ? -4.191 -22.875 -13.031 1 95.38 89 VAL B N 1
ATOM 2507 C CA . VAL B 1 89 ? -2.832 -23.25 -12.648 1 95.38 89 VAL B CA 1
ATOM 2508 C C . VAL B 1 89 ? -2.541 -24.688 -13.094 1 95.38 89 VAL B C 1
ATOM 2510 O O . VAL B 1 89 ? -3.061 -25.641 -12.508 1 95.38 89 VAL B O 1
ATOM 2513 N N . THR B 1 90 ? -1.756 -24.844 -14.078 1 94.75 90 THR B N 1
ATOM 2514 C CA . THR B 1 90 ? -1.588 -26.125 -14.75 1 94.75 90 THR B CA 1
ATOM 2515 C C . THR B 1 90 ? -0.85 -27.109 -13.852 1 94.75 90 THR B C 1
ATOM 2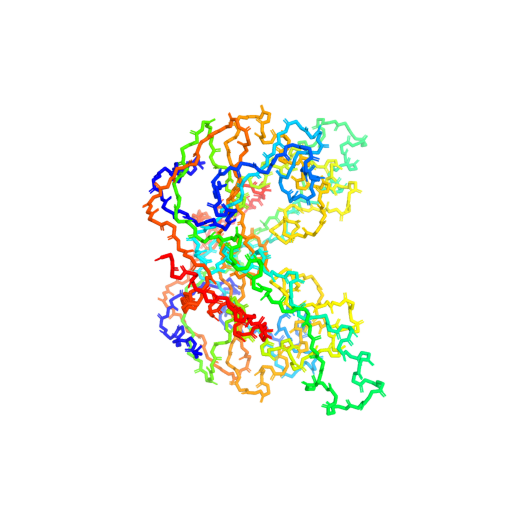517 O O . THR B 1 90 ? -0.127 -26.703 -12.938 1 94.75 90 THR B O 1
ATOM 2520 N N . ALA B 1 91 ? -1.061 -28.375 -14.172 1 95.62 91 ALA B N 1
ATOM 2521 C CA . ALA B 1 91 ? -0.296 -29.422 -13.5 1 95.62 91 ALA B CA 1
ATOM 2522 C C . ALA B 1 91 ? 1.203 -29.219 -13.711 1 95.62 91 ALA B C 1
ATOM 2524 O O . ALA B 1 91 ? 1.992 -29.391 -12.773 1 95.62 91 ALA B O 1
ATOM 2525 N N . GLN B 1 92 ? 1.569 -28.859 -14.883 1 93.31 92 GLN B N 1
ATOM 2526 C CA . GLN B 1 92 ? 2.975 -28.656 -15.211 1 93.31 92 GLN B CA 1
ATOM 2527 C C . GLN B 1 92 ? 3.584 -27.562 -14.336 1 93.31 92 GLN B C 1
ATOM 2529 O O . GLN B 1 92 ? 4.676 -27.734 -13.789 1 93.31 92 GLN B O 1
ATOM 2534 N N . TRP B 1 93 ? 2.896 -26.453 -14.219 1 94.94 93 TRP B N 1
ATOM 2535 C CA . TRP B 1 93 ? 3.387 -25.359 -13.367 1 94.94 93 TRP B CA 1
ATOM 2536 C C . TRP B 1 93 ? 3.559 -25.828 -11.93 1 94.94 93 TRP B C 1
ATOM 2538 O O . TRP B 1 93 ? 4.578 -25.547 -11.297 1 94.94 93 TRP B O 1
ATOM 2548 N N . ARG B 1 94 ? 2.566 -26.5 -11.398 1 97.06 94 ARG B N 1
ATOM 2549 C CA . ARG B 1 94 ? 2.555 -26.969 -10.016 1 97.06 94 ARG B CA 1
ATOM 2550 C C . ARG B 1 94 ? 3.686 -27.953 -9.766 1 97.06 94 ARG B C 1
ATOM 2552 O O . ARG B 1 94 ? 4.289 -27.953 -8.688 1 97.06 94 ARG B O 1
ATOM 2559 N N . ILE B 1 95 ? 4.012 -28.766 -10.75 1 95.44 95 ILE B N 1
ATOM 2560 C CA . ILE B 1 95 ? 5.082 -29.75 -10.641 1 95.44 95 ILE B CA 1
ATOM 2561 C C . ILE B 1 95 ? 6.438 -29.047 -10.727 1 95.44 95 ILE B C 1
ATOM 2563 O O . ILE B 1 95 ? 7.375 -29.406 -10.016 1 95.44 95 ILE B O 1
ATOM 2567 N N . GLN B 1 96 ? 6.531 -28.047 -11.539 1 94.75 96 GLN B N 1
ATOM 2568 C CA . GLN B 1 96 ? 7.805 -27.406 -11.852 1 94.75 96 GLN B CA 1
ATOM 2569 C C . GLN B 1 96 ? 8.203 -26.422 -10.766 1 94.75 96 GLN B C 1
ATOM 2571 O O . GLN B 1 96 ? 9.359 -25.984 -10.711 1 94.75 96 GLN B O 1
ATOM 2576 N N . HIS B 1 97 ? 7.285 -26.016 -9.922 1 96.06 97 HIS B N 1
ATOM 2577 C CA . HIS B 1 97 ? 7.594 -24.984 -8.93 1 96.06 97 HIS B CA 1
ATOM 2578 C C . HIS B 1 97 ? 7.445 -25.531 -7.512 1 96.06 97 HIS B C 1
ATOM 2580 O O . HIS B 1 97 ? 6.719 -26.5 -7.285 1 96.06 97 HIS B O 1
ATOM 2586 N N . ALA B 1 98 ? 8.102 -24.891 -6.602 1 97.5 98 ALA B N 1
ATOM 2587 C CA . ALA B 1 98 ? 8.023 -25.188 -5.172 1 97.5 98 ALA B CA 1
ATOM 2588 C C . ALA B 1 98 ? 8.023 -23.906 -4.352 1 97.5 98 ALA B C 1
ATOM 2590 O O . ALA B 1 98 ? 8.539 -22.875 -4.797 1 97.5 98 ALA B O 1
ATOM 2591 N N . LEU B 1 99 ? 7.34 -23.953 -3.271 1 98.38 99 LEU B N 1
ATOM 2592 C CA . LEU B 1 99 ? 7.422 -22.922 -2.244 1 98.38 99 LEU B CA 1
ATOM 2593 C C . LEU B 1 99 ? 8.539 -23.234 -1.249 1 98.38 99 LEU B C 1
ATOM 2595 O O . LEU B 1 99 ? 8.555 -24.312 -0.653 1 98.38 99 LEU B O 1
ATOM 2599 N N . VAL B 1 100 ? 9.508 -22.281 -1.019 1 97.81 100 VAL B N 1
ATOM 2600 C CA . VAL B 1 100 ? 10.664 -22.609 -0.191 1 97.81 100 VAL B CA 1
ATOM 2601 C C . VAL B 1 100 ? 10.867 -21.516 0.859 1 97.81 100 VAL B C 1
ATOM 2603 O O . VAL B 1 100 ? 10.766 -20.328 0.555 1 97.81 100 VAL B O 1
ATOM 2606 N N . PRO B 1 101 ? 11.016 -21.922 2.094 1 98.12 101 PRO B N 1
ATOM 2607 C CA . PRO B 1 101 ? 11.508 -20.953 3.086 1 98.12 101 PRO B CA 1
ATOM 2608 C C . PRO B 1 101 ? 12.984 -20.609 2.887 1 98.12 101 PRO B C 1
ATOM 2610 O O . PRO B 1 101 ? 13.789 -21.469 2.545 1 98.12 101 PRO B O 1
ATOM 2613 N N . THR B 1 102 ? 13.359 -19.391 3.006 1 97.62 102 THR B N 1
ATOM 2614 C CA . THR B 1 102 ? 14.719 -18.969 2.699 1 97.62 102 THR B CA 1
ATOM 2615 C C . THR B 1 102 ? 15.188 -17.891 3.668 1 97.62 102 THR B C 1
ATOM 2617 O O . THR B 1 102 ? 14.375 -17.188 4.262 1 97.62 102 THR B O 1
ATOM 2620 N N . VAL B 1 103 ? 16.422 -17.812 3.865 1 97.25 103 VAL B N 1
ATOM 2621 C CA . VAL B 1 103 ? 17.094 -16.719 4.582 1 97.25 103 VAL B CA 1
ATOM 2622 C C . VAL B 1 103 ? 18.094 -16.031 3.664 1 97.25 103 VAL B C 1
ATOM 2624 O O . VAL B 1 103 ? 18.781 -16.688 2.881 1 97.25 103 VAL B O 1
ATOM 2627 N N . LEU B 1 104 ? 18.094 -14.75 3.736 1 96.94 104 LEU B N 1
ATOM 2628 C CA . LEU B 1 104 ? 19.047 -13.977 2.943 1 96.94 104 LEU B CA 1
ATOM 2629 C C . LEU B 1 104 ? 20.219 -13.523 3.795 1 96.94 104 LEU B C 1
ATOM 2631 O O . LEU B 1 104 ? 20.047 -13.133 4.953 1 96.94 104 LEU B O 1
ATOM 2635 N N . LYS B 1 105 ? 21.344 -13.703 3.281 1 96.44 105 LYS B N 1
ATOM 2636 C CA . LYS B 1 105 ? 22.547 -13.031 3.762 1 96.44 105 LYS B CA 1
ATOM 2637 C C . LYS B 1 105 ? 22.969 -11.914 2.814 1 96.44 105 LYS B C 1
ATOM 2639 O O . LYS B 1 105 ? 23.375 -12.172 1.681 1 96.44 105 LYS B O 1
ATOM 2644 N N . LEU B 1 106 ? 22.922 -10.711 3.297 1 96.94 106 LEU B N 1
ATOM 2645 C CA . LEU B 1 106 ? 23.109 -9.57 2.408 1 96.94 106 LEU B CA 1
ATOM 2646 C C . LEU B 1 106 ? 24.516 -9 2.533 1 96.94 106 LEU B C 1
ATOM 2648 O O . LEU B 1 106 ? 25.062 -8.914 3.637 1 96.94 106 LEU B O 1
ATOM 2652 N N . ASP B 1 107 ? 25.062 -8.672 1.435 1 96.31 107 ASP B N 1
ATOM 2653 C CA . ASP B 1 107 ? 26.297 -7.898 1.35 1 96.31 107 ASP B CA 1
ATOM 2654 C C . ASP B 1 107 ? 26.016 -6.414 1.144 1 96.31 107 ASP B C 1
ATOM 2656 O O . ASP B 1 107 ? 26.359 -5.848 0.106 1 96.31 107 ASP B O 1
ATOM 2660 N N . GLY B 1 108 ? 25.422 -5.711 2.02 1 97.19 108 GLY B N 1
ATOM 2661 C CA . GLY B 1 108 ? 24.953 -4.332 2.01 1 97.19 108 GLY B CA 1
ATOM 2662 C C . GLY B 1 108 ? 23.641 -4.141 2.723 1 97.19 108 GLY B C 1
ATOM 2663 O O . GLY B 1 108 ? 23.047 -5.105 3.213 1 97.19 108 GLY B O 1
ATOM 2664 N N . PRO B 1 109 ? 23.203 -2.971 2.748 1 97.31 109 PRO B N 1
ATOM 2665 C CA . PRO B 1 109 ? 21.984 -2.699 3.518 1 97.31 109 PRO B CA 1
ATOM 2666 C C . PRO B 1 109 ? 20.719 -3.135 2.789 1 97.31 109 PRO B C 1
ATOM 2668 O O . PRO B 1 109 ? 20.688 -3.164 1.556 1 97.31 109 PRO B O 1
ATOM 2671 N N . LEU B 1 110 ? 19.703 -3.537 3.553 1 97.5 110 LEU B N 1
ATOM 2672 C CA . LEU B 1 110 ? 18.344 -3.662 3.07 1 97.5 110 LEU B CA 1
ATOM 2673 C C . LEU B 1 110 ? 17.641 -2.309 3.072 1 97.5 110 LEU B C 1
ATOM 2675 O O . LEU B 1 110 ? 17.453 -1.702 4.129 1 97.5 110 LEU B O 1
ATOM 2679 N N . ILE B 1 111 ? 17.297 -1.806 1.926 1 98.06 111 ILE B N 1
ATOM 2680 C CA . ILE B 1 111 ? 16.609 -0.524 1.83 1 98.06 111 ILE B CA 1
ATOM 2681 C C . ILE B 1 111 ? 15.102 -0.737 1.955 1 98.06 111 ILE B C 1
ATOM 2683 O O . ILE B 1 111 ? 14.492 -1.402 1.116 1 98.06 111 ILE B O 1
ATOM 2687 N N . ASP B 1 112 ? 14.547 -0.214 2.988 1 97.06 112 ASP B N 1
ATOM 2688 C CA . ASP B 1 112 ? 13.117 -0.374 3.244 1 97.06 112 ASP B CA 1
ATOM 2689 C C . ASP B 1 112 ? 12.32 0.796 2.67 1 97.06 112 ASP B C 1
ATOM 2691 O O . ASP B 1 112 ? 12.328 1.895 3.23 1 97.06 112 ASP B O 1
ATOM 2695 N N . LEU B 1 113 ? 11.57 0.585 1.631 1 96.44 113 LEU B N 1
ATOM 2696 C CA . LEU B 1 113 ? 10.859 1.655 0.945 1 96.44 113 LEU B CA 1
ATOM 2697 C C . LEU B 1 113 ? 9.586 2.025 1.695 1 96.44 113 LEU B C 1
ATOM 2699 O O . LEU B 1 113 ? 8.922 3.012 1.36 1 96.44 113 LEU B O 1
ATOM 2703 N N . THR B 1 114 ? 9.211 1.286 2.719 1 93.94 114 THR B N 1
ATOM 2704 C CA . THR B 1 114 ? 8.07 1.687 3.533 1 93.94 114 THR B CA 1
ATOM 2705 C C . THR B 1 114 ? 8.477 2.742 4.559 1 93.94 114 THR B C 1
ATOM 2707 O O . THR B 1 114 ? 7.621 3.379 5.176 1 93.94 114 THR B O 1
ATOM 2710 N N . ASP B 1 115 ? 9.789 2.865 4.688 1 95.19 115 ASP B N 1
ATOM 2711 C CA . ASP B 1 115 ? 10.32 3.902 5.566 1 95.19 115 ASP B CA 1
ATOM 2712 C C . ASP B 1 115 ? 10.289 5.27 4.887 1 95.19 115 ASP B C 1
ATOM 2714 O O . ASP B 1 115 ? 10.992 5.492 3.898 1 95.19 115 ASP B O 1
ATOM 2718 N N . VAL B 1 116 ? 9.555 6.188 5.508 1 94.5 116 VAL B N 1
ATOM 2719 C CA . VAL B 1 116 ? 9.273 7.461 4.852 1 94.5 116 VAL B CA 1
ATOM 2720 C C . VAL B 1 116 ? 10.562 8.266 4.711 1 94.5 116 VAL B C 1
ATOM 2722 O O . VAL B 1 116 ? 10.875 8.766 3.627 1 94.5 116 VAL B O 1
ATOM 2725 N N . PRO B 1 117 ? 11.406 8.375 5.738 1 94.81 117 PRO B N 1
ATOM 2726 C CA . PRO B 1 117 ? 12.656 9.109 5.555 1 94.81 117 PRO B CA 1
ATOM 2727 C C . PRO B 1 117 ? 13.523 8.531 4.434 1 94.81 117 PRO B C 1
ATOM 2729 O O . PRO B 1 117 ? 14.102 9.281 3.65 1 94.81 117 PRO B O 1
ATOM 2732 N N . THR B 1 118 ? 13.578 7.199 4.336 1 96.38 118 THR B N 1
ATOM 2733 C CA . THR B 1 118 ? 14.328 6.531 3.279 1 96.38 118 THR B CA 1
ATOM 2734 C C . THR B 1 118 ? 13.781 6.898 1.905 1 96.38 118 THR B C 1
ATOM 2736 O O . THR B 1 118 ? 14.531 7.27 1.005 1 96.38 118 THR B O 1
ATOM 2739 N N . ARG B 1 119 ? 12.516 6.883 1.715 1 95.94 119 ARG B N 1
ATOM 2740 C CA . ARG B 1 119 ? 11.906 7.191 0.427 1 95.94 119 ARG B CA 1
ATOM 2741 C C . ARG B 1 119 ? 12.078 8.664 0.076 1 95.94 119 ARG B C 1
ATOM 2743 O O . ARG B 1 119 ? 12.242 9.016 -1.095 1 95.94 119 ARG B O 1
ATOM 2750 N N . GLN B 1 120 ? 12.047 9.477 1.157 1 93.94 120 GLN B N 1
ATOM 2751 C CA . GLN B 1 120 ? 12.258 10.898 0.915 1 93.94 120 GLN B CA 1
ATOM 2752 C C . GLN B 1 120 ? 13.664 11.164 0.369 1 93.94 120 GLN B C 1
ATOM 2754 O O . GLN B 1 120 ? 13.836 11.969 -0.544 1 93.94 120 GLN B O 1
ATOM 2759 N N . GLU B 1 121 ? 14.648 10.516 0.92 1 95.56 121 GLU B N 1
ATOM 2760 C CA . GLU B 1 121 ? 16.016 10.648 0.407 1 95.56 121 GLU B CA 1
ATOM 2761 C C . GLU B 1 121 ? 16.094 10.203 -1.051 1 95.56 121 GLU B C 1
ATOM 2763 O O . GLU B 1 121 ? 16.766 10.852 -1.863 1 95.56 121 GLU B O 1
ATOM 2768 N N . ILE B 1 122 ? 15.453 9.133 -1.359 1 96.94 122 ILE B N 1
ATOM 2769 C CA . ILE B 1 122 ? 15.438 8.609 -2.723 1 96.94 122 ILE B CA 1
ATOM 2770 C C . ILE B 1 122 ? 14.727 9.594 -3.645 1 96.94 122 ILE B C 1
ATOM 2772 O O . ILE B 1 122 ? 15.195 9.875 -4.75 1 96.94 122 ILE B O 1
ATOM 2776 N N . GLU B 1 123 ? 13.617 10.102 -3.197 1 94.44 123 GLU B N 1
ATOM 2777 C CA . GLU B 1 123 ? 12.898 11.125 -3.945 1 94.44 123 GLU B CA 1
ATOM 2778 C C . GLU B 1 123 ? 13.797 12.312 -4.266 1 94.44 123 GLU B C 1
ATOM 2780 O O . GLU B 1 123 ? 13.852 12.758 -5.414 1 94.44 123 GLU B O 1
ATOM 2785 N N . ASP B 1 124 ? 14.5 12.773 -3.273 1 90.88 124 ASP B N 1
ATOM 2786 C CA . ASP B 1 124 ? 15.359 13.945 -3.428 1 90.88 124 ASP B CA 1
ATOM 2787 C C . ASP B 1 124 ? 16.438 13.695 -4.48 1 90.88 124 ASP B C 1
ATOM 2789 O O . ASP B 1 124 ? 16.828 14.617 -5.207 1 90.88 124 ASP B O 1
ATOM 2793 N N . ARG B 1 125 ? 16.891 12.453 -4.613 1 93.75 125 ARG B N 1
ATOM 2794 C CA . ARG B 1 125 ? 17.938 12.102 -5.551 1 93.75 125 ARG B CA 1
ATOM 2795 C C . ARG B 1 125 ? 17.391 11.938 -6.965 1 93.75 125 ARG B C 1
ATOM 2797 O O . ARG B 1 125 ? 18.156 11.984 -7.938 1 93.75 125 ARG B O 1
ATOM 2804 N N . HIS B 1 126 ? 16.062 11.797 -7.086 1 94.94 126 HIS B N 1
ATOM 2805 C CA . HIS B 1 126 ? 15.508 11.43 -8.383 1 94.94 126 HIS B CA 1
ATOM 2806 C C . HIS B 1 126 ? 14.391 12.391 -8.797 1 94.94 126 HIS B C 1
ATOM 2808 O O . HIS B 1 126 ? 13.391 11.969 -9.383 1 94.94 126 HIS B O 1
ATOM 2814 N N . VAL B 1 127 ? 14.547 13.602 -8.477 1 91.62 127 VAL B N 1
ATOM 2815 C CA . VAL B 1 127 ? 13.539 14.617 -8.758 1 91.62 127 VAL B CA 1
ATOM 2816 C C . VAL B 1 127 ? 13.281 14.688 -10.266 1 91.62 127 VAL B C 1
ATOM 2818 O O . VAL B 1 127 ? 12.133 14.656 -10.703 1 91.62 127 VAL B O 1
ATOM 2821 N N . GLU B 1 128 ? 14.312 14.719 -11.102 1 91.94 128 GLU B N 1
ATOM 2822 C CA . GLU B 1 128 ? 14.164 14.82 -12.555 1 91.94 128 GLU B CA 1
ATOM 2823 C C . GLU B 1 128 ? 13.414 13.617 -13.117 1 91.94 128 GLU B C 1
ATOM 2825 O O . GLU B 1 128 ? 12.547 13.773 -13.977 1 91.94 128 GLU B O 1
ATOM 2830 N N . LEU B 1 129 ? 13.766 12.438 -12.609 1 93.88 129 LEU B N 1
ATOM 2831 C CA . LEU B 1 129 ? 13.102 11.211 -13.039 1 93.88 129 LEU B CA 1
ATOM 2832 C C . LEU B 1 129 ? 11.609 11.273 -12.75 1 93.88 129 LEU B C 1
ATOM 2834 O O . LEU B 1 129 ? 10.789 10.953 -13.617 1 93.88 129 LEU B O 1
ATOM 2838 N N . LEU B 1 130 ? 11.273 11.734 -11.539 1 93.88 130 LEU B N 1
ATOM 2839 C CA . LEU B 1 130 ? 9.883 11.797 -11.117 1 93.88 130 LEU B CA 1
ATOM 2840 C C . LEU B 1 130 ? 9.109 12.805 -11.961 1 93.88 130 LEU B C 1
ATOM 2842 O O . LEU B 1 130 ? 8.016 12.5 -12.453 1 93.88 130 LEU B O 1
ATOM 2846 N N . LEU B 1 131 ? 9.703 13.938 -12.227 1 91.5 131 LEU B N 1
ATOM 2847 C CA . LEU B 1 131 ? 9.047 14.992 -13 1 91.5 131 LEU B CA 1
ATOM 2848 C C . LEU B 1 131 ? 8.859 14.562 -14.453 1 91.5 131 LEU B C 1
ATOM 2850 O O . LEU B 1 131 ? 7.824 14.852 -15.055 1 91.5 131 LEU B O 1
ATOM 2854 N N . GLU B 1 132 ? 9.812 13.867 -15 1 92.5 132 GLU B N 1
ATOM 2855 C CA . GLU B 1 132 ? 9.711 13.352 -16.359 1 92.5 132 GLU B CA 1
ATOM 2856 C C . GLU B 1 132 ? 8.523 12.406 -16.5 1 92.5 132 GLU B C 1
ATOM 2858 O O . GLU B 1 132 ? 7.98 12.25 -17.609 1 92.5 132 GLU B O 1
ATOM 2863 N N . HIS B 1 133 ? 8.117 11.859 -15.43 1 92.06 133 HIS B N 1
ATOM 2864 C CA . HIS B 1 133 ? 7.012 10.914 -15.461 1 92.06 133 HIS B CA 1
ATOM 2865 C C . HIS B 1 133 ? 5.77 11.492 -14.797 1 92.06 133 HIS B C 1
ATOM 2867 O O . HIS B 1 133 ? 4.879 10.75 -14.375 1 92.06 133 HIS B O 1
ATOM 2873 N N . ASP B 1 134 ? 5.766 12.75 -14.531 1 88.69 134 ASP B N 1
ATOM 2874 C CA . ASP B 1 134 ? 4.625 13.523 -14.055 1 88.69 134 ASP B CA 1
ATOM 2875 C C . ASP B 1 134 ? 4.238 13.125 -12.633 1 88.69 134 ASP B C 1
ATOM 2877 O O . ASP B 1 134 ? 3.055 13.008 -12.32 1 88.69 134 ASP B O 1
ATOM 2881 N N . LEU B 1 135 ? 5.293 12.852 -11.875 1 89.31 135 LEU B N 1
ATOM 2882 C CA . LEU B 1 135 ? 5.074 12.547 -10.461 1 89.31 135 LEU B CA 1
ATOM 2883 C C . LEU B 1 135 ? 5.586 13.68 -9.578 1 89.31 135 LEU B C 1
ATOM 2885 O O . LEU B 1 135 ? 6.645 14.25 -9.852 1 89.31 135 LEU B O 1
ATOM 2889 N N . GLN B 1 136 ? 4.781 13.945 -8.531 1 88.56 136 GLN B N 1
ATOM 2890 C CA . GLN B 1 136 ? 5.188 15 -7.605 1 88.56 136 GLN B CA 1
ATOM 2891 C C . GLN B 1 136 ? 5.914 14.414 -6.398 1 88.56 136 GLN B C 1
ATOM 2893 O O . GLN B 1 136 ? 6.68 15.109 -5.73 1 88.56 136 GLN B O 1
ATOM 2898 N N . HIS B 1 137 ? 5.621 13.18 -6.059 1 92.25 137 HIS B N 1
ATOM 2899 C CA . HIS B 1 137 ? 6.234 12.508 -4.918 1 92.25 137 HIS B CA 1
ATOM 2900 C C . HIS B 1 137 ? 6.418 11.023 -5.184 1 92.25 137 HIS B C 1
ATOM 2902 O O . HIS B 1 137 ? 5.742 10.453 -6.043 1 92.25 137 HIS B O 1
ATOM 2908 N N . LEU B 1 138 ? 7.348 10.422 -4.535 1 93.62 138 LEU B N 1
ATOM 2909 C CA . LEU B 1 138 ? 7.559 8.984 -4.559 1 93.62 138 LEU B CA 1
ATOM 2910 C C . LEU B 1 138 ? 6.809 8.297 -3.42 1 93.62 138 LEU B C 1
ATOM 2912 O O . LEU B 1 138 ? 7.426 7.805 -2.475 1 93.62 138 LEU B O 1
ATOM 2916 N N . ASP B 1 139 ? 5.488 8.242 -3.516 1 92.56 139 ASP B N 1
ATOM 2917 C CA . ASP B 1 139 ? 4.672 7.547 -2.525 1 92.56 139 ASP B CA 1
ATOM 2918 C C . ASP B 1 139 ? 4.613 6.047 -2.812 1 92.56 139 ASP B C 1
ATOM 2920 O O . ASP B 1 139 ? 5.016 5.602 -3.889 1 92.56 139 ASP B O 1
ATOM 2924 N N . LEU B 1 140 ? 4.129 5.262 -1.877 1 91.69 140 LEU B N 1
ATOM 2925 C CA . LEU B 1 140 ? 4.082 3.811 -2.008 1 91.69 140 LEU B CA 1
ATOM 2926 C C . LEU B 1 140 ? 3.211 3.4 -3.191 1 91.69 140 LEU B C 1
ATOM 2928 O O . LEU B 1 140 ? 3.484 2.395 -3.85 1 91.69 140 LEU B O 1
ATOM 2932 N N . ARG B 1 141 ? 2.238 4.168 -3.465 1 84.62 141 ARG B N 1
ATOM 2933 C CA . ARG B 1 141 ? 1.4 3.861 -4.617 1 84.62 141 ARG B CA 1
ATOM 2934 C C . ARG B 1 141 ? 2.219 3.863 -5.906 1 84.62 141 ARG B C 1
ATOM 2936 O O . ARG B 1 141 ? 2.008 3.023 -6.785 1 84.62 141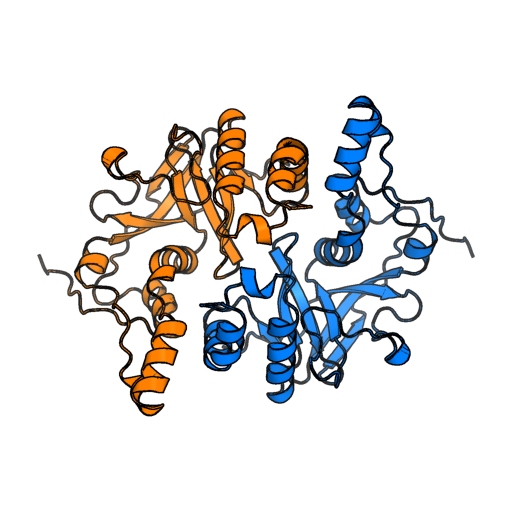 ARG B O 1
ATOM 2943 N N . GLU B 1 142 ? 3.16 4.836 -6.008 1 84.88 142 GLU B N 1
ATOM 2944 C CA . GLU B 1 142 ? 3.977 4.949 -7.211 1 84.88 142 GLU B CA 1
ATOM 2945 C C . GLU B 1 142 ? 4.977 3.803 -7.309 1 84.88 142 GLU B C 1
ATOM 2947 O O . GLU B 1 142 ? 5.281 3.328 -8.406 1 84.88 142 GLU B O 1
ATOM 2952 N N . ILE B 1 143 ? 5.441 3.355 -6.141 1 88.44 143 ILE B N 1
ATOM 2953 C CA . ILE B 1 143 ? 6.395 2.254 -6.055 1 88.44 143 ILE B CA 1
ATOM 2954 C C . ILE B 1 143 ? 5.73 0.961 -6.527 1 88.44 143 ILE B C 1
ATOM 2956 O O . ILE B 1 143 ? 6.391 0.088 -7.094 1 88.44 143 ILE B O 1
ATOM 2960 N N . THR B 1 144 ? 4.402 0.871 -6.34 1 85.69 144 THR B N 1
ATOM 2961 C CA . THR B 1 144 ? 3.727 -0.401 -6.57 1 85.69 144 THR B CA 1
ATOM 2962 C C . THR B 1 144 ? 2.961 -0.377 -7.891 1 85.69 144 THR B C 1
ATOM 2964 O O . THR B 1 144 ? 2.217 -1.31 -8.203 1 85.69 144 THR B O 1
ATOM 2967 N N . THR B 1 145 ? 3.186 0.726 -8.672 1 80 145 THR B N 1
ATOM 2968 C CA . THR B 1 145 ? 2.584 0.791 -10 1 80 145 THR B CA 1
ATOM 2969 C C . THR B 1 145 ? 3.395 -0.024 -11 1 80 145 THR B C 1
ATOM 2971 O O . THR B 1 145 ? 4.438 -0.582 -10.656 1 80 145 THR B O 1
ATOM 2974 N N . SER B 1 146 ? 2.85 -0.023 -12.203 1 78.75 146 SER B N 1
ATOM 2975 C CA . SER B 1 146 ? 3.502 -0.787 -13.266 1 78.75 146 SER B CA 1
ATOM 2976 C C . SER B 1 146 ? 4.504 0.073 -14.031 1 78.75 146 SER B C 1
ATOM 2978 O O . SER B 1 146 ? 5.039 -0.353 -15.055 1 78.75 146 SER B O 1
ATOM 2980 N N . ARG B 1 147 ? 4.82 1.202 -13.508 1 84.62 147 ARG B N 1
ATOM 2981 C CA . ARG B 1 147 ? 5.793 2.07 -14.156 1 84.62 147 ARG B CA 1
ATOM 2982 C C . ARG B 1 147 ? 7.219 1.624 -13.852 1 84.62 147 ARG B C 1
ATOM 2984 O O . ARG B 1 147 ? 7.891 2.211 -13.008 1 84.62 147 ARG B O 1
ATOM 2991 N N . ARG B 1 148 ? 7.746 0.798 -14.68 1 93.12 148 ARG B N 1
ATOM 2992 C CA . ARG B 1 148 ? 9.008 0.108 -14.43 1 93.12 148 ARG B CA 1
ATOM 2993 C C . ARG B 1 148 ? 10.188 1.061 -14.562 1 93.12 148 ARG B C 1
ATOM 2995 O O . ARG B 1 148 ? 11.203 0.899 -13.883 1 93.12 148 ARG B O 1
ATOM 3002 N N . ALA B 1 149 ? 10.023 2.051 -15.406 1 93.81 149 ALA B N 1
ATOM 3003 C CA . ALA B 1 149 ? 11.133 2.967 -15.625 1 93.81 149 ALA B CA 1
ATOM 3004 C C . ALA B 1 149 ? 11.57 3.627 -14.32 1 93.81 149 ALA B C 1
ATOM 3006 O O . ALA B 1 149 ? 12.766 3.793 -14.078 1 93.81 149 ALA B O 1
ATOM 3007 N N . ILE B 1 150 ? 10.633 3.967 -13.484 1 95.12 150 ILE B N 1
ATOM 3008 C CA . ILE B 1 150 ? 10.922 4.664 -12.234 1 95.12 150 ILE B CA 1
ATOM 3009 C C . ILE B 1 150 ? 11.594 3.711 -11.25 1 95.12 150 ILE B C 1
ATOM 3011 O O . ILE B 1 150 ? 12.711 3.975 -10.789 1 95.12 150 ILE B O 1
ATOM 3015 N N . THR B 1 151 ? 11.008 2.551 -11 1 97.19 151 THR B N 1
ATOM 3016 C CA . THR B 1 151 ? 11.516 1.647 -9.969 1 97.19 151 THR B CA 1
ATOM 3017 C C . THR B 1 151 ? 12.82 0.992 -10.422 1 97.19 151 THR B C 1
ATOM 3019 O O . THR B 1 151 ? 13.711 0.746 -9.609 1 97.19 151 THR B O 1
ATOM 3022 N N . GLN B 1 152 ? 12.969 0.751 -11.719 1 97.88 152 GLN B N 1
ATOM 3023 C CA . GLN B 1 152 ? 14.195 0.126 -12.211 1 97.88 152 GLN B CA 1
ATOM 3024 C C . GLN B 1 152 ? 15.359 1.107 -12.18 1 97.88 152 GLN B C 1
ATOM 3026 O O . GLN B 1 152 ? 16.5 0.716 -11.93 1 97.88 152 GLN B O 1
ATOM 3031 N N . THR B 1 153 ? 15.102 2.42 -12.453 1 97.88 153 THR B N 1
ATOM 3032 C CA . THR B 1 153 ? 16.141 3.438 -12.328 1 97.88 153 THR B CA 1
ATOM 3033 C C . THR B 1 153 ? 16.562 3.598 -10.867 1 97.88 153 THR B C 1
ATOM 3035 O O . THR B 1 153 ? 17.75 3.693 -10.57 1 97.88 153 THR B O 1
ATOM 3038 N N . ILE B 1 154 ? 15.617 3.57 -10 1 97.88 154 ILE B N 1
ATOM 3039 C CA . ILE B 1 154 ? 15.898 3.67 -8.57 1 97.88 154 ILE B CA 1
ATOM 3040 C C . ILE B 1 154 ? 16.688 2.443 -8.117 1 97.88 154 ILE B C 1
ATOM 3042 O O . ILE B 1 154 ? 17.641 2.564 -7.344 1 97.88 154 ILE B O 1
ATOM 3046 N N . ALA B 1 155 ? 16.344 1.264 -8.617 1 98.38 155 ALA B N 1
ATOM 3047 C CA . ALA B 1 155 ? 17.062 0.039 -8.281 1 98.38 155 ALA B CA 1
ATOM 3048 C C . ALA B 1 155 ? 18.531 0.138 -8.688 1 98.38 155 ALA B C 1
ATOM 3050 O O . ALA B 1 155 ? 19.422 -0.255 -7.926 1 98.38 155 ALA B O 1
ATOM 3051 N N . ALA B 1 156 ? 18.781 0.678 -9.867 1 98.62 156 ALA B N 1
ATOM 3052 C CA . ALA B 1 156 ? 20.141 0.859 -10.344 1 98.62 156 ALA B CA 1
ATOM 3053 C C . ALA B 1 156 ? 20.938 1.757 -9.391 1 98.62 156 ALA B C 1
ATOM 3055 O O . ALA B 1 156 ? 22.078 1.446 -9.039 1 98.62 156 ALA B O 1
ATOM 3056 N N . ASP B 1 157 ? 20.328 2.844 -9.016 1 98.62 157 ASP B N 1
ATOM 3057 C CA . ASP B 1 157 ? 20.969 3.779 -8.102 1 98.62 157 ASP B CA 1
ATOM 3058 C C . ASP B 1 157 ? 21.266 3.119 -6.754 1 98.62 157 ASP B C 1
ATOM 3060 O O . ASP B 1 157 ? 22.344 3.285 -6.195 1 98.62 157 ASP B O 1
ATOM 3064 N N . LEU B 1 158 ? 20.25 2.371 -6.164 1 98.62 158 LEU B N 1
ATOM 3065 C CA . LEU B 1 158 ? 20.422 1.677 -4.891 1 98.62 158 LEU B CA 1
ATOM 3066 C C . LEU B 1 158 ? 21.562 0.67 -4.98 1 98.62 158 LEU B C 1
ATOM 3068 O O . LEU B 1 158 ? 22.391 0.584 -4.07 1 98.62 158 LEU B O 1
ATOM 3072 N N . PHE B 1 159 ? 21.609 -0.059 -6.086 1 98.75 159 PHE B N 1
ATOM 3073 C CA . PHE B 1 159 ? 22.688 -1.022 -6.32 1 98.75 159 PHE B CA 1
ATOM 3074 C C . PHE B 1 159 ? 24.047 -0.333 -6.324 1 98.75 159 PHE B C 1
ATOM 3076 O O . PHE B 1 159 ? 24.969 -0.77 -5.637 1 98.75 159 PHE B O 1
ATOM 3083 N N . ASP B 1 160 ? 24.156 0.769 -7.035 1 98.69 160 ASP B N 1
ATOM 3084 C CA . ASP B 1 160 ? 25.406 1.516 -7.16 1 98.69 160 ASP B CA 1
ATOM 3085 C C . ASP B 1 160 ? 25.859 2.049 -5.805 1 98.69 160 ASP B C 1
ATOM 3087 O O . ASP B 1 160 ? 27.062 2.176 -5.555 1 98.69 160 ASP B O 1
ATOM 3091 N N . ARG B 1 161 ? 24.953 2.266 -4.961 1 98.25 161 ARG B N 1
ATOM 3092 C CA . ARG B 1 161 ? 25.266 2.836 -3.652 1 98.25 161 ARG B CA 1
ATOM 3093 C C . ARG B 1 161 ? 25.516 1.738 -2.623 1 98.25 161 ARG B C 1
ATOM 3095 O O . ARG B 1 161 ? 25.719 2.023 -1.44 1 98.25 161 ARG B O 1
ATOM 3102 N N . GLY B 1 162 ? 25.375 0.455 -3.045 1 98.19 162 GLY B N 1
ATOM 3103 C CA . GLY B 1 162 ? 25.844 -0.639 -2.215 1 98.19 162 GLY B CA 1
ATOM 3104 C C . GLY B 1 162 ? 24.734 -1.421 -1.551 1 98.19 162 GLY B C 1
ATOM 3105 O O . GLY B 1 162 ? 24.984 -2.266 -0.69 1 98.19 162 GLY B O 1
ATOM 3106 N N . ALA B 1 163 ? 23.5 -1.192 -1.922 1 98.38 163 ALA B N 1
ATOM 3107 C CA . ALA B 1 163 ? 22.391 -1.906 -1.299 1 98.38 163 ALA B CA 1
ATOM 3108 C C . ALA B 1 163 ? 22.422 -3.391 -1.647 1 98.38 163 ALA B C 1
ATOM 3110 O O . ALA B 1 163 ? 22.797 -3.764 -2.766 1 98.38 163 ALA B O 1
ATOM 3111 N N . GLY B 1 164 ? 22.016 -4.188 -0.75 1 97.94 164 GLY B N 1
ATOM 3112 C CA . GLY B 1 164 ? 21.891 -5.617 -0.985 1 97.94 164 GLY B CA 1
ATOM 3113 C C . GLY B 1 164 ? 20.531 -6.016 -1.521 1 97.94 164 GLY B C 1
ATOM 3114 O O . GLY B 1 164 ? 20.422 -6.961 -2.305 1 97.94 164 GLY B O 1
ATOM 3115 N N . ALA B 1 165 ? 19.547 -5.352 -1.012 1 98.31 165 ALA B N 1
ATOM 3116 C CA . ALA B 1 165 ? 18.156 -5.676 -1.346 1 98.31 165 ALA B CA 1
ATOM 3117 C C . ALA B 1 165 ? 17.234 -4.488 -1.077 1 98.31 165 ALA B C 1
ATOM 3119 O O . ALA B 1 165 ? 17.641 -3.514 -0.439 1 98.31 165 ALA B O 1
ATOM 3120 N N . VAL B 1 166 ? 16.094 -4.555 -1.623 1 98.12 166 VAL B N 1
ATOM 3121 C CA . VAL B 1 166 ? 15.07 -3.547 -1.384 1 98.12 166 VAL B CA 1
ATOM 3122 C C . VAL B 1 166 ? 13.805 -4.215 -0.869 1 98.12 166 VAL B C 1
ATOM 3124 O O . VAL B 1 166 ? 13.43 -5.293 -1.336 1 98.12 166 VAL B O 1
ATOM 3127 N N . ARG B 1 167 ? 13.227 -3.701 0.159 1 97.19 167 ARG B N 1
ATOM 3128 C CA . ARG B 1 167 ? 11.961 -4.133 0.747 1 97.19 167 ARG B CA 1
ATOM 3129 C C . ARG B 1 167 ? 10.82 -3.195 0.354 1 97.19 167 ARG B C 1
ATOM 3131 O O . ARG B 1 167 ? 10.969 -1.974 0.419 1 97.19 167 ARG B O 1
ATOM 3138 N N . PHE B 1 168 ? 9.664 -3.709 -0.072 1 96.44 168 PHE B N 1
ATOM 3139 C CA . PHE B 1 168 ? 8.523 -2.941 -0.549 1 96.44 168 PHE B CA 1
ATOM 3140 C C . PHE B 1 168 ? 7.223 -3.688 -0.284 1 96.44 168 PHE B C 1
ATOM 3142 O O . PHE B 1 168 ? 7.227 -4.906 -0.098 1 96.44 168 PHE B O 1
ATOM 3149 N N . PRO B 1 169 ? 6.113 -2.982 -0.203 1 95.44 169 PRO B N 1
ATOM 3150 C CA . PRO B 1 169 ? 4.844 -3.664 0.054 1 95.44 169 PRO B CA 1
ATOM 3151 C C . PRO B 1 169 ? 4.23 -4.266 -1.209 1 95.44 169 PRO B C 1
ATOM 3153 O O . PRO B 1 169 ? 4.312 -3.67 -2.285 1 95.44 169 PRO B O 1
ATOM 3156 N N . SER B 1 170 ? 3.629 -5.465 -1.04 1 95 170 SER B N 1
ATOM 3157 C CA . SER B 1 170 ? 2.869 -6.082 -2.119 1 95 170 SER B CA 1
ATOM 3158 C C . SER B 1 170 ? 1.642 -5.254 -2.48 1 95 170 SER B C 1
ATOM 3160 O O . SER B 1 170 ? 0.898 -4.82 -1.599 1 95 170 SER B O 1
ATOM 3162 N N . ARG B 1 171 ? 1.436 -5.039 -3.76 1 91.5 171 ARG B N 1
ATOM 3163 C CA . ARG B 1 171 ? 0.246 -4.328 -4.219 1 91.5 171 ARG B CA 1
ATOM 3164 C C . ARG B 1 171 ? -1.008 -5.172 -4.012 1 91.5 171 ARG B C 1
ATOM 3166 O O . ARG B 1 171 ? -2.125 -4.699 -4.238 1 91.5 171 ARG B O 1
ATOM 3173 N N . LEU B 1 172 ? -0.864 -6.395 -3.635 1 93.12 172 LEU B N 1
ATOM 3174 C CA . LEU B 1 172 ? -1.974 -7.34 -3.564 1 93.12 172 LEU B CA 1
ATOM 3175 C C . LEU B 1 172 ? -2.51 -7.445 -2.141 1 93.12 172 LEU B C 1
ATOM 3177 O O . LEU B 1 172 ? -3.725 -7.496 -1.933 1 93.12 172 LEU B O 1
ATOM 3181 N N . ASP B 1 173 ? -1.598 -7.41 -1.134 1 94.25 173 ASP B N 1
ATOM 3182 C CA . ASP B 1 173 ? -2.105 -7.582 0.223 1 94.25 173 ASP B CA 1
ATOM 3183 C C . ASP B 1 173 ? -1.364 -6.68 1.205 1 94.25 173 ASP B C 1
ATOM 3185 O O . ASP B 1 173 ? -1.645 -6.695 2.406 1 94.25 173 ASP B O 1
ATOM 3189 N N . GLY B 1 174 ? -0.378 -5.922 0.682 1 93.56 174 GLY B N 1
ATOM 3190 C CA . GLY B 1 174 ? 0.292 -4.922 1.495 1 93.56 174 GLY B CA 1
ATOM 3191 C C . GLY B 1 174 ? 1.429 -5.488 2.324 1 93.56 174 GLY B C 1
ATOM 3192 O O . GLY B 1 174 ? 2.182 -4.738 2.951 1 93.56 174 GLY B O 1
ATOM 3193 N N . ASN B 1 175 ? 1.56 -6.77 2.334 1 95.62 175 ASN B N 1
ATOM 3194 C CA . ASN B 1 175 ? 2.643 -7.387 3.094 1 95.62 175 ASN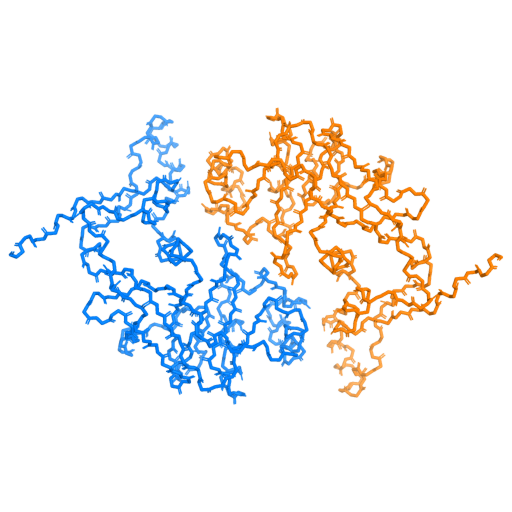 B CA 1
ATOM 3195 C C . ASN B 1 175 ? 3.988 -7.215 2.396 1 95.62 175 ASN B C 1
ATOM 3197 O O . ASN B 1 175 ? 4.039 -6.852 1.219 1 95.62 175 ASN B O 1
ATOM 3201 N N . ALA B 1 176 ? 5.023 -7.531 3.096 1 96.19 176 ALA B N 1
ATOM 3202 C CA . ALA B 1 176 ? 6.367 -7.156 2.65 1 96.19 176 ALA B CA 1
ATOM 3203 C C . ALA B 1 176 ? 6.898 -8.148 1.621 1 96.19 176 ALA B C 1
ATOM 3205 O O . ALA B 1 176 ? 6.785 -9.367 1.805 1 96.19 176 ALA B O 1
ATOM 3206 N N . CYS B 1 177 ? 7.504 -7.594 0.588 1 97.12 177 CYS B N 1
ATOM 3207 C CA . CYS B 1 177 ? 8.336 -8.289 -0.394 1 97.12 177 CYS B CA 1
ATOM 3208 C C . CYS B 1 177 ? 9.773 -7.805 -0.325 1 97.12 177 CYS B C 1
ATOM 3210 O O . CYS B 1 177 ? 10.039 -6.691 0.131 1 97.12 177 CYS B O 1
ATOM 3212 N N . VAL B 1 178 ? 10.648 -8.633 -0.737 1 97.94 178 VAL B N 1
ATOM 3213 C CA . VAL B 1 178 ? 12.07 -8.297 -0.783 1 97.94 178 VAL B CA 1
ATOM 3214 C C . VAL B 1 178 ? 12.648 -8.703 -2.137 1 97.94 178 VAL B C 1
ATOM 3216 O O . VAL B 1 178 ? 12.375 -9.797 -2.633 1 97.94 178 VAL B O 1
ATOM 3219 N N . ALA B 1 179 ? 13.375 -7.84 -2.744 1 97.94 179 ALA B N 1
ATOM 3220 C CA . ALA B 1 179 ? 14.117 -8.109 -3.973 1 97.94 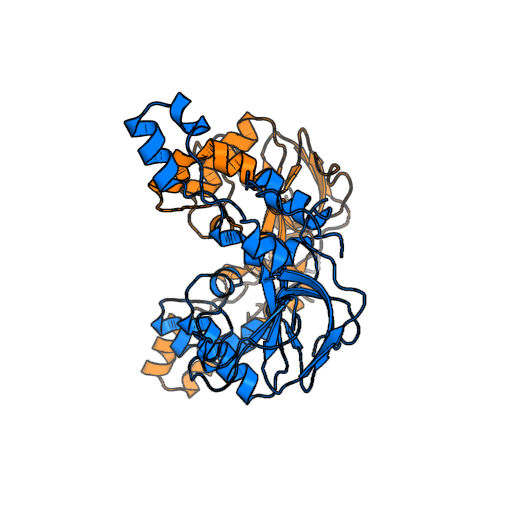179 ALA B CA 1
ATOM 3221 C C . ALA B 1 179 ? 15.617 -8.078 -3.723 1 97.94 179 ALA B C 1
ATOM 3223 O O . ALA B 1 179 ? 16.188 -7.016 -3.457 1 97.94 179 ALA B O 1
ATOM 3224 N N . LEU B 1 180 ? 16.234 -9.188 -3.756 1 98.19 180 LEU B N 1
ATOM 3225 C CA . LEU B 1 180 ? 17.688 -9.312 -3.604 1 98.19 180 LEU B CA 1
ATOM 3226 C C . LEU B 1 180 ? 18.391 -8.992 -4.91 1 98.19 180 LEU B C 1
ATOM 3228 O O . LEU B 1 180 ? 18.031 -9.516 -5.965 1 98.19 180 LEU B O 1
ATOM 3232 N N . PHE B 1 181 ? 19.391 -8.109 -4.805 1 98.62 181 PHE B N 1
ATOM 3233 C CA . PHE B 1 181 ? 20.172 -7.785 -5.984 1 98.62 181 PHE B CA 1
ATOM 3234 C C . PHE B 1 181 ? 21.266 -8.82 -6.207 1 98.62 181 PHE B C 1
ATOM 3236 O O . PHE B 1 181 ? 22 -9.172 -5.277 1 98.62 181 PHE B O 1
ATOM 3243 N N . GLU B 1 182 ? 21.328 -9.312 -7.449 1 98.31 182 GLU B N 1
ATOM 3244 C CA . GLU B 1 182 ? 22.344 -10.289 -7.824 1 98.31 182 GLU B CA 1
ATOM 3245 C C . GLU B 1 182 ? 23.75 -9.781 -7.469 1 98.31 182 GLU B C 1
ATOM 3247 O O . GLU B 1 182 ? 24.094 -8.633 -7.766 1 98.31 182 GLU B O 1
ATOM 3252 N N . GLY B 1 183 ? 24.547 -10.688 -6.762 1 97.69 183 GLY B N 1
ATOM 3253 C CA . GLY B 1 183 ? 25.906 -10.336 -6.402 1 97.69 183 GLY B CA 1
ATOM 3254 C C . GLY B 1 183 ? 26 -9.562 -5.102 1 97.69 183 GLY B C 1
ATOM 3255 O O . GLY B 1 183 ? 27.094 -9.25 -4.641 1 97.69 183 GLY B O 1
ATOM 3256 N N . ARG B 1 184 ? 24.891 -9.273 -4.477 1 97.75 184 ARG B N 1
ATOM 3257 C CA . ARG B 1 184 ? 24.875 -8.477 -3.256 1 97.75 184 ARG B CA 1
ATOM 3258 C C . ARG B 1 184 ? 24.375 -9.289 -2.07 1 97.75 184 ARG B C 1
ATOM 3260 O O . ARG B 1 184 ? 23.953 -8.727 -1.058 1 97.75 184 ARG B O 1
ATOM 3267 N N . GLY B 1 185 ? 24.375 -10.555 -2.215 1 96.25 185 GLY B N 1
ATOM 3268 C CA . GLY B 1 185 ? 23.953 -11.461 -1.157 1 96.25 185 GLY B CA 1
ATOM 3269 C C . GLY B 1 185 ? 23.672 -12.867 -1.653 1 96.25 185 GLY B C 1
ATOM 3270 O O . GLY B 1 185 ? 23.891 -13.18 -2.822 1 96.25 185 GLY B O 1
ATOM 3271 N N . THR B 1 186 ? 23.25 -13.672 -0.694 1 96.19 186 THR B N 1
ATOM 3272 C CA . THR B 1 186 ? 22.938 -15.055 -1.012 1 96.19 186 THR B CA 1
ATOM 3273 C C . THR B 1 186 ? 21.625 -15.477 -0.335 1 96.19 186 THR B C 1
ATOM 3275 O O . THR B 1 186 ? 21.25 -14.914 0.694 1 96.19 186 THR B O 1
ATOM 3278 N N . ALA B 1 187 ? 20.984 -16.328 -0.988 1 96.5 187 ALA B N 1
ATOM 3279 C CA . ALA B 1 187 ? 19.812 -16.984 -0.43 1 96.5 187 ALA B CA 1
ATOM 3280 C C . ALA B 1 187 ? 20.109 -18.453 -0.088 1 96.5 187 ALA B C 1
ATOM 3282 O O . ALA B 1 187 ? 20.766 -19.156 -0.856 1 96.5 187 ALA B O 1
ATOM 3283 N N . SER B 1 188 ? 19.672 -18.812 1.06 1 96.38 188 SER B N 1
ATOM 3284 C CA . SER B 1 188 ? 19.844 -20.203 1.469 1 96.38 188 SER B CA 1
ATOM 3285 C C . SER B 1 188 ? 18.531 -20.781 2.021 1 96.38 188 SER B C 1
ATOM 3287 O O . SER B 1 188 ? 17.688 -20.031 2.502 1 96.38 188 SER B O 1
ATOM 3289 N N . LEU B 1 189 ? 18.422 -22.094 1.938 1 95.94 189 LEU B N 1
ATOM 3290 C CA . LEU B 1 189 ? 17.219 -22.75 2.445 1 95.94 189 LEU B CA 1
ATOM 3291 C C . LEU B 1 189 ? 17.156 -22.656 3.965 1 95.94 189 LEU B C 1
ATOM 3293 O O . LEU B 1 189 ? 18.156 -22.875 4.652 1 95.94 189 LEU B O 1
ATOM 3297 N N . ALA B 1 190 ? 16 -22.234 4.391 1 96.25 190 ALA B N 1
ATOM 3298 C CA . ALA B 1 190 ? 15.766 -22.188 5.832 1 96.25 190 ALA B CA 1
ATOM 3299 C C . ALA B 1 190 ? 14.922 -23.375 6.289 1 96.25 190 ALA B C 1
ATOM 3301 O O . ALA B 1 190 ? 14.562 -23.469 7.465 1 96.25 190 ALA B O 1
ATOM 3302 N N . GLY B 1 191 ? 14.531 -24.266 5.461 1 95.38 191 GLY B N 1
ATOM 3303 C CA . GLY B 1 191 ? 13.703 -25.453 5.645 1 95.38 191 GLY B CA 1
ATOM 3304 C C . GLY B 1 191 ? 13.469 -26.219 4.359 1 95.38 191 GLY B C 1
ATOM 3305 O O . GLY B 1 191 ? 13.984 -25.844 3.303 1 95.38 191 GLY B O 1
ATOM 3306 N N . ASP B 1 192 ? 12.727 -27.234 4.469 1 95.38 192 ASP B N 1
ATOM 3307 C CA . ASP B 1 192 ? 12.461 -28.078 3.303 1 95.38 192 ASP B CA 1
ATOM 3308 C C . ASP B 1 192 ? 11.516 -27.375 2.326 1 95.38 192 ASP B C 1
ATOM 3310 O O . ASP B 1 192 ? 10.578 -26.688 2.744 1 95.38 192 ASP B O 1
ATOM 3314 N N . PRO B 1 193 ? 11.805 -27.594 1.079 1 96.62 193 PRO B N 1
ATOM 3315 C CA . PRO B 1 193 ? 10.844 -27.094 0.092 1 96.62 193 PRO B CA 1
ATOM 3316 C C . PRO B 1 193 ? 9.453 -27.703 0.262 1 96.62 193 PRO B C 1
ATOM 3318 O O . PRO B 1 193 ? 9.336 -28.859 0.673 1 96.62 193 PRO B O 1
ATOM 3321 N N . ILE B 1 194 ? 8.461 -26.938 -0.032 1 97.5 194 ILE B N 1
ATOM 3322 C CA . ILE B 1 194 ? 7.078 -27.391 -0.01 1 97.5 194 ILE B CA 1
ATOM 3323 C C . ILE B 1 194 ? 6.578 -27.594 -1.438 1 97.5 194 ILE B C 1
ATOM 3325 O O . ILE B 1 194 ? 6.516 -26.641 -2.221 1 97.5 194 ILE B O 1
ATOM 3329 N N . ALA B 1 195 ? 6.227 -28.828 -1.724 1 97.06 195 ALA B N 1
ATOM 3330 C CA . ALA B 1 195 ? 5.676 -29.125 -3.043 1 97.06 195 ALA B CA 1
ATOM 3331 C C . ALA B 1 195 ? 4.32 -28.453 -3.236 1 97.06 195 ALA B C 1
ATOM 3333 O O . ALA B 1 195 ? 3.514 -28.391 -2.307 1 97.06 195 ALA B O 1
ATOM 3334 N N . LEU B 1 196 ? 4.062 -28.016 -4.48 1 97.75 196 LEU B N 1
ATOM 3335 C CA . LEU B 1 196 ? 2.797 -27.359 -4.793 1 97.75 196 LEU B CA 1
ATOM 3336 C C . LEU B 1 196 ? 1.84 -28.328 -5.48 1 97.75 196 LEU B C 1
ATOM 3338 O O . LEU B 1 196 ? 0.801 -27.922 -6 1 97.75 196 LEU B O 1
ATOM 3342 N N . THR B 1 197 ? 2.201 -29.594 -5.426 1 97.12 197 THR B N 1
ATOM 3343 C CA . THR B 1 197 ? 1.403 -30.656 -6.02 1 97.12 197 THR B CA 1
ATOM 3344 C C . THR B 1 197 ? 0.361 -31.172 -5.027 1 97.12 197 THR B C 1
ATOM 3346 O O . THR B 1 197 ? 0.144 -30.562 -3.979 1 97.12 197 THR B O 1
ATOM 3349 N N . ASP B 1 198 ? -0.397 -32.312 -5.426 1 97.25 198 ASP B N 1
ATOM 3350 C CA . ASP B 1 198 ? -1.479 -32.844 -4.598 1 97.25 198 ASP B CA 1
ATOM 3351 C C . ASP B 1 198 ? -0.929 -33.656 -3.436 1 97.25 198 ASP B C 1
ATOM 3353 O O . ASP B 1 198 ? -0.004 -34.469 -3.615 1 97.25 198 ASP B O 1
ATOM 3357 N N . PRO B 1 199 ? -1.581 -33.5 -2.264 1 96.81 199 PRO B N 1
ATOM 3358 C CA . PRO B 1 199 ? -2.555 -32.469 -1.915 1 96.81 199 PRO B CA 1
ATOM 3359 C C . PRO B 1 199 ? -1.933 -31.062 -1.844 1 96.81 199 PRO B C 1
ATOM 3361 O O . PRO B 1 199 ? -0.828 -30.906 -1.318 1 96.81 199 PRO B O 1
ATOM 3364 N N . PRO B 1 200 ? -2.607 -30.125 -2.389 1 97.5 200 PRO B N 1
ATOM 3365 C CA . PRO B 1 200 ? -2.039 -28.766 -2.359 1 97.5 200 PRO B CA 1
ATOM 3366 C C . PRO B 1 200 ? -1.81 -28.266 -0.94 1 97.5 200 PRO B C 1
ATOM 3368 O O . PRO B 1 200 ? -2.635 -28.5 -0.053 1 97.5 200 PRO B O 1
ATOM 3371 N N . PRO B 1 201 ? -0.708 -27.641 -0.685 1 97.94 201 PRO B N 1
ATOM 3372 C CA . PRO B 1 201 ? -0.477 -27.062 0.643 1 97.94 201 PRO B CA 1
ATOM 3373 C C . PRO B 1 201 ? -1.438 -25.922 0.967 1 97.94 201 PRO B C 1
ATOM 3375 O O . PRO B 1 201 ? -1.968 -25.281 0.057 1 97.94 201 PRO B O 1
ATOM 3378 N N . GLU B 1 202 ? -1.613 -25.641 2.203 1 98 202 GLU B N 1
ATOM 3379 C CA . GLU B 1 202 ? -2.594 -24.672 2.699 1 98 202 GLU B CA 1
ATOM 3380 C C . GLU B 1 202 ? -2.359 -23.281 2.1 1 98 202 GLU B C 1
ATOM 3382 O O . GLU B 1 202 ? -3.303 -22.625 1.663 1 98 202 GLU B O 1
ATOM 3387 N N . PRO B 1 203 ? -1.107 -22.797 1.993 1 98.31 203 PRO B N 1
ATOM 3388 C CA . PRO B 1 203 ? -0.915 -21.469 1.424 1 98.31 203 PRO B CA 1
ATOM 3389 C C . PRO B 1 203 ? -1.392 -21.359 -0.024 1 98.31 203 PRO B C 1
ATOM 3391 O O . PRO B 1 203 ? -1.913 -20.328 -0.437 1 98.31 203 PRO B O 1
ATOM 3394 N N . LEU B 1 204 ? -1.164 -22.422 -0.762 1 98.5 204 LEU B N 1
ATOM 3395 C CA . LEU B 1 204 ? -1.635 -22.422 -2.143 1 98.5 204 LEU B CA 1
ATOM 3396 C C . LEU B 1 204 ? -3.156 -22.344 -2.199 1 98.5 204 LEU B C 1
ATOM 3398 O O . LEU B 1 204 ? -3.711 -21.562 -2.979 1 98.5 204 LEU B O 1
ATOM 3402 N N . LEU B 1 205 ? -3.842 -23.062 -1.354 1 98 205 LEU B N 1
ATOM 3403 C CA . LEU B 1 205 ? -5.301 -23.047 -1.298 1 98 205 LEU B CA 1
ATOM 3404 C C . LEU B 1 205 ? -5.801 -21.672 -0.836 1 98 205 LEU B C 1
ATOM 3406 O O . LEU B 1 205 ? -6.766 -21.141 -1.392 1 98 205 LEU B O 1
ATOM 3410 N N . ASN B 1 206 ? -5.125 -21.156 0.151 1 97.56 206 ASN B N 1
ATOM 3411 C CA . ASN B 1 206 ? -5.504 -19.844 0.683 1 97.56 206 ASN B CA 1
ATOM 3412 C C . ASN B 1 206 ? -5.457 -18.766 -0.392 1 97.56 206 ASN B C 1
ATOM 3414 O O . ASN B 1 206 ? -6.203 -17.797 -0.329 1 97.56 206 ASN B O 1
ATOM 3418 N N . VAL B 1 207 ? -4.594 -18.922 -1.366 1 97.56 207 VAL B N 1
ATOM 3419 C CA . VAL B 1 207 ? -4.406 -17.922 -2.4 1 97.56 207 VAL B CA 1
ATOM 3420 C C . VAL B 1 207 ? -5.344 -18.188 -3.572 1 97.56 207 VAL B C 1
ATOM 3422 O O . VAL B 1 207 ? -5.992 -17.281 -4.09 1 97.56 207 VAL B O 1
ATOM 3425 N N . THR B 1 208 ? -5.5 -19.391 -3.957 1 96.69 208 THR B N 1
ATOM 3426 C CA . THR B 1 208 ? -6.203 -19.719 -5.191 1 96.69 208 THR B CA 1
ATOM 3427 C C . THR B 1 208 ? -7.711 -19.719 -4.969 1 96.69 208 THR B C 1
ATOM 3429 O O . THR B 1 208 ? -8.477 -19.328 -5.852 1 96.69 208 THR B O 1
ATOM 3432 N N . THR B 1 209 ? -8.188 -20.047 -3.799 1 95.38 209 THR B N 1
ATOM 3433 C CA . THR B 1 209 ? -9.609 -20.234 -3.541 1 95.38 209 THR B CA 1
ATOM 3434 C C . THR B 1 209 ? -10.352 -18.891 -3.65 1 95.38 209 THR B C 1
ATOM 3436 O O . THR B 1 209 ? -11.312 -18.781 -4.414 1 95.38 209 THR B O 1
ATOM 3439 N N . PRO B 1 210 ? -9.867 -17.891 -2.996 1 93.38 210 PRO B N 1
ATOM 3440 C CA . PRO B 1 210 ? -10.609 -16.641 -3.098 1 93.38 210 PRO B CA 1
ATOM 3441 C C . PRO B 1 210 ? -10.633 -16.078 -4.52 1 93.38 210 PRO B C 1
ATOM 3443 O O . PRO B 1 210 ? -11.578 -15.391 -4.898 1 93.38 210 PRO B O 1
ATOM 3446 N N . TRP B 1 211 ? -9.625 -16.359 -5.34 1 92.06 211 TRP B N 1
ATOM 3447 C CA . TRP B 1 211 ? -9.531 -15.836 -6.699 1 92.06 211 TRP B CA 1
ATOM 3448 C C . TRP B 1 211 ? -10.266 -16.75 -7.684 1 92.06 211 TRP B C 1
ATOM 3450 O O . TRP B 1 211 ? -10.359 -16.438 -8.875 1 92.06 211 TRP B O 1
ATOM 3460 N N . GLY B 1 212 ? -10.711 -17.875 -7.18 1 89.31 212 GLY B N 1
ATOM 3461 C CA . GLY B 1 212 ? -11.391 -18.828 -8.047 1 89.31 212 GLY B CA 1
ATOM 3462 C C . GLY B 1 212 ? -10.461 -19.5 -9.047 1 89.31 212 GLY B C 1
ATOM 3463 O O . GLY B 1 212 ? -10.891 -19.875 -10.141 1 89.31 212 GLY B O 1
ATOM 3464 N N . LEU B 1 213 ? -9.188 -19.562 -8.75 1 92.38 213 LEU B N 1
ATOM 3465 C CA . LEU B 1 213 ? -8.242 -20.234 -9.641 1 92.38 213 LEU B CA 1
ATOM 3466 C C . LEU B 1 213 ? -8.391 -21.75 -9.547 1 92.38 213 LEU B C 1
ATOM 3468 O O . LEU B 1 213 ? -8.367 -22.312 -8.453 1 92.38 213 LEU B O 1
ATOM 3472 N N . VAL B 1 214 ? -8.508 -22.344 -10.633 1 92.81 214 VAL B N 1
ATOM 3473 C CA . VAL B 1 214 ? -8.625 -23.812 -10.688 1 92.81 214 VAL B CA 1
ATOM 3474 C C . VAL B 1 214 ? -7.23 -24.438 -10.711 1 92.81 214 VAL B C 1
ATOM 3476 O O . VAL B 1 214 ? -6.363 -24 -11.469 1 92.81 214 VAL B O 1
ATOM 3479 N N . LEU B 1 215 ? -7.051 -25.438 -9.859 1 95.94 215 LEU B N 1
ATOM 3480 C CA . LEU B 1 215 ? -5.812 -26.203 -9.844 1 95.94 215 LEU B CA 1
ATOM 3481 C C . LEU B 1 215 ? -5.973 -27.5 -10.625 1 95.94 215 LEU B C 1
ATOM 3483 O O . LEU B 1 215 ? -6.777 -28.359 -10.25 1 95.94 215 LEU B O 1
ATOM 3487 N N . GLU B 1 216 ? -5.223 -27.562 -11.688 1 95.62 216 GLU B N 1
ATOM 3488 C CA . GLU B 1 216 ? -5.215 -28.859 -12.359 1 95.62 216 GLU B CA 1
ATOM 3489 C C . GLU B 1 216 ? -4.656 -29.953 -11.445 1 95.62 216 GLU B C 1
ATOM 3491 O O . GLU B 1 216 ? -3.707 -29.719 -10.695 1 95.62 216 GLU B O 1
ATOM 3496 N N . PRO B 1 217 ? -5.246 -31.141 -11.508 1 96.06 217 PRO B N 1
ATOM 3497 C CA . PRO B 1 217 ? -4.695 -32.25 -10.711 1 96.06 217 PRO B CA 1
ATOM 3498 C C . PRO B 1 217 ? -3.225 -32.531 -11.023 1 96.06 217 PRO B C 1
ATOM 3500 O O . PRO B 1 217 ? -2.85 -32.625 -12.188 1 96.06 217 PRO B O 1
ATOM 3503 N N . ALA B 1 218 ? -2.375 -32.469 -10.047 1 95.5 218 ALA B N 1
ATOM 3504 C CA . ALA B 1 218 ? -0.944 -32.75 -10.141 1 95.5 218 ALA B CA 1
ATOM 3505 C C . ALA B 1 218 ? -0.511 -33.75 -9.086 1 95.5 218 ALA B C 1
ATOM 3507 O O . ALA B 1 218 ? 0.172 -33.406 -8.125 1 95.5 218 ALA B O 1
ATOM 3508 N N . PRO B 1 219 ? -0.825 -35.062 -9.266 1 90.44 219 PRO B N 1
ATOM 3509 C CA . PRO B 1 219 ? -0.463 -36.094 -8.281 1 90.44 219 PRO B CA 1
ATOM 3510 C C . PRO B 1 219 ? 1.044 -36.312 -8.195 1 90.44 219 PRO B C 1
ATOM 3512 O O . PRO B 1 219 ? 1.755 -36.156 -9.188 1 90.44 219 PRO B O 1
ATOM 3515 N N . VAL B 1 220 ? 1.626 -36.25 -6.844 1 78.94 220 VAL B N 1
ATOM 3516 C CA . VAL B 1 220 ? 3.039 -36.531 -6.625 1 78.94 220 VAL B CA 1
ATOM 3517 C C . VAL B 1 220 ? 3.391 -37.875 -7.23 1 78.94 220 VAL B C 1
ATOM 3519 O O . VAL B 1 220 ? 2.627 -38.844 -7.102 1 78.94 220 VAL B O 1
ATOM 3522 N N . LYS B 1 221 ? 4.199 -37.875 -8.312 1 61.03 221 LYS B N 1
ATOM 3523 C CA . LYS B 1 221 ? 4.594 -39.188 -8.82 1 61.03 221 LYS B CA 1
ATOM 3524 C C . LYS B 1 221 ? 5.227 -40.031 -7.715 1 61.03 221 LYS B C 1
ATOM 3526 O O . LYS B 1 221 ? 6.117 -39.562 -7 1 61.03 221 LYS B O 1
ATOM 3531 N N . LEU B 1 222 ? 4.48 -40.875 -7.086 1 47.44 222 LEU B N 1
ATOM 3532 C CA . LEU B 1 222 ? 5.113 -41.906 -6.277 1 47.44 222 LEU B CA 1
ATOM 3533 C C . LEU B 1 222 ? 6.348 -42.469 -6.977 1 47.44 222 LEU B C 1
ATOM 3535 O O . LEU B 1 222 ? 6.27 -42.906 -8.125 1 47.44 222 LEU B O 1
ATOM 3539 N N . LEU B 1 223 ? 7.484 -41.75 -6.789 1 38.78 223 LEU B N 1
ATOM 3540 C CA . LEU B 1 223 ? 8.578 -42.625 -7.168 1 38.78 223 LEU B CA 1
ATOM 3541 C C . LEU B 1 223 ? 8.523 -43.938 -6.363 1 38.78 223 LEU B C 1
ATOM 3543 O O . LEU B 1 223 ? 8.18 -43.906 -5.176 1 38.78 223 LEU B O 1
#

Organism: NCBI:txid185642